Protein AF-0000000074210198 (afdb_homodimer)

Radius of gyration: 24.73 Å; Cα contacts (8 Å, |Δi|>4): 1926; chains: 2; bounding box: 61×64×54 Å

Organism: NCBI:txid88382

Sequence (730 aa):
MSRVLSVEAVLPRHSYAQETITAAVAPLVARDPARAAVLRRLHRSAGVDERHLVLPLEEYAGLQSMGATNAVFVREGTLLAEEACRRALAAAGVEPGEVDHVFATSVTGVAAPSLDVLLSERLGLRGDVRRTPSFGLGCAGGAGGLGRVHDHLLGHPGDVSLLVAVELCSLTLQHGDDSAANMVASGLFGDGAAAVVVAGADHPLARADAAGPGRARRTARVVDTRSALYPGTTDALGWEVRDTGFAIVLSADLPDLLGAHLLADVKGLLAEHGLTPADVPAWVVHAGGPRVIDAVRDALGLAEDDVRESRASLAGAGNLSSVSVLDVLARTLDGSGAPAGAPAVLMAFGPGVSCELVLLRLEGSMSRVLSVEAVLPRHSYAQETITAAVAPLVARDPARAAVLRRLHRSAGVDERHLVLPLEEYAGLQSMGATNAVFVREGTLLAEEACRRALAAAGVEPGEVDHVFATSVTGVAAPSLDVLLSERLGLRGDVRRTPSFGLGCAGGAGGLGRVHDHLLGHPGDVSLLVAVELCSLTLQHGDDSAANMVASGLFGDGAAAVVVAGADHPLARADAAGPGRARRTARVVDTRSALYPGTTDALGWEVRDTGFAIVLSADLPDLLGAHLLADVKGLLAEHGLTPADVPAWVVHAGGPRVIDAVRDALGLAEDDVRESRASLAGAGNLSSVSVLDVLARTLDGSGAPAGAPAVLMAFGPGVSCELVLLRLEGS

Nearest PDB structures (foldseek):
  1tee-assembly1_A  TM=9.295E-01  e=6.695E-38  Mycobacterium tuberculosis H37Rv
  7d41-assembly1_B  TM=9.087E-01  e=5.133E-38  Mycobacterium marinum M
  1ted-assembly2_D  TM=9.200E-01  e=1.066E-37  Mycobacterium tuberculosis H37Rv
  3wy0-assembly1_B  TM=8.871E-01  e=1.583E-31  Aspergillus oryzae
  6dx9-assembly1_B  TM=8.824E-01  e=2.065E-31  Equisetum arvense

pLDDT: mean 96.35, std 7.5, range [47.59, 98.94]

Structure (mmCIF, N/CA/C/O backbone):
data_AF-0000000074210198-model_v1
#
loop_
_entity.id
_entity.type
_entity.pdbx_description
1 polymer 'Alkylresorcinol/alkylpyrone synthase'
#
loop_
_atom_site.group_PDB
_atom_site.id
_atom_site.type_symbol
_atom_site.label_atom_id
_atom_site.label_alt_id
_atom_site.label_comp_id
_atom_site.label_asym_id
_atom_site.label_entity_id
_atom_site.label_seq_id
_atom_site.pdbx_PDB_ins_code
_atom_site.Cartn_x
_atom_site.Cartn_y
_atom_site.Cartn_z
_atom_site.occupancy
_atom_site.B_iso_or_equiv
_atom_site.auth_seq_id
_atom_site.auth_comp_id
_atom_site.auth_asym_id
_atom_site.auth_atom_id
_atom_site.pdbx_PDB_model_num
ATOM 1 N N . MET A 1 1 ? 21.609 13.609 -1.35 1 88.12 1 MET A N 1
ATOM 2 C CA . MET A 1 1 ? 20.281 13.711 -0.75 1 88.12 1 MET A CA 1
ATOM 3 C C . MET A 1 1 ? 19.219 14.039 -1.805 1 88.12 1 MET A C 1
ATOM 5 O O . MET A 1 1 ? 19.484 14.797 -2.736 1 88.12 1 MET A O 1
ATOM 9 N N . SER A 1 2 ? 18.031 13.414 -1.648 1 96.5 2 SER A N 1
ATOM 10 C CA . SER A 1 2 ? 16.938 13.75 -2.568 1 96.5 2 SER A CA 1
ATOM 11 C C . SER A 1 2 ? 16.375 15.133 -2.262 1 96.5 2 SER A C 1
ATOM 13 O O . SER A 1 2 ? 16.547 15.648 -1.158 1 96.5 2 SER A O 1
ATOM 15 N N . ARG A 1 3 ? 15.82 15.773 -3.262 1 97.62 3 ARG A N 1
ATOM 16 C CA . ARG A 1 3 ? 15.32 17.141 -3.1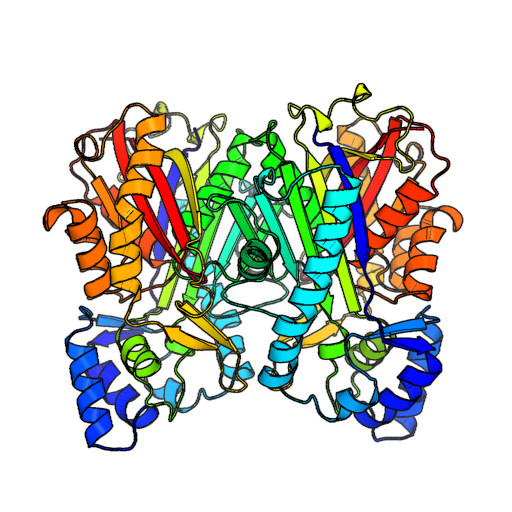21 1 97.62 3 ARG A CA 1
ATOM 17 C C . ARG A 1 3 ? 13.82 17.203 -3.404 1 97.62 3 ARG A C 1
ATOM 19 O O . ARG A 1 3 ? 13.359 16.734 -4.453 1 97.62 3 ARG A O 1
ATOM 26 N N . VAL A 1 4 ? 13.078 17.75 -2.488 1 98.19 4 VAL A N 1
ATOM 27 C CA . VAL A 1 4 ? 11.672 18.078 -2.703 1 98.19 4 VAL A CA 1
ATOM 28 C C . VAL A 1 4 ? 11.562 19.312 -3.605 1 98.19 4 VAL A C 1
ATOM 30 O O . VAL A 1 4 ? 11.906 20.422 -3.193 1 98.19 4 VAL A O 1
ATOM 33 N N . LEU A 1 5 ? 11.016 19.094 -4.77 1 96.88 5 LEU A N 1
ATOM 34 C CA . LEU A 1 5 ? 10.953 20.172 -5.75 1 96.88 5 LEU A CA 1
ATOM 35 C C . LEU A 1 5 ? 9.664 20.969 -5.602 1 96.88 5 LEU A C 1
ATOM 37 O O . LEU A 1 5 ? 9.656 22.188 -5.812 1 96.88 5 LEU A O 1
ATOM 41 N N . SER A 1 6 ? 8.625 20.297 -5.289 1 97.31 6 SER A N 1
ATOM 42 C CA . SER A 1 6 ? 7.332 20.953 -5.125 1 97.31 6 SER A CA 1
ATOM 43 C C . SER A 1 6 ? 6.418 20.156 -4.203 1 97.31 6 SER A C 1
ATOM 45 O O . SER A 1 6 ? 6.57 18.938 -4.082 1 97.31 6 SER A O 1
ATOM 47 N N . VAL A 1 7 ? 5.582 20.797 -3.506 1 98.5 7 VAL A N 1
ATOM 48 C CA . VAL A 1 7 ? 4.504 20.25 -2.688 1 98.5 7 VAL A CA 1
ATOM 49 C C . VAL A 1 7 ? 3.211 21.016 -2.965 1 98.5 7 VAL A C 1
ATOM 51 O O . VAL A 1 7 ? 3.143 22.219 -2.76 1 98.5 7 VAL A O 1
ATOM 54 N N . GLU A 1 8 ? 2.207 20.25 -3.473 1 98.56 8 GLU A N 1
ATOM 55 C CA . GLU A 1 8 ? 0.925 20.875 -3.787 1 98.56 8 GLU A CA 1
ATOM 56 C C . GLU A 1 8 ? -0.228 20.141 -3.115 1 98.56 8 GLU A C 1
ATOM 58 O O . GLU A 1 8 ? -0.419 18.938 -3.338 1 98.56 8 GLU A O 1
ATOM 63 N N . ALA A 1 9 ? -0.937 20.812 -2.264 1 98.5 9 ALA A N 1
ATOM 64 C CA . ALA A 1 9 ? -2.164 20.297 -1.662 1 98.5 9 ALA A CA 1
ATOM 65 C C . ALA A 1 9 ? -3.396 20.891 -2.332 1 98.5 9 ALA A C 1
ATOM 67 O O . ALA A 1 9 ? -3.412 22.078 -2.672 1 98.5 9 ALA A O 1
ATOM 68 N N . VAL A 1 10 ? -4.395 20.031 -2.533 1 98.75 10 VAL A N 1
ATOM 69 C CA . VAL A 1 10 ? -5.645 20.438 -3.164 1 98.75 10 VAL A CA 1
ATOM 70 C C . VAL A 1 10 ? -6.824 20.062 -2.273 1 98.75 10 VAL A C 1
ATOM 72 O O . VAL A 1 10 ? -6.848 18.969 -1.703 1 98.75 10 VAL A O 1
ATOM 75 N N . LEU A 1 11 ? -7.73 20.969 -2.117 1 98.81 11 LEU A N 1
ATOM 76 C CA . LEU A 1 11 ? -8.953 20.734 -1.36 1 98.81 11 LEU A CA 1
ATOM 77 C C . LEU A 1 11 ? -10.164 20.688 -2.289 1 98.81 11 LEU A C 1
ATOM 79 O O . LEU A 1 11 ? -10.188 21.375 -3.32 1 98.81 11 LEU A O 1
ATOM 83 N N . PRO A 1 12 ? -11.172 19.844 -1.91 1 98.62 12 PRO A N 1
ATOM 84 C CA . PRO A 1 12 ? -12.375 19.812 -2.734 1 98.62 12 PRO A CA 1
ATOM 85 C C . PRO A 1 12 ? -13.125 21.141 -2.748 1 98.62 12 PRO A C 1
ATOM 87 O O . PRO A 1 12 ? -12.836 22.016 -1.94 1 98.62 12 PRO A O 1
ATOM 90 N N . ARG A 1 13 ? -14.094 21.203 -3.615 1 97.19 13 ARG A N 1
ATOM 91 C CA . ARG A 1 13 ? -14.703 22.484 -3.93 1 97.19 13 ARG A CA 1
ATOM 92 C C . ARG A 1 13 ? -15.742 22.875 -2.881 1 97.19 13 ARG A C 1
ATOM 94 O O . ARG A 1 13 ? -16.031 24.062 -2.693 1 97.19 13 ARG A O 1
ATOM 101 N N . HIS A 1 14 ? -16.344 21.922 -2.148 1 98.5 14 HIS A N 1
ATOM 102 C CA . HIS A 1 14 ? -17.406 22.25 -1.202 1 98.5 14 HIS A CA 1
ATOM 103 C C . HIS A 1 14 ? -16.828 22.609 0.162 1 98.5 14 HIS A C 1
ATOM 105 O O . HIS A 1 14 ? -16.484 21.734 0.951 1 98.5 14 HIS A O 1
ATOM 111 N N . SER A 1 15 ? -16.828 23.844 0.491 1 98.25 15 SER A N 1
ATOM 112 C CA . SER A 1 15 ? -16.312 24.344 1.762 1 98.25 15 SER A CA 1
ATOM 113 C C . SER A 1 15 ? -17.438 24.859 2.65 1 98.25 15 SER A C 1
ATOM 115 O O . SER A 1 15 ? -18.344 25.562 2.182 1 98.25 15 SER A O 1
ATOM 117 N N . TYR A 1 16 ? -17.438 24.469 3.883 1 98.69 16 TYR A N 1
ATOM 118 C CA . TYR A 1 16 ? -18.469 24.875 4.836 1 98.69 16 TYR A CA 1
ATOM 119 C C . TYR A 1 16 ? -17.859 25.266 6.172 1 98.69 16 TYR A C 1
ATOM 121 O O . TYR A 1 16 ? -16.828 24.703 6.578 1 98.69 16 TYR A O 1
ATOM 129 N N . ALA A 1 17 ? -18.5 26.203 6.805 1 98.56 17 ALA A N 1
ATOM 130 C CA . ALA A 1 17 ? -18.156 26.469 8.203 1 98.56 17 ALA A CA 1
ATOM 131 C C . ALA A 1 17 ? -18.438 25.25 9.07 1 98.56 17 ALA A C 1
ATOM 133 O O . ALA A 1 17 ? -19.375 24.5 8.812 1 98.56 17 ALA A O 1
ATOM 134 N N . GLN A 1 18 ? -17.656 25.078 10.117 1 98.25 18 GLN A N 1
ATOM 135 C CA . GLN A 1 18 ? -17.797 23.938 11.008 1 98.25 18 GLN A CA 1
ATOM 136 C C . GLN A 1 18 ? -19.234 23.812 11.523 1 98.25 18 GLN A C 1
ATOM 138 O O . GLN A 1 18 ? -19.781 22.703 11.602 1 98.25 18 GLN A O 1
ATOM 143 N N . GLU A 1 19 ? -19.812 24.922 11.836 1 98 19 GLU A N 1
ATOM 144 C CA . GLU A 1 19 ? -21.156 24.906 12.406 1 98 19 GLU A CA 1
ATOM 145 C C . GLU A 1 19 ? -22.172 24.359 11.406 1 98 19 GLU A C 1
ATOM 147 O O . GLU A 1 19 ? -23.125 23.672 11.789 1 98 19 GLU A O 1
ATOM 152 N N . THR A 1 20 ? -21.984 24.703 10.141 1 98.56 20 THR A N 1
ATOM 153 C CA . THR A 1 20 ? -22.875 24.203 9.086 1 98.56 20 THR A CA 1
ATOM 154 C C . THR A 1 20 ? -22.734 22.703 8.938 1 98.56 20 THR A C 1
ATOM 156 O O . THR A 1 20 ? -23.75 22 8.805 1 98.56 20 THR A O 1
ATOM 159 N N . ILE A 1 21 ? -21.547 22.188 8.984 1 98.56 21 ILE A N 1
ATOM 160 C CA . ILE A 1 21 ? -21.312 20.75 8.883 1 98.56 21 ILE A CA 1
ATOM 161 C C . ILE A 1 21 ? -21.891 20.047 10.102 1 98.56 21 ILE A C 1
ATOM 163 O O . ILE A 1 21 ? -22.562 19.016 9.961 1 98.56 21 ILE A O 1
ATOM 167 N N . THR A 1 22 ? -21.688 20.641 11.281 1 98.38 22 THR A N 1
ATOM 168 C CA . THR A 1 22 ? -22.203 20.062 12.516 1 98.38 22 THR A CA 1
ATOM 169 C C . THR A 1 22 ? -23.719 19.922 12.453 1 98.38 22 THR A C 1
ATOM 171 O O . THR A 1 22 ? -24.266 18.891 12.852 1 98.38 22 THR A O 1
ATOM 174 N N . ALA A 1 23 ? -24.359 20.938 11.953 1 97.69 23 ALA A N 1
ATOM 175 C CA . ALA A 1 23 ? -25.812 20.906 11.859 1 97.69 23 ALA A CA 1
ATOM 176 C C . ALA A 1 23 ? -26.297 19.781 10.953 1 97.69 23 ALA A C 1
ATOM 178 O O . ALA A 1 23 ? -27.328 19.172 11.211 1 97.69 23 ALA A O 1
ATOM 179 N N . ALA A 1 24 ? -25.578 19.516 9.938 1 97.5 24 ALA A N 1
ATOM 180 C CA . ALA A 1 24 ? -25.953 18.469 8.977 1 97.5 24 ALA A CA 1
ATOM 181 C C . ALA A 1 24 ? -25.625 17.078 9.508 1 97.5 24 ALA A C 1
ATOM 183 O O . ALA A 1 24 ? -26.375 16.125 9.273 1 97.5 24 ALA A O 1
ATOM 184 N N . VAL A 1 25 ? -24.547 16.938 10.219 1 97.38 25 VAL A N 1
ATOM 185 C CA . VAL A 1 25 ? -23.984 15.648 10.594 1 97.38 25 VAL A CA 1
ATOM 186 C C . VAL A 1 25 ? -24.625 15.164 11.898 1 97.38 25 VAL A C 1
ATOM 188 O O . VAL A 1 25 ? -24.844 13.969 12.086 1 97.38 25 VAL A O 1
ATOM 191 N N . ALA A 1 26 ? -25.016 16.078 12.758 1 97.81 26 ALA A N 1
ATOM 192 C CA . ALA A 1 26 ? -25.469 15.734 14.109 1 97.81 26 ALA A CA 1
ATOM 193 C C . ALA A 1 26 ? -26.641 14.758 14.062 1 97.81 26 ALA A C 1
ATOM 195 O O . ALA A 1 26 ? -26.625 13.719 14.734 1 97.81 26 ALA A O 1
ATOM 196 N N . PRO A 1 27 ? -27.641 15 13.203 1 96.56 27 PRO A N 1
ATOM 197 C CA . PRO A 1 27 ? -28.781 14.078 13.18 1 96.56 27 PRO A CA 1
ATOM 198 C C . PRO A 1 27 ? -28.422 12.719 12.562 1 96.56 27 PRO A C 1
ATOM 200 O O . PRO A 1 27 ? -29.141 11.742 12.773 1 96.56 27 PRO A O 1
ATOM 203 N N . LEU A 1 28 ? -27.391 12.641 11.805 1 97.81 28 LEU A N 1
ATOM 204 C CA . LEU A 1 28 ? -26.984 11.391 11.172 1 97.81 28 LEU A CA 1
ATOM 205 C C . LEU A 1 28 ? -26.25 10.492 12.156 1 97.81 28 LEU A C 1
ATOM 207 O O . LEU A 1 28 ? -26.297 9.266 12.055 1 97.81 28 LEU A O 1
ATOM 211 N N . VAL A 1 29 ? -25.562 11.125 13.109 1 97.81 29 VAL A N 1
ATOM 212 C CA . VAL A 1 29 ? -24.672 10.406 14 1 97.81 29 VAL A CA 1
ATOM 213 C C . VAL A 1 29 ? -25.375 10.109 15.32 1 97.81 29 VAL A C 1
ATOM 215 O O . VAL A 1 29 ? -25.281 8.992 15.844 1 97.81 29 VAL A O 1
ATOM 218 N N . ALA A 1 30 ? -26 11.109 15.836 1 96.56 30 ALA A N 1
ATOM 219 C CA . ALA A 1 30 ? -26.625 11.023 17.156 1 96.56 30 ALA A CA 1
ATOM 220 C C . ALA A 1 30 ? -28.094 11.406 17.109 1 96.56 30 ALA A C 1
ATOM 222 O O . ALA A 1 30 ? -28.438 12.586 17.016 1 96.56 30 ALA A O 1
ATOM 223 N N . ARG A 1 31 ? -29.078 10.508 17.344 1 91.12 31 ARG A N 1
ATOM 224 C CA . ARG A 1 31 ? -30.516 10.75 17.312 1 91.12 31 ARG A CA 1
ATOM 225 C C . ARG A 1 31 ? -31 11.328 18.641 1 91.12 31 ARG A C 1
ATOM 227 O O . ARG A 1 31 ? -31.938 12.141 18.656 1 91.12 31 ARG A O 1
ATOM 234 N N . ASP A 1 32 ? -30.25 10.953 19.641 1 95.81 32 ASP A N 1
ATOM 235 C CA . ASP A 1 32 ? -30.594 11.453 20.969 1 95.81 32 ASP A CA 1
ATOM 236 C C . ASP A 1 32 ? -30.109 12.891 21.141 1 95.81 32 ASP A C 1
ATOM 238 O O . ASP A 1 32 ? -28.938 13.195 20.922 1 95.81 32 ASP A O 1
ATOM 242 N N . PRO A 1 33 ? -31 13.727 21.625 1 95.69 33 PRO A N 1
ATOM 243 C CA . PRO A 1 33 ? -30.641 15.141 21.781 1 95.69 33 PRO A CA 1
ATOM 244 C C . PRO A 1 33 ? -29.469 15.359 22.734 1 95.69 33 PRO A C 1
ATOM 246 O O . PRO A 1 33 ? -28.641 16.234 22.516 1 95.69 33 PRO A O 1
ATOM 249 N N . ALA A 1 34 ? -29.438 14.602 23.734 1 97 34 ALA A N 1
ATOM 250 C CA . ALA A 1 34 ? -28.344 14.734 24.688 1 97 34 ALA A CA 1
ATOM 251 C C . ALA A 1 34 ? -27 14.375 24.047 1 97 34 ALA A C 1
ATOM 253 O O . ALA A 1 34 ? -26 15.023 24.297 1 97 34 ALA A O 1
ATOM 254 N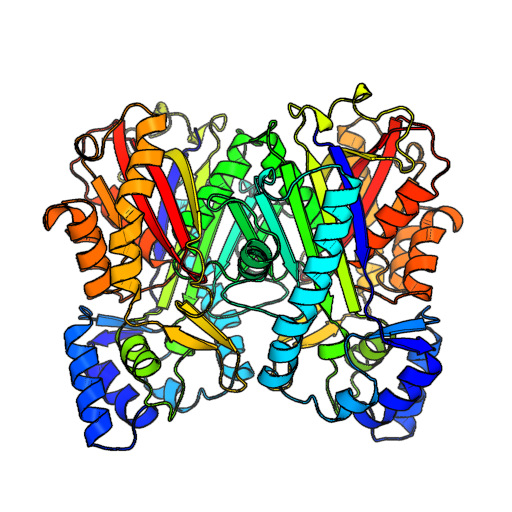 N . ARG A 1 35 ? -27.047 13.367 23.25 1 97.12 35 ARG A N 1
ATOM 255 C CA . ARG A 1 35 ? -25.844 12.961 22.547 1 97.12 35 ARG A CA 1
ATOM 256 C C . ARG A 1 35 ? -25.484 13.961 21.453 1 97.12 35 ARG A C 1
ATOM 258 O O . ARG A 1 35 ? -24.297 14.227 21.203 1 97.12 35 ARG A O 1
ATOM 265 N N . ALA A 1 36 ? -26.453 14.469 20.844 1 97.25 36 ALA A N 1
ATOM 266 C CA . ALA A 1 36 ? -26.203 15.508 19.844 1 97.25 36 ALA A CA 1
ATOM 267 C C . ALA A 1 36 ? -25.547 16.734 20.469 1 97.25 36 ALA A C 1
ATOM 269 O O . ALA A 1 36 ? -24.703 17.375 19.844 1 97.25 36 ALA A O 1
ATOM 270 N N . ALA A 1 37 ? -25.906 17.078 21.641 1 97.75 37 ALA A N 1
ATOM 271 C CA . ALA A 1 37 ? -25.297 18.203 22.344 1 97.75 37 ALA A CA 1
ATOM 272 C C . ALA A 1 37 ? -23.812 17.922 22.625 1 97.75 37 ALA A C 1
ATOM 274 O O . ALA A 1 37 ? -22.984 18.828 22.547 1 97.75 37 ALA A O 1
ATOM 275 N N . VAL A 1 38 ? -23.531 16.688 22.953 1 98.19 38 VAL A N 1
ATOM 276 C CA . VAL A 1 38 ? -22.141 16.281 23.172 1 98.19 38 VAL A CA 1
ATOM 277 C C . VAL A 1 38 ? -21.359 16.422 21.859 1 98.19 38 VAL A C 1
ATOM 279 O O . VAL A 1 38 ? -20.25 16.969 21.859 1 98.19 38 VAL A O 1
ATOM 282 N N . LEU A 1 39 ? -21.938 15.977 20.781 1 98.25 39 LEU A N 1
ATOM 283 C CA . LEU A 1 39 ? -21.312 16.094 19.484 1 98.25 39 LEU A CA 1
ATOM 284 C C . LEU A 1 39 ? -21 17.562 19.156 1 98.25 39 LEU A C 1
ATOM 286 O O . LEU A 1 39 ? -19.906 17.891 18.703 1 98.25 39 LEU A O 1
ATOM 290 N N . ARG A 1 40 ? -21.938 18.453 19.406 1 98.19 40 ARG A N 1
ATOM 291 C CA . ARG A 1 40 ? -21.766 19.875 19.125 1 98.19 40 ARG A CA 1
ATOM 292 C C . ARG A 1 40 ? -20.609 20.453 19.922 1 98.19 40 ARG A C 1
ATOM 294 O O . ARG A 1 40 ? -19.828 21.266 19.422 1 98.19 40 ARG A O 1
ATOM 301 N N . ARG A 1 41 ? -20.484 20.047 21.125 1 98 41 ARG A N 1
ATOM 302 C CA . ARG A 1 41 ? -19.391 20.5 21.969 1 98 41 ARG A CA 1
ATOM 303 C C . ARG A 1 41 ? -18.047 20.016 21.453 1 98 41 ARG A C 1
ATOM 305 O O . ARG A 1 41 ? -17.078 20.766 21.422 1 98 41 ARG A O 1
ATOM 312 N N . LEU A 1 42 ? -18.031 18.781 21.047 1 98 42 LEU A N 1
ATOM 313 C CA . LEU A 1 42 ? -16.797 18.188 20.516 1 98 42 LEU A CA 1
ATOM 314 C C . LEU A 1 42 ? -16.391 18.906 19.219 1 98 42 LEU A C 1
ATOM 316 O O . LEU A 1 42 ? -15.203 19.172 19.016 1 98 42 LEU A O 1
ATOM 320 N N . HIS A 1 43 ? -17.359 19.188 18.406 1 98.44 43 HIS A N 1
ATOM 321 C CA . HIS A 1 43 ? -17.078 19.875 17.156 1 98.44 43 HIS A CA 1
ATOM 322 C C . HIS A 1 43 ? -16.547 21.281 17.422 1 98.44 43 HIS A C 1
ATOM 324 O O . HIS A 1 43 ? -15.641 21.766 16.719 1 98.44 43 HIS A O 1
ATOM 330 N N . ARG A 1 44 ? -17.031 21.969 18.422 1 97.56 44 ARG A N 1
ATOM 331 C CA . ARG A 1 44 ? -16.594 23.312 18.781 1 97.56 44 ARG A CA 1
ATOM 332 C C . ARG A 1 44 ? -15.141 23.297 19.266 1 97.56 44 ARG A C 1
ATOM 334 O O . ARG A 1 44 ? -14.414 24.281 19.094 1 97.56 44 ARG A O 1
ATOM 341 N N . SER A 1 45 ? -14.703 22.219 19.797 1 97.31 45 SER A N 1
ATOM 342 C CA . SER A 1 45 ? -13.375 22.125 20.391 1 97.31 45 SER A CA 1
ATOM 343 C C . SER A 1 45 ? -12.383 21.484 19.422 1 97.31 45 SER A C 1
ATOM 345 O O . SER A 1 45 ? -11.234 21.234 19.797 1 97.31 45 SER A O 1
ATOM 347 N N . ALA A 1 46 ? -12.773 21.25 18.203 1 97.81 46 ALA A N 1
ATOM 348 C CA . ALA A 1 46 ? -11.977 20.469 17.266 1 97.81 46 ALA A CA 1
ATOM 349 C C . ALA A 1 46 ? -10.883 21.328 16.625 1 97.81 46 ALA A C 1
ATOM 351 O O . ALA A 1 46 ? -9.992 20.812 15.961 1 97.81 46 ALA A O 1
ATOM 352 N N . GLY A 1 47 ? -10.898 22.594 16.859 1 98.06 47 GLY A N 1
ATOM 353 C CA . GLY A 1 47 ? -9.914 23.484 16.266 1 98.06 47 GLY A CA 1
ATOM 354 C C . GLY A 1 47 ? -10.133 23.703 14.773 1 98.06 47 GLY A C 1
ATOM 355 O O . GLY A 1 47 ? -9.203 24.078 14.055 1 98.06 47 GLY A O 1
ATOM 356 N N . VAL A 1 48 ? -11.32 23.391 14.266 1 98.75 48 VAL A N 1
ATOM 357 C CA . VAL A 1 48 ? -11.664 23.5 12.852 1 98.75 48 VAL A CA 1
ATOM 358 C C . VAL A 1 48 ? -12.664 24.641 12.656 1 98.75 48 VAL A C 1
ATOM 360 O O . VAL A 1 48 ? -13.734 24.641 13.273 1 98.75 48 VAL A O 1
ATOM 363 N N . ASP A 1 49 ? -12.312 25.594 11.82 1 98.62 49 ASP A N 1
ATOM 364 C CA . ASP A 1 49 ? -13.219 26.672 11.477 1 98.62 49 ASP A CA 1
ATOM 365 C C . ASP A 1 49 ? -14.031 26.328 10.227 1 98.62 49 ASP A C 1
ATOM 367 O O . ASP A 1 49 ? -15.227 26.625 10.164 1 98.62 49 ASP A O 1
ATOM 371 N N . GLU A 1 50 ? -13.359 25.812 9.312 1 98.06 50 GLU A N 1
ATOM 372 C CA . GLU A 1 50 ? -13.93 25.406 8.031 1 98.06 50 GLU A CA 1
ATOM 373 C C . GLU A 1 50 ? -13.242 24.141 7.5 1 98.06 50 GLU A C 1
ATOM 375 O O . GLU A 1 50 ? -12.094 23.859 7.852 1 98.06 50 GLU A O 1
ATOM 380 N N . ARG A 1 51 ? -14.016 23.406 6.781 1 96.88 51 ARG A N 1
ATOM 381 C CA . ARG A 1 51 ? -13.359 22.312 6.09 1 96.88 51 ARG A CA 1
ATOM 382 C C . ARG A 1 51 ? -14.055 22 4.77 1 96.88 51 ARG A C 1
ATOM 384 O O . ARG A 1 51 ? -15.125 22.531 4.484 1 96.88 51 ARG A O 1
ATOM 391 N N . HIS A 1 52 ? -13.336 21.297 3.953 1 98.62 52 HIS A N 1
ATOM 392 C CA . HIS A 1 52 ? -13.742 20.984 2.59 1 98.62 52 HIS A CA 1
ATOM 393 C C . HIS A 1 52 ? -14.203 19.547 2.469 1 98.62 52 HIS A C 1
ATOM 395 O O . HIS A 1 52 ? -13.602 18.641 3.064 1 98.62 52 HIS A O 1
ATOM 401 N N . LEU A 1 53 ? -15.273 19.359 1.75 1 98.69 53 LEU A N 1
ATOM 402 C CA . LEU A 1 53 ? -15.859 18.031 1.547 1 98.69 53 LEU A CA 1
ATOM 403 C C . LEU A 1 53 ? -15.961 17.703 0.061 1 98.69 53 LEU A C 1
ATOM 405 O O . LEU A 1 53 ? -16.188 18.594 -0.759 1 98.69 53 LEU A O 1
ATOM 409 N N . VAL A 1 54 ? -15.82 16.453 -0.264 1 98.81 54 VAL A N 1
ATOM 410 C CA . VAL A 1 54 ? -15.766 16.047 -1.661 1 98.81 54 VAL A CA 1
ATOM 411 C C . VAL A 1 54 ? -17.172 16.094 -2.271 1 98.81 54 VAL A C 1
ATOM 413 O O . VAL A 1 54 ? -17.312 16.328 -3.477 1 98.81 54 VAL A O 1
ATOM 416 N N . LEU A 1 55 ? -18.188 15.883 -1.474 1 98.75 55 LEU A N 1
ATOM 417 C CA . LEU A 1 55 ? -19.578 15.945 -1.93 1 98.75 55 LEU A CA 1
ATOM 418 C C . LEU A 1 55 ? -20.312 17.078 -1.246 1 98.75 55 LEU A C 1
ATOM 420 O O . LEU A 1 55 ? -19.922 17.531 -0.163 1 98.75 55 LEU A O 1
ATOM 424 N N . PRO A 1 56 ? -21.422 17.5 -1.923 1 98.38 56 PRO A N 1
ATOM 425 C CA . PRO A 1 56 ? -22.297 18.406 -1.188 1 98.38 56 PRO A CA 1
ATOM 426 C C . PRO A 1 56 ? -22.875 17.781 0.084 1 98.38 56 PRO A C 1
ATOM 428 O O . PRO A 1 56 ? -23.172 16.594 0.103 1 98.38 56 PRO A O 1
ATOM 431 N N . LEU A 1 57 ? -23.062 18.625 1.08 1 97.31 57 LEU A N 1
ATOM 432 C CA . LEU A 1 57 ? -23.438 18.156 2.416 1 97.31 57 LEU A CA 1
ATOM 433 C C . LEU A 1 57 ? -24.688 17.297 2.365 1 97.31 57 LEU A C 1
ATOM 435 O O . LEU A 1 57 ? -24.781 16.297 3.076 1 97.31 57 LEU A O 1
ATOM 439 N N . GLU A 1 58 ? -25.641 17.594 1.498 1 96.94 58 GLU A N 1
ATOM 440 C CA . GLU A 1 58 ? -26.938 16.922 1.46 1 96.94 58 GLU A CA 1
ATOM 441 C C . GLU A 1 58 ? -26.812 15.492 0.965 1 96.94 58 GLU A C 1
ATOM 443 O O . GLU A 1 58 ? -27.703 14.664 1.192 1 96.94 58 GLU A O 1
ATOM 448 N N . GLU A 1 59 ? -25.719 15.164 0.35 1 98.06 59 GLU A N 1
ATOM 449 C CA . GLU A 1 59 ? -25.547 13.836 -0.238 1 98.06 59 GLU A CA 1
ATOM 450 C C . GLU A 1 59 ? -25.078 12.828 0.804 1 98.06 59 GLU A C 1
ATOM 452 O O . GLU A 1 59 ? -25.172 11.617 0.586 1 98.06 59 GLU A O 1
ATOM 457 N N . TYR A 1 60 ? -24.609 13.297 1.929 1 97.94 60 TYR A N 1
ATOM 458 C CA . TYR A 1 60 ? -24 12.406 2.91 1 97.94 60 TYR A CA 1
ATOM 459 C C . TYR A 1 60 ? -25.047 11.578 3.633 1 97.94 60 TYR A C 1
ATOM 461 O O . TYR A 1 60 ? -24.75 10.492 4.133 1 97.94 60 TYR A O 1
ATOM 469 N N . ALA A 1 61 ? -26.281 12.055 3.676 1 97.31 61 ALA A N 1
ATOM 470 C CA . ALA A 1 61 ? -27.359 11.312 4.312 1 97.31 61 ALA A CA 1
ATOM 471 C C . ALA A 1 61 ? -27.625 10 3.58 1 97.31 61 ALA A C 1
ATOM 473 O O . ALA A 1 61 ? -28.094 9.023 4.184 1 97.31 61 ALA A O 1
ATOM 474 N N . GLY A 1 62 ? -27.266 9.969 2.297 1 97.31 62 GLY A N 1
ATOM 475 C CA . GLY A 1 62 ? -27.547 8.797 1.485 1 97.31 62 GLY A CA 1
ATOM 476 C C . GLY A 1 62 ? -26.375 7.82 1.43 1 97.31 62 GLY A C 1
ATOM 477 O O . GLY A 1 62 ? -26.5 6.738 0.853 1 97.31 62 GLY A O 1
ATOM 478 N N . LEU A 1 63 ? -25.281 8.102 1.973 1 96.69 63 LEU A N 1
ATOM 479 C CA . LEU A 1 63 ? -24.094 7.262 1.934 1 96.69 63 LEU A CA 1
ATOM 480 C C . LEU A 1 63 ? -24 6.387 3.178 1 96.69 63 LEU A C 1
ATOM 482 O O . LEU A 1 63 ? -23.484 6.82 4.211 1 96.69 63 LEU A O 1
ATOM 486 N N . GLN A 1 64 ? -24.406 5.102 3.029 1 95.75 64 GLN A N 1
ATOM 487 C CA . GLN A 1 64 ? -24.516 4.285 4.234 1 95.75 64 GLN A CA 1
ATOM 488 C C . GLN A 1 64 ? -23.891 2.914 4.039 1 95.75 64 GLN A C 1
ATOM 490 O O . GLN A 1 64 ? -24.156 1.983 4.801 1 95.75 64 GLN A O 1
ATOM 495 N N . SER A 1 65 ? -23.109 2.779 2.932 1 97.5 65 SER A N 1
ATOM 496 C CA . SER A 1 65 ? -22.531 1.46 2.709 1 97.5 65 SER A CA 1
ATOM 497 C C . SER A 1 65 ? -21.109 1.567 2.178 1 97.5 65 SER A C 1
ATOM 499 O O . SER A 1 65 ? -20.734 2.574 1.566 1 97.5 65 SER A O 1
ATOM 501 N N . MET A 1 66 ? -20.344 0.522 2.395 1 97.75 66 MET A N 1
ATOM 502 C CA . MET A 1 66 ? -18.953 0.436 1.943 1 97.75 66 MET A CA 1
ATOM 503 C C . MET A 1 66 ? -18.875 0.583 0.428 1 97.75 66 MET A C 1
ATOM 505 O O . MET A 1 66 ? -18.031 1.337 -0.079 1 97.75 66 MET A O 1
ATOM 509 N N . GLY A 1 67 ? -19.734 -0.153 -0.264 1 98.12 67 GLY A N 1
ATOM 510 C CA . GLY A 1 67 ? -19.703 -0.099 -1.717 1 98.12 67 GLY A CA 1
ATOM 511 C C . GLY A 1 67 ? -19.938 1.298 -2.266 1 98.12 67 GLY A C 1
ATOM 512 O O . GLY A 1 67 ? -19.188 1.753 -3.141 1 98.12 67 GLY A O 1
ATOM 513 N N . ALA A 1 68 ? -20.922 1.996 -1.709 1 98.06 68 ALA A N 1
ATOM 514 C CA . ALA A 1 68 ? -21.297 3.324 -2.193 1 98.06 68 ALA A CA 1
ATOM 515 C C . ALA A 1 68 ? -20.188 4.34 -1.894 1 98.06 68 ALA A C 1
ATOM 517 O O . ALA A 1 68 ? -19.812 5.125 -2.766 1 98.06 68 ALA A O 1
ATOM 518 N N . THR A 1 69 ? -19.719 4.367 -0.662 1 98.56 69 THR A N 1
ATOM 519 C CA . THR A 1 69 ? -18.703 5.34 -0.286 1 98.56 69 THR A CA 1
ATOM 520 C C . THR A 1 69 ? -17.391 5.066 -1.029 1 98.56 69 THR A C 1
ATOM 522 O O . THR A 1 69 ? -16.719 6 -1.47 1 98.56 69 THR A O 1
ATOM 525 N N . ASN A 1 70 ? -17.016 3.801 -1.217 1 98.75 70 ASN A N 1
ATOM 526 C CA . ASN A 1 70 ? -15.781 3.473 -1.923 1 98.75 70 ASN A CA 1
ATOM 527 C C . ASN A 1 70 ? -15.859 3.857 -3.396 1 98.75 70 ASN A C 1
ATOM 529 O O . ASN A 1 70 ? -14.867 4.277 -3.986 1 98.75 70 ASN A O 1
ATOM 533 N N . ALA A 1 71 ? -17.031 3.68 -3.961 1 98.56 71 ALA A N 1
ATOM 534 C CA . ALA A 1 71 ? -17.203 4.102 -5.352 1 98.56 71 ALA A CA 1
ATOM 535 C C . ALA A 1 71 ? -16.938 5.598 -5.504 1 98.56 71 ALA A C 1
ATOM 537 O O . ALA A 1 71 ? -16.297 6.031 -6.465 1 98.56 71 ALA A O 1
ATOM 538 N N . VAL A 1 72 ? -17.484 6.371 -4.578 1 98.81 72 VAL A N 1
ATOM 539 C CA . VAL A 1 72 ? -17.234 7.812 -4.586 1 98.81 72 VAL A CA 1
ATOM 540 C C . VAL A 1 72 ? -15.75 8.086 -4.418 1 98.81 72 VAL A C 1
ATOM 542 O O . VAL A 1 72 ? -15.188 8.945 -5.109 1 98.81 72 VAL A O 1
ATOM 545 N N . PHE A 1 73 ? -15.109 7.367 -3.521 1 98.88 73 PHE A N 1
ATOM 546 C CA . PHE A 1 73 ? -13.68 7.543 -3.293 1 98.88 73 PHE A CA 1
ATOM 547 C C . PHE A 1 73 ? -12.898 7.348 -4.586 1 98.88 73 PHE A C 1
ATOM 549 O O . PHE A 1 73 ? -12.031 8.156 -4.922 1 98.88 73 PHE A O 1
ATOM 556 N N . VAL A 1 74 ? -13.148 6.289 -5.297 1 98.75 74 VAL A N 1
ATOM 557 C CA . VAL A 1 74 ? -12.383 5.98 -6.504 1 98.75 74 VAL A CA 1
ATOM 558 C C . VAL A 1 74 ? -12.578 7.086 -7.535 1 98.75 74 VAL A C 1
ATOM 560 O O . VAL A 1 74 ? -11.609 7.59 -8.109 1 98.75 74 VAL A O 1
ATOM 563 N N . ARG A 1 75 ? -13.781 7.48 -7.695 1 98.44 75 ARG A N 1
ATOM 564 C CA . ARG A 1 75 ? -14.094 8.484 -8.711 1 98.44 75 ARG A CA 1
ATOM 565 C C . ARG A 1 75 ? -13.531 9.844 -8.32 1 98.44 75 ARG A C 1
ATOM 567 O O . ARG A 1 75 ? -12.695 10.406 -9.039 1 98.44 75 ARG A O 1
ATOM 574 N N . GLU A 1 76 ? -13.938 10.352 -7.141 1 98.81 76 GLU A N 1
ATOM 575 C CA . GLU A 1 76 ? -13.602 11.711 -6.738 1 98.81 76 GLU A CA 1
ATOM 576 C C . GLU A 1 76 ? -12.156 11.812 -6.262 1 98.81 76 GLU A C 1
ATOM 578 O O . GLU A 1 76 ? -11.508 12.844 -6.449 1 98.81 76 GLU A O 1
ATOM 583 N N . GLY A 1 77 ? -11.719 10.758 -5.586 1 98.81 77 GLY A N 1
ATOM 584 C CA . GLY A 1 77 ? -10.336 10.742 -5.152 1 98.81 77 GLY A CA 1
ATOM 585 C C . GLY A 1 77 ? -9.344 10.789 -6.305 1 98.81 77 GLY A C 1
ATOM 586 O O . GLY A 1 77 ? -8.328 11.484 -6.234 1 98.81 77 GLY A O 1
ATOM 587 N N . THR A 1 78 ? -9.656 10.055 -7.383 1 98.75 78 THR A N 1
ATOM 588 C CA . THR A 1 78 ? -8.805 10.047 -8.57 1 98.75 78 THR A CA 1
ATOM 589 C C . THR A 1 78 ? -8.734 11.445 -9.188 1 98.75 78 THR A C 1
ATOM 591 O O . THR A 1 78 ? -7.656 11.914 -9.555 1 98.75 78 THR A O 1
ATOM 594 N N . LEU A 1 79 ? -9.852 12.125 -9.234 1 98.75 79 LEU A N 1
ATOM 595 C CA . LEU A 1 79 ? -9.906 13.453 -9.828 1 98.75 79 LEU A CA 1
ATOM 596 C C . LEU A 1 79 ? -9.125 14.461 -8.992 1 98.75 79 LEU A C 1
ATOM 598 O O . LEU A 1 79 ? -8.375 15.273 -9.531 1 98.75 79 LEU A O 1
ATOM 602 N N . LEU A 1 80 ? -9.305 14.43 -7.703 1 98.81 80 LEU A N 1
ATOM 603 C CA . LEU A 1 80 ? -8.602 15.344 -6.809 1 98.81 80 LEU A CA 1
ATOM 604 C C . LEU A 1 80 ? -7.094 15.102 -6.859 1 98.81 80 LEU A C 1
ATOM 606 O O . LEU A 1 80 ? -6.309 16.047 -6.871 1 98.81 80 LEU A O 1
ATOM 610 N N . ALA A 1 81 ? -6.715 13.812 -6.852 1 98.88 81 ALA A N 1
ATOM 611 C CA . ALA A 1 81 ? -5.301 13.445 -6.926 1 98.88 81 ALA A CA 1
ATOM 612 C C . ALA A 1 81 ? -4.691 13.898 -8.25 1 98.88 81 ALA A C 1
ATOM 614 O O . ALA A 1 81 ? -3.535 14.328 -8.297 1 98.88 81 ALA A O 1
ATOM 615 N N . GLU A 1 82 ? -5.449 13.75 -9.32 1 98.94 82 GLU A N 1
ATOM 616 C CA . GLU A 1 82 ? -4.965 14.211 -10.617 1 98.94 82 GLU A CA 1
ATOM 617 C C . GLU A 1 82 ? -4.641 15.703 -10.578 1 98.94 82 GLU A C 1
ATOM 619 O O . GLU A 1 82 ? -3.598 16.125 -11.078 1 98.94 82 GLU A O 1
ATOM 624 N N . GLU A 1 83 ? -5.527 16.453 -10.023 1 98.94 83 GLU A N 1
ATOM 625 C CA . GLU A 1 83 ? -5.305 17.891 -9.93 1 98.94 83 GLU A CA 1
ATOM 626 C C . GLU A 1 83 ? -4.043 18.203 -9.133 1 98.94 83 GLU A C 1
ATOM 628 O O . GLU A 1 83 ? -3.229 19.031 -9.547 1 98.94 83 GLU A O 1
ATOM 633 N N . ALA A 1 84 ? -3.889 17.578 -7.961 1 98.94 84 ALA A N 1
ATOM 634 C CA . ALA A 1 84 ? -2.697 17.781 -7.145 1 98.94 84 ALA A CA 1
ATOM 635 C C . ALA A 1 84 ? -1.431 17.438 -7.922 1 98.94 84 ALA A C 1
ATOM 637 O O . ALA A 1 84 ? -0.444 18.172 -7.875 1 98.94 84 ALA A O 1
ATOM 638 N N . CYS A 1 85 ? -1.453 16.312 -8.633 1 98.94 85 CYS A N 1
ATOM 639 C CA . CYS A 1 85 ? -0.298 15.859 -9.398 1 98.94 85 CYS A CA 1
ATOM 640 C C . CYS A 1 85 ? 0.055 16.844 -10.5 1 98.94 85 CYS A C 1
ATOM 642 O O . CYS A 1 85 ? 1.224 17.203 -10.672 1 98.94 85 CYS A O 1
ATOM 644 N N . ARG A 1 86 ? -0.935 17.266 -11.25 1 98.88 86 ARG A N 1
ATOM 645 C CA . ARG A 1 86 ? -0.69 18.203 -12.328 1 98.88 86 ARG A CA 1
ATOM 646 C C . ARG A 1 86 ? -0.089 19.5 -11.797 1 98.88 86 ARG A C 1
ATOM 648 O O . ARG A 1 86 ? 0.852 20.047 -12.383 1 98.88 86 ARG A O 1
ATOM 655 N N . ARG A 1 87 ? -0.604 20.031 -10.688 1 98.81 87 ARG A N 1
ATOM 656 C CA . ARG A 1 87 ? -0.077 21.25 -10.086 1 98.81 87 ARG A CA 1
ATOM 657 C C . ARG A 1 87 ? 1.361 21.062 -9.617 1 98.81 87 ARG A C 1
ATOM 659 O O . ARG A 1 87 ? 2.217 21.922 -9.844 1 98.81 87 ARG A O 1
ATOM 666 N N . ALA A 1 88 ? 1.611 19.953 -8.977 1 98.69 88 ALA A N 1
ATOM 667 C CA . ALA A 1 88 ? 2.945 19.703 -8.445 1 98.69 88 ALA A CA 1
ATOM 668 C C . ALA A 1 88 ? 3.965 19.547 -9.578 1 98.69 88 ALA A C 1
ATOM 670 O O . ALA A 1 88 ? 5.074 20.078 -9.492 1 98.69 88 ALA A O 1
ATOM 671 N N . LEU A 1 89 ? 3.602 18.75 -10.602 1 98.69 89 LEU A N 1
ATOM 672 C CA . LEU A 1 89 ? 4.496 18.547 -11.742 1 98.69 89 LEU A CA 1
ATOM 673 C C . LEU A 1 89 ? 4.781 19.875 -12.438 1 98.69 89 LEU A C 1
ATOM 675 O O . LEU A 1 89 ? 5.934 20.172 -12.758 1 98.69 89 LEU A O 1
ATOM 679 N N . ALA A 1 90 ? 3.746 20.656 -12.641 1 98.06 90 ALA A N 1
ATOM 680 C CA . ALA A 1 90 ? 3.918 21.969 -13.266 1 98.06 90 ALA A CA 1
ATOM 681 C C . ALA A 1 90 ? 4.84 22.859 -12.43 1 98.06 90 ALA A C 1
ATOM 683 O O . ALA A 1 90 ? 5.75 23.5 -12.961 1 98.06 90 ALA A O 1
ATOM 684 N N . ALA A 1 91 ? 4.641 22.906 -11.133 1 96.62 91 ALA A N 1
ATOM 685 C CA . ALA A 1 91 ? 5.441 23.734 -10.227 1 96.62 91 ALA A CA 1
ATOM 686 C C . ALA A 1 91 ? 6.902 23.297 -10.234 1 96.62 91 ALA A C 1
ATOM 688 O O . ALA A 1 91 ? 7.809 24.125 -10.094 1 96.62 91 ALA A O 1
ATOM 689 N N . ALA A 1 92 ? 7.137 22.031 -10.422 1 96.12 92 ALA A N 1
ATOM 690 C CA . ALA A 1 92 ? 8.484 21.469 -10.406 1 96.12 92 ALA A CA 1
ATOM 691 C C . ALA A 1 92 ? 9.148 21.594 -11.773 1 96.12 92 ALA A C 1
ATOM 693 O O . ALA A 1 92 ? 10.359 21.391 -11.898 1 96.12 92 ALA A O 1
ATOM 694 N N . GLY A 1 93 ? 8.344 21.891 -12.797 1 95.81 93 GLY A N 1
ATOM 695 C CA . GLY A 1 93 ? 8.859 21.891 -14.156 1 95.81 93 GLY A CA 1
ATOM 696 C C . GLY A 1 93 ? 9.18 20.5 -14.672 1 95.81 93 GLY A C 1
ATOM 697 O O . GLY A 1 93 ? 10.172 20.312 -15.375 1 95.81 93 GLY A O 1
ATOM 698 N N . VAL A 1 94 ? 8.438 19.562 -14.281 1 97.81 94 VAL A N 1
ATOM 699 C CA . VAL A 1 94 ? 8.648 18.172 -14.664 1 97.81 94 VAL A CA 1
ATOM 700 C C . VAL A 1 94 ? 7.492 17.688 -15.547 1 97.81 94 VAL A C 1
ATOM 702 O O . VAL A 1 94 ? 6.324 17.875 -15.203 1 97.81 94 VAL A O 1
ATOM 705 N N . GLU A 1 95 ? 7.738 17.109 -16.703 1 98.38 95 GLU A N 1
ATOM 706 C CA . GLU A 1 95 ? 6.719 16.5 -17.547 1 98.38 95 GLU A CA 1
ATOM 707 C C . GLU A 1 95 ? 6.309 15.133 -17 1 98.38 95 GLU A C 1
ATOM 709 O O . GLU A 1 95 ? 7.133 14.406 -16.438 1 98.38 95 GLU A O 1
ATOM 714 N N . PRO A 1 96 ? 5.078 14.758 -17.234 1 98.5 96 PRO A N 1
ATOM 715 C CA . PRO A 1 96 ? 4.629 13.453 -16.734 1 98.5 96 PRO A CA 1
ATOM 716 C C . PRO A 1 96 ? 5.523 12.305 -17.203 1 98.5 96 PRO A C 1
ATOM 718 O O . PRO A 1 96 ? 5.793 11.375 -16.438 1 98.5 96 PRO A O 1
ATOM 721 N N . GLY A 1 97 ? 6.02 12.352 -18.359 1 98 97 GLY A N 1
ATOM 722 C CA . GLY A 1 97 ? 6.855 11.312 -18.938 1 98 97 GLY A CA 1
ATOM 723 C C . GLY A 1 97 ? 8.211 11.188 -18.266 1 98 97 GLY A C 1
ATOM 724 O O . GLY A 1 97 ? 8.922 10.203 -18.469 1 98 97 GLY A O 1
ATOM 725 N N . GLU A 1 98 ? 8.562 12.117 -17.375 1 98.25 98 GLU A N 1
ATOM 726 C CA . GLU A 1 98 ? 9.852 12.133 -16.703 1 98.25 98 GLU A CA 1
ATOM 727 C C . GLU A 1 98 ? 9.758 11.461 -15.328 1 98.25 98 GLU A C 1
ATOM 729 O O . GLU A 1 98 ? 10.773 11.258 -14.664 1 98.25 98 GLU A O 1
ATOM 734 N N . VAL A 1 99 ? 8.547 11.086 -14.922 1 98.81 99 VAL A N 1
ATOM 735 C CA . VAL A 1 99 ? 8.367 10.453 -13.625 1 98.81 99 VAL A CA 1
ATOM 736 C C . VAL A 1 99 ? 8.789 8.992 -13.695 1 98.81 99 VAL A C 1
ATOM 738 O O . VAL A 1 99 ? 8.344 8.258 -14.586 1 98.81 99 VAL A O 1
ATOM 741 N N . ASP A 1 100 ? 9.602 8.555 -12.766 1 98.75 100 ASP A N 1
ATOM 742 C CA . ASP A 1 100 ? 10.156 7.207 -12.766 1 98.75 100 ASP A CA 1
ATOM 743 C C . ASP A 1 100 ? 9.453 6.324 -11.734 1 98.75 100 ASP A C 1
ATOM 745 O O . ASP A 1 100 ? 9.469 5.094 -11.852 1 98.75 100 ASP A O 1
ATOM 749 N N . HIS A 1 101 ? 8.898 6.926 -10.727 1 98.81 101 HIS A N 1
ATOM 750 C CA . HIS A 1 101 ? 8.336 6.203 -9.586 1 98.81 101 HIS A CA 1
ATOM 751 C C . HIS A 1 101 ? 7.16 6.961 -8.977 1 98.81 101 HIS A C 1
ATOM 753 O O . HIS A 1 101 ? 7.211 8.188 -8.844 1 98.81 101 HIS A O 1
ATOM 759 N N . VAL A 1 102 ? 6.07 6.254 -8.734 1 98.94 102 VAL A N 1
ATOM 760 C CA . VAL A 1 102 ? 4.914 6.82 -8.055 1 98.94 102 VAL A CA 1
ATOM 761 C C . VAL A 1 102 ? 4.652 6.059 -6.758 1 98.94 102 VAL A C 1
ATOM 763 O O . VAL A 1 102 ? 4.523 4.832 -6.766 1 98.94 102 VAL A O 1
ATOM 766 N N . PHE A 1 103 ? 4.652 6.758 -5.648 1 98.94 103 PHE A N 1
ATOM 767 C CA . PHE A 1 103 ? 4.145 6.266 -4.375 1 98.94 103 PHE A CA 1
ATOM 768 C C . PHE A 1 103 ? 2.783 6.879 -4.066 1 98.94 103 PHE A C 1
ATOM 770 O O . PHE A 1 103 ? 2.678 8.086 -3.83 1 98.94 103 PHE A O 1
ATOM 777 N N . ALA A 1 104 ? 1.718 6.078 -4.074 1 98.94 104 ALA A N 1
ATOM 778 C CA . ALA A 1 104 ? 0.361 6.555 -3.816 1 98.94 104 ALA A CA 1
ATOM 779 C C . ALA A 1 104 ? -0.182 5.98 -2.51 1 98.94 104 ALA A C 1
ATOM 781 O O . ALA A 1 104 ? -0.207 4.766 -2.32 1 98.94 104 ALA A O 1
ATOM 782 N N . THR A 1 105 ? -0.629 6.902 -1.599 1 98.88 105 THR A N 1
ATOM 783 C CA . THR A 1 105 ? -1.07 6.398 -0.302 1 98.88 105 THR A CA 1
ATOM 784 C C . THR A 1 105 ? -2.449 6.945 0.051 1 98.88 105 THR A C 1
ATOM 786 O O . THR A 1 105 ? -2.77 8.094 -0.277 1 98.88 105 THR A O 1
ATOM 789 N N . SER A 1 106 ? -3.252 6.148 0.612 1 98.81 106 SER A N 1
ATOM 790 C CA . SER A 1 106 ? -4.543 6.496 1.197 1 98.81 106 SER A CA 1
ATOM 791 C C . SER A 1 106 ? -4.934 5.512 2.295 1 98.81 106 SER A C 1
ATOM 793 O O . SER A 1 106 ? -4.379 4.414 2.379 1 98.81 106 SER A O 1
ATOM 795 N N . VAL A 1 107 ? -5.844 5.945 3.135 1 98.69 107 VAL A N 1
ATOM 796 C CA . VAL A 1 107 ? -6.418 5.023 4.105 1 98.69 107 VAL A CA 1
ATOM 797 C C . VAL A 1 107 ? -7.938 5.18 4.137 1 98.69 107 VAL A C 1
ATOM 799 O O . VAL A 1 107 ? -8.602 4.66 5.035 1 98.69 107 VAL A O 1
ATOM 802 N N . THR A 1 108 ? -8.57 5.887 3.143 1 98.69 108 THR A N 1
ATOM 803 C CA . THR A 1 108 ? -9.992 6.18 3.213 1 98.69 108 THR A CA 1
ATOM 804 C C . THR A 1 108 ? -10.742 5.512 2.064 1 98.69 108 THR A C 1
ATOM 806 O O . THR A 1 108 ? -11.922 5.785 1.84 1 98.69 108 THR A O 1
ATOM 809 N N . GLY A 1 109 ? -10.109 4.684 1.337 1 98.38 109 GLY A N 1
ATOM 810 C CA . GLY A 1 109 ? -10.664 3.883 0.258 1 98.38 109 GLY A CA 1
ATOM 811 C C . GLY A 1 109 ? -9.648 2.963 -0.39 1 98.38 109 GLY A C 1
ATOM 812 O O . GLY A 1 109 ? -8.445 3.076 -0.128 1 98.38 109 GLY A O 1
ATOM 813 N N . VAL A 1 110 ? -10.141 2.029 -1.176 1 98.06 110 VAL A N 1
ATOM 814 C CA . VAL A 1 110 ? -9.258 1.076 -1.837 1 98.06 110 VAL A CA 1
ATOM 815 C C . VAL A 1 110 ? -9.703 0.875 -3.283 1 98.06 110 VAL A C 1
ATOM 817 O O . VAL A 1 110 ? -10.875 1.068 -3.611 1 98.06 110 VAL A O 1
ATOM 820 N N . ALA A 1 111 ? -8.703 0.558 -4.078 1 97.75 111 ALA A N 1
ATOM 821 C CA . ALA A 1 111 ? -9.016 0.326 -5.484 1 97.75 111 ALA A CA 1
ATOM 822 C C . ALA A 1 111 ? -8 -0.63 -6.117 1 97.75 111 ALA A C 1
ATOM 824 O O . ALA A 1 111 ? -6.809 -0.576 -5.812 1 97.75 111 ALA A O 1
ATOM 825 N N . ALA A 1 112 ? -8.375 -1.487 -6.957 1 98.25 112 ALA A N 1
ATOM 826 C CA . ALA A 1 112 ? -7.629 -2.297 -7.914 1 98.25 112 ALA A CA 1
ATOM 827 C C . ALA A 1 112 ? -8.352 -2.359 -9.258 1 98.25 112 ALA A C 1
ATOM 829 O O . ALA A 1 112 ? -9.383 -3.025 -9.391 1 98.25 112 ALA A O 1
ATOM 830 N N . PRO A 1 113 ? -7.871 -1.707 -10.352 1 98.19 113 PRO A N 1
ATOM 831 C CA . PRO A 1 113 ? -6.598 -0.986 -10.406 1 98.19 113 PRO A CA 1
ATOM 832 C C . PRO A 1 113 ? -6.5 0.127 -9.367 1 98.19 113 PRO A C 1
ATOM 834 O O . PRO A 1 113 ? -7.48 0.839 -9.125 1 98.19 113 PRO A O 1
ATOM 837 N N . SER A 1 114 ? -5.348 0.207 -8.734 1 98.25 114 SER A N 1
ATOM 838 C CA . SER A 1 114 ? -5.059 1.188 -7.695 1 98.25 114 SER A CA 1
ATOM 839 C C . SER A 1 114 ? -4.98 2.598 -8.273 1 98.25 114 SER A C 1
ATOM 841 O O . SER A 1 114 ? -4.941 2.775 -9.492 1 98.25 114 SER A O 1
ATOM 843 N N . LEU A 1 115 ? -4.938 3.637 -7.422 1 98 115 LEU A N 1
ATOM 844 C CA . LEU A 1 115 ? -4.934 5.043 -7.812 1 98 115 LEU A CA 1
ATOM 845 C C . LEU A 1 115 ? -3.74 5.355 -8.711 1 98 115 LEU A C 1
ATOM 847 O O . LEU A 1 115 ? -3.852 6.145 -9.648 1 98 115 LEU A O 1
ATOM 851 N N . ASP A 1 116 ? -2.613 4.754 -8.383 1 98.12 116 ASP A N 1
ATOM 852 C CA . ASP A 1 116 ? -1.424 5.004 -9.195 1 98.12 116 ASP A CA 1
ATOM 853 C C . ASP A 1 116 ? -1.644 4.574 -10.641 1 98.12 116 ASP A C 1
ATOM 855 O O . ASP A 1 116 ? -1.172 5.238 -11.57 1 98.12 116 ASP A O 1
ATOM 859 N N . VAL A 1 117 ? -2.355 3.449 -10.875 1 98.5 117 VAL A N 1
ATOM 860 C CA . VAL A 1 117 ? -2.668 3 -12.227 1 98.5 117 VAL A CA 1
ATOM 861 C C . VAL A 1 117 ? -3.635 3.982 -12.883 1 98.5 117 VAL A C 1
ATOM 863 O O . VAL A 1 117 ? -3.418 4.406 -14.023 1 98.5 117 VAL A O 1
ATOM 866 N N . LEU A 1 118 ? -4.68 4.359 -12.156 1 98.44 118 LEU A N 1
ATOM 867 C CA . LEU A 1 118 ? -5.68 5.273 -12.695 1 98.44 118 LEU A CA 1
ATOM 868 C C . LEU A 1 118 ? -5.059 6.621 -13.031 1 98.44 118 LEU A C 1
ATOM 870 O O . LEU A 1 118 ? -5.359 7.207 -14.078 1 98.44 118 LEU A O 1
ATOM 874 N N . LEU A 1 119 ? -4.195 7.078 -12.172 1 98.44 119 LEU A N 1
ATOM 875 C CA . LEU A 1 119 ? -3.521 8.352 -12.383 1 98.44 119 LEU A CA 1
ATOM 876 C C . LEU A 1 119 ? -2.549 8.266 -13.555 1 98.44 119 LEU A C 1
ATOM 878 O O . LEU A 1 119 ? -2.375 9.234 -14.297 1 98.44 119 LEU A O 1
ATOM 882 N N . SER A 1 120 ? -1.834 7.098 -13.664 1 97.94 120 SER A N 1
ATOM 883 C CA . SER A 1 120 ? -0.878 6.938 -14.758 1 97.94 120 SER A CA 1
ATOM 884 C C . SER A 1 120 ? -1.542 7.168 -16.109 1 97.94 120 SER A C 1
ATOM 886 O O . SER A 1 120 ? -0.983 7.844 -16.969 1 97.94 120 SER A O 1
ATOM 888 N N . GLU A 1 121 ? -2.68 6.621 -16.25 1 95.69 121 GLU A N 1
ATOM 889 C CA . GLU A 1 121 ? -3.424 6.773 -17.5 1 95.69 121 GLU A CA 1
ATOM 890 C C . GLU A 1 121 ? -3.855 8.219 -17.703 1 95.69 121 GLU A C 1
ATOM 892 O O . GLU A 1 121 ? -3.742 8.75 -18.812 1 95.69 121 GLU A O 1
ATOM 897 N N . ARG A 1 122 ? -4.312 8.898 -16.75 1 97.38 122 ARG A N 1
ATOM 898 C CA . ARG A 1 122 ? -4.875 10.242 -16.828 1 97.38 122 ARG A CA 1
ATOM 899 C C . ARG A 1 122 ? -3.777 11.289 -17.031 1 97.38 122 ARG A C 1
ATOM 901 O O . ARG A 1 122 ? -3.975 12.273 -17.75 1 97.38 122 ARG A O 1
ATOM 908 N N . LEU A 1 123 ? -2.609 11.047 -16.359 1 98.5 123 LEU A N 1
ATOM 909 C CA . LEU A 1 123 ? -1.521 12.023 -16.375 1 98.5 123 LEU A CA 1
ATOM 910 C C . LEU A 1 123 ? -0.631 11.82 -17.594 1 98.5 123 LEU A C 1
ATOM 912 O O . LEU A 1 123 ? 0.107 12.719 -18 1 98.5 123 LEU A O 1
ATOM 916 N N . GLY A 1 124 ? -0.684 10.633 -18.156 1 97.75 124 GLY A N 1
ATOM 917 C CA . GLY A 1 124 ? 0.226 10.312 -19.25 1 97.75 124 GLY A CA 1
ATOM 918 C C . GLY A 1 124 ? 1.617 9.938 -18.766 1 97.75 124 GLY A C 1
ATOM 919 O O . GLY A 1 124 ? 2.615 10.391 -19.344 1 97.75 124 GLY A O 1
ATOM 920 N N . LEU A 1 125 ? 1.729 9.188 -17.703 1 98.25 125 LEU A N 1
ATOM 921 C CA . LEU A 1 125 ? 3.027 8.711 -17.234 1 98.25 125 LEU A CA 1
ATOM 922 C C . LEU A 1 125 ? 3.58 7.641 -18.172 1 98.25 125 LEU A C 1
ATOM 924 O O . LEU A 1 125 ? 2.844 7.082 -18.984 1 98.25 125 LEU A O 1
ATOM 928 N N . ARG A 1 126 ? 4.875 7.402 -18.062 1 97 126 ARG A N 1
ATOM 929 C CA . ARG A 1 126 ? 5.492 6.348 -18.859 1 97 126 ARG A CA 1
ATOM 930 C C . ARG A 1 126 ? 4.918 4.98 -18.5 1 97 126 ARG A C 1
ATOM 932 O O . ARG A 1 126 ? 4.586 4.727 -17.344 1 97 126 ARG A O 1
ATOM 939 N N . GLY A 1 127 ? 4.906 4.156 -19.5 1 96.81 127 GLY A N 1
ATOM 940 C CA . GLY A 1 127 ? 4.363 2.82 -19.297 1 96.81 127 GLY A CA 1
ATOM 941 C C . GLY A 1 127 ? 5.195 1.976 -18.359 1 96.81 127 GLY A C 1
ATOM 942 O O . GLY A 1 127 ? 4.707 0.988 -17.797 1 96.81 127 GLY A O 1
ATOM 943 N N . ASP A 1 128 ? 6.441 2.344 -18.109 1 97.94 128 ASP A N 1
ATOM 944 C CA . ASP A 1 128 ? 7.332 1.541 -17.281 1 97.94 128 ASP A CA 1
ATOM 945 C C . ASP A 1 128 ? 7.516 2.178 -15.906 1 97.94 128 ASP A C 1
ATOM 947 O O . ASP A 1 128 ? 8.461 1.85 -15.188 1 97.94 128 ASP A O 1
ATOM 951 N N . VAL A 1 129 ? 6.668 3.172 -15.562 1 98.44 129 VAL A N 1
ATOM 952 C CA . VAL A 1 129 ? 6.777 3.812 -14.25 1 98.44 129 VAL A CA 1
ATOM 953 C C . VAL A 1 129 ? 6.68 2.758 -13.148 1 98.44 129 VAL A C 1
ATOM 955 O O . VAL A 1 129 ? 5.859 1.84 -13.234 1 98.44 129 VAL A O 1
ATOM 958 N N . ARG A 1 130 ? 7.586 2.779 -12.203 1 98.44 130 ARG A N 1
ATOM 959 C CA . ARG A 1 130 ? 7.484 1.928 -11.023 1 98.44 130 ARG A CA 1
ATOM 960 C C . ARG A 1 130 ? 6.398 2.43 -10.078 1 98.44 130 ARG A C 1
ATOM 962 O O . ARG A 1 130 ? 6.234 3.639 -9.906 1 98.44 130 ARG A O 1
ATOM 969 N N . ARG A 1 131 ? 5.648 1.505 -9.508 1 98.5 131 ARG A N 1
ATOM 970 C CA . ARG A 1 131 ? 4.492 1.923 -8.719 1 98.5 131 ARG A CA 1
ATOM 971 C C . ARG A 1 131 ? 4.484 1.248 -7.352 1 98.5 131 ARG A C 1
ATOM 973 O O . ARG A 1 131 ? 4.809 0.064 -7.238 1 98.5 131 ARG A O 1
ATOM 980 N N . THR A 1 132 ? 4.152 1.996 -6.309 1 98.81 132 THR A N 1
ATOM 981 C CA . THR A 1 132 ? 3.945 1.505 -4.953 1 98.81 132 THR A CA 1
ATOM 982 C C . THR A 1 132 ? 2.627 2.023 -4.387 1 98.81 132 THR A C 1
ATOM 984 O O . THR A 1 132 ? 2.604 3.033 -3.68 1 98.81 132 THR A O 1
ATOM 987 N N . PRO A 1 133 ? 1.531 1.318 -4.66 1 98.81 133 PRO A N 1
ATOM 988 C CA . PRO A 1 133 ? 0.263 1.674 -4.02 1 98.81 133 PRO A CA 1
ATOM 989 C C . PRO A 1 133 ? 0.202 1.244 -2.553 1 98.81 133 PRO A C 1
ATOM 991 O O . PRO A 1 133 ? 0.358 0.059 -2.246 1 98.81 133 PRO A O 1
ATOM 994 N N . SER A 1 134 ? -0.028 2.244 -1.658 1 98.88 134 SER A N 1
ATOM 995 C CA . SER A 1 134 ? 0.052 1.998 -0.223 1 98.88 134 SER A CA 1
ATOM 996 C C . SER A 1 134 ? -1.295 2.23 0.454 1 98.88 134 SER A C 1
ATOM 998 O O . SER A 1 134 ? -2.002 3.186 0.13 1 98.88 134 SER A O 1
ATOM 1000 N N . PHE A 1 135 ? -1.73 1.315 1.26 1 98.69 135 PHE A N 1
ATOM 1001 C CA . PHE A 1 135 ? -2.861 1.457 2.17 1 98.69 135 PHE A CA 1
ATOM 1002 C C . PHE A 1 135 ? -2.471 1.051 3.586 1 98.69 135 PHE A C 1
ATOM 1004 O O . PHE A 1 135 ? -1.87 -0.006 3.791 1 98.69 135 PHE A O 1
ATOM 1011 N N . GLY A 1 136 ? -2.773 1.909 4.531 1 96.5 136 GLY A N 1
ATOM 1012 C CA . GLY A 1 136 ? -2.646 1.442 5.902 1 96.5 136 GLY A CA 1
ATOM 1013 C C . GLY A 1 136 ? -1.725 2.303 6.742 1 96.5 136 GLY A C 1
ATOM 1014 O O . GLY A 1 136 ? -1.664 2.148 7.965 1 96.5 136 GLY A O 1
ATOM 1015 N N . LEU A 1 137 ? -1.073 3.297 6.105 1 98.56 137 LEU A N 1
ATOM 1016 C CA . LEU A 1 137 ? -0.191 4.176 6.867 1 98.56 137 LEU A CA 1
ATOM 1017 C C . LEU A 1 137 ? -0.993 5.219 7.633 1 98.56 137 LEU A C 1
ATOM 1019 O O . LEU A 1 137 ? -0.484 5.832 8.578 1 98.56 137 LEU A O 1
ATOM 1023 N N . GLY A 1 138 ? -2.215 5.488 7.199 1 98.25 138 GLY A N 1
ATOM 1024 C CA . GLY A 1 138 ? -3.053 6.484 7.848 1 98.25 138 GLY A CA 1
ATOM 1025 C C . GLY A 1 138 ? -2.459 7.879 7.805 1 98.25 138 GLY A C 1
ATOM 1026 O O . GLY A 1 138 ? -1.908 8.297 6.781 1 98.25 138 GLY A O 1
ATOM 1027 N N . CYS A 1 139 ? -2.604 8.625 8.875 1 98.62 139 CYS A N 1
ATOM 1028 C CA . CYS A 1 139 ? -2.133 10 8.961 1 98.62 139 CYS A CA 1
ATOM 1029 C C . CYS A 1 139 ? -0.62 10.07 8.797 1 98.62 139 CYS A C 1
ATOM 1031 O O . CYS A 1 139 ? -0.079 11.117 8.43 1 98.62 139 CYS A O 1
ATOM 1033 N N . ALA A 1 140 ? 0.035 8.969 9.039 1 98.81 140 ALA A N 1
ATOM 1034 C CA . ALA A 1 140 ? 1.488 8.938 8.898 1 98.81 140 ALA A CA 1
ATOM 1035 C C . ALA A 1 140 ? 1.897 8.812 7.438 1 98.81 140 ALA A C 1
ATOM 1037 O O . ALA A 1 140 ? 3.078 8.938 7.102 1 98.81 140 ALA A O 1
ATOM 1038 N N . GLY A 1 141 ? 0.953 8.641 6.566 1 98.88 141 GLY A N 1
ATOM 1039 C CA . GLY A 1 141 ? 1.224 8.305 5.176 1 98.88 141 GLY A CA 1
ATOM 1040 C C . GLY A 1 141 ? 1.993 9.383 4.441 1 98.88 141 GLY A C 1
ATOM 1041 O O . GLY A 1 141 ? 2.773 9.086 3.533 1 98.88 141 GLY A O 1
ATOM 1042 N N . GLY A 1 142 ? 1.733 10.672 4.77 1 98.94 142 GLY A N 1
ATOM 1043 C CA . GLY A 1 142 ? 2.498 11.742 4.141 1 98.94 142 GLY A CA 1
ATOM 1044 C C . GLY A 1 142 ? 3.975 11.695 4.484 1 98.94 142 GLY A C 1
ATOM 1045 O O . GLY A 1 142 ? 4.824 11.781 3.598 1 98.94 142 GLY A O 1
ATOM 1046 N N . ALA A 1 143 ? 4.273 11.57 5.77 1 98.94 143 ALA A N 1
ATOM 1047 C CA . ALA A 1 143 ? 5.656 11.508 6.234 1 98.94 143 ALA A CA 1
ATOM 1048 C C . ALA A 1 143 ? 6.305 10.18 5.844 1 98.94 143 ALA A C 1
ATOM 1050 O O . ALA A 1 143 ? 7.426 10.164 5.328 1 98.94 143 ALA A O 1
ATOM 1051 N N . GLY A 1 144 ? 5.566 9.102 6.133 1 98.88 144 GLY A N 1
ATOM 1052 C CA . GLY A 1 144 ? 6.07 7.797 5.746 1 98.88 144 GLY A CA 1
ATOM 1053 C C . GLY A 1 144 ? 6.289 7.66 4.25 1 98.88 144 GLY A C 1
ATOM 1054 O O . GLY A 1 144 ? 7.277 7.062 3.816 1 98.88 144 GLY A O 1
ATOM 1055 N N . GLY A 1 145 ? 5.309 8.211 3.453 1 98.94 145 GLY A N 1
ATOM 1056 C CA . GLY A 1 145 ? 5.465 8.227 2.008 1 98.94 145 GLY A CA 1
ATOM 1057 C C . GLY A 1 145 ? 6.695 8.984 1.547 1 98.94 145 GLY A C 1
ATOM 1058 O O . GLY A 1 145 ? 7.426 8.516 0.668 1 98.94 145 GLY A O 1
ATOM 1059 N N . LEU A 1 146 ? 6.953 10.133 2.137 1 98.94 146 LEU A N 1
ATOM 1060 C CA . LEU A 1 146 ? 8.156 10.898 1.812 1 98.94 146 LEU A CA 1
ATOM 1061 C C . LEU A 1 146 ? 9.414 10.102 2.15 1 98.94 146 LEU A C 1
ATOM 1063 O O . LEU A 1 146 ? 10.383 10.117 1.393 1 98.94 146 LEU A O 1
ATOM 1067 N N . GLY A 1 147 ? 9.375 9.414 3.301 1 98.88 147 GLY A N 1
ATOM 1068 C CA . GLY A 1 147 ? 10.477 8.539 3.666 1 98.88 147 GLY A CA 1
ATOM 1069 C C . GLY A 1 147 ? 10.727 7.438 2.65 1 98.88 147 GLY A C 1
ATOM 1070 O O . GLY A 1 147 ? 11.867 7.191 2.26 1 98.88 147 GLY A O 1
ATOM 1071 N N . ARG A 1 148 ? 9.672 6.77 2.168 1 98.81 148 ARG A N 1
ATOM 1072 C CA . ARG A 1 148 ? 9.797 5.664 1.227 1 98.81 148 ARG A CA 1
ATOM 1073 C C . ARG A 1 148 ? 10.273 6.156 -0.137 1 98.81 148 ARG A C 1
ATOM 1075 O O . ARG A 1 148 ? 11.062 5.488 -0.805 1 98.81 148 ARG A O 1
ATOM 1082 N N . VAL A 1 149 ? 9.758 7.328 -0.521 1 98.88 149 VAL A N 1
ATOM 1083 C CA . VAL A 1 149 ? 10.219 7.961 -1.753 1 98.88 149 VAL A CA 1
ATOM 1084 C C . VAL A 1 149 ? 11.711 8.25 -1.653 1 98.88 149 VAL A C 1
ATOM 1086 O O . VAL A 1 149 ? 12.469 7.984 -2.59 1 98.88 149 VAL A O 1
ATOM 1089 N N . HIS A 1 150 ? 12.156 8.797 -0.527 1 98.88 150 HIS A N 1
ATOM 1090 C CA . HIS A 1 150 ? 13.57 9.055 -0.298 1 98.88 150 HIS A CA 1
ATOM 1091 C C . HIS A 1 150 ? 14.383 7.77 -0.371 1 98.88 150 HIS A C 1
ATOM 1093 O O . HIS A 1 150 ? 15.445 7.738 -0.998 1 98.88 150 HIS A O 1
ATOM 1099 N N . ASP A 1 151 ? 13.898 6.715 0.26 1 98.56 151 ASP A N 1
ATOM 1100 C CA . ASP A 1 151 ? 14.578 5.426 0.217 1 98.56 151 ASP A CA 1
ATOM 1101 C C . ASP A 1 151 ? 14.789 4.961 -1.223 1 98.56 151 ASP A C 1
ATOM 1103 O O . ASP A 1 151 ? 15.875 4.496 -1.577 1 98.56 151 ASP A O 1
ATOM 1107 N N . HIS A 1 152 ? 13.719 5.066 -2.047 1 98.56 152 HIS A N 1
ATOM 1108 C CA . HIS A 1 152 ? 13.812 4.695 -3.453 1 98.56 152 HIS A CA 1
ATOM 1109 C C . HIS A 1 152 ? 14.891 5.508 -4.168 1 98.56 152 HIS A C 1
ATOM 1111 O O . HIS A 1 152 ? 15.703 4.949 -4.902 1 98.56 152 HIS A O 1
ATOM 1117 N N . LEU A 1 153 ? 14.945 6.754 -3.926 1 98.81 153 LEU A N 1
ATOM 1118 C CA . LEU A 1 153 ? 15.812 7.664 -4.664 1 98.81 153 LEU A CA 1
ATOM 1119 C C . LEU A 1 153 ? 17.266 7.512 -4.219 1 98.81 153 LEU A C 1
ATOM 1121 O O . LEU A 1 153 ? 18.188 7.855 -4.965 1 98.81 153 LEU A O 1
ATOM 1125 N N . LEU A 1 154 ? 17.5 7.016 -2.992 1 98.38 154 LEU A N 1
ATOM 1126 C CA . LEU A 1 154 ? 18.859 6.672 -2.596 1 98.38 154 LEU A CA 1
ATOM 1127 C C . LEU A 1 154 ? 19.438 5.602 -3.516 1 98.38 154 LEU A C 1
ATOM 1129 O O . LEU A 1 154 ? 20.641 5.629 -3.832 1 98.38 154 LEU A O 1
ATOM 1133 N N . GLY A 1 155 ? 18.594 4.664 -3.932 1 98 155 GLY A N 1
ATOM 1134 C CA . GLY A 1 155 ? 19.016 3.592 -4.816 1 98 155 GLY A CA 1
ATOM 1135 C C . GLY A 1 155 ? 18.938 3.959 -6.285 1 98 155 GLY A C 1
ATOM 1136 O O . GLY A 1 155 ? 19.531 3.295 -7.133 1 98 155 GLY A O 1
ATOM 1137 N N . HIS A 1 156 ? 18.203 4.965 -6.609 1 98.44 156 HIS A N 1
ATOM 1138 C CA . HIS A 1 156 ? 18 5.488 -7.953 1 98.44 156 HIS A CA 1
ATOM 1139 C C . HIS A 1 156 ? 18.188 7.004 -7.988 1 98.44 156 HIS A C 1
ATOM 1141 O O . HIS A 1 156 ? 17.234 7.746 -8.258 1 98.44 156 HIS A O 1
ATOM 1147 N N . PRO A 1 157 ? 19.406 7.457 -7.824 1 98.31 157 PRO A N 1
ATOM 1148 C CA . PRO A 1 157 ? 19.672 8.875 -7.59 1 98.31 157 PRO A CA 1
ATOM 1149 C C . PRO A 1 157 ? 19.391 9.734 -8.82 1 98.31 157 PRO A C 1
ATOM 1151 O O . PRO A 1 157 ? 19.375 10.969 -8.727 1 98.31 157 PRO A O 1
ATOM 1154 N N . GLY A 1 158 ? 19.141 9.141 -10.016 1 98.38 158 GLY A N 1
ATOM 1155 C CA . GLY A 1 158 ? 18.828 9.891 -11.227 1 98.38 158 GLY A CA 1
ATOM 1156 C C . GLY A 1 158 ? 17.344 10.031 -11.469 1 98.38 158 GLY A C 1
ATOM 1157 O O . GLY A 1 158 ? 16.922 10.75 -12.391 1 98.38 158 GLY A O 1
ATOM 1158 N N . ASP A 1 159 ? 16.5 9.445 -10.633 1 98.69 159 ASP A N 1
ATOM 1159 C CA . ASP A 1 159 ? 15.07 9.32 -10.883 1 98.69 159 ASP A CA 1
ATOM 1160 C C . ASP A 1 159 ? 14.312 10.531 -10.336 1 98.69 159 ASP A C 1
ATOM 1162 O O . ASP A 1 159 ? 14.844 11.297 -9.531 1 98.69 159 ASP A O 1
ATOM 1166 N N . VAL A 1 160 ? 13.117 10.703 -10.852 1 98.81 160 VAL A N 1
ATOM 1167 C CA . VAL A 1 160 ? 12.078 11.555 -10.289 1 98.81 160 VAL A CA 1
ATOM 1168 C C . VAL A 1 160 ? 10.953 10.695 -9.719 1 98.81 160 VAL A C 1
ATOM 1170 O O . VAL A 1 160 ? 10.453 9.797 -10.391 1 98.81 160 VAL A O 1
ATOM 1173 N N . SER A 1 161 ? 10.633 10.977 -8.469 1 98.88 161 SER A N 1
ATOM 1174 C CA . SER A 1 161 ? 9.523 10.289 -7.824 1 98.88 161 SER A CA 1
ATOM 1175 C C . SER A 1 161 ? 8.367 11.242 -7.539 1 98.88 161 SER A C 1
ATOM 1177 O O . SER A 1 161 ? 8.586 12.422 -7.266 1 98.88 161 SER A O 1
ATOM 1179 N N . LEU A 1 162 ? 7.188 10.719 -7.648 1 98.94 162 LEU A N 1
ATOM 1180 C CA . LEU A 1 162 ? 5.945 11.414 -7.336 1 98.94 162 LEU A CA 1
ATOM 1181 C C . LEU A 1 162 ? 5.238 10.766 -6.152 1 98.94 162 LEU A C 1
ATOM 1183 O O . LEU A 1 162 ? 4.84 9.602 -6.223 1 98.94 162 LEU A O 1
ATOM 1187 N N . LEU A 1 163 ? 5.164 11.477 -4.996 1 98.94 163 LEU A N 1
ATOM 1188 C CA . LEU A 1 163 ? 4.348 11.062 -3.863 1 98.94 163 LEU A CA 1
ATOM 1189 C C . LEU A 1 163 ? 2.934 11.617 -3.977 1 98.94 163 LEU A C 1
ATOM 1191 O O . LEU A 1 163 ? 2.752 12.828 -4.137 1 98.94 163 LEU A O 1
ATOM 1195 N N . VAL A 1 164 ? 1.946 10.734 -3.924 1 98.94 164 VAL A N 1
ATOM 1196 C CA . VAL A 1 164 ? 0.547 11.141 -4.016 1 98.94 164 VAL A CA 1
ATOM 1197 C C . VAL A 1 164 ? -0.211 10.664 -2.779 1 98.94 164 VAL A C 1
ATOM 1199 O O . VAL A 1 164 ? -0.189 9.477 -2.451 1 98.94 164 VAL A O 1
ATOM 1202 N N . ALA A 1 165 ? -0.817 11.547 -2.057 1 98.94 165 ALA A N 1
ATOM 1203 C CA . ALA A 1 165 ? -1.703 11.242 -0.937 1 98.94 165 ALA A CA 1
ATOM 1204 C C . ALA A 1 165 ? -3.123 11.727 -1.211 1 98.94 165 ALA A C 1
ATOM 1206 O O . ALA A 1 165 ? -3.322 12.844 -1.688 1 98.94 165 ALA A O 1
ATOM 1207 N N . VAL A 1 166 ? -4.09 10.859 -0.984 1 98.88 166 VAL A N 1
ATOM 1208 C CA . VAL A 1 166 ? -5.492 11.219 -1.146 1 98.88 166 VAL A CA 1
ATOM 1209 C C . VAL A 1 166 ? -6.301 10.695 0.037 1 98.88 166 VAL A C 1
ATOM 1211 O O . VAL A 1 166 ? -6.207 9.516 0.386 1 98.88 166 VAL A O 1
ATOM 1214 N N . GLU A 1 167 ? -7.043 11.578 0.659 1 98.94 167 GLU A N 1
ATOM 1215 C CA . GLU A 1 167 ? -7.875 11.219 1.802 1 98.94 167 GLU A CA 1
ATOM 1216 C C . GLU A 1 167 ? -9.25 11.883 1.716 1 98.94 167 GLU A C 1
ATOM 1218 O O . GLU A 1 167 ? -9.352 13.109 1.683 1 98.94 167 GLU A O 1
ATOM 1223 N N . LEU A 1 168 ? -10.219 11.062 1.602 1 98.88 168 LEU A N 1
ATOM 1224 C CA . LEU A 1 168 ? -11.602 11.531 1.67 1 98.88 168 LEU A CA 1
ATOM 1225 C C . LEU A 1 168 ? -12.273 11.055 2.951 1 98.88 168 LEU A C 1
ATOM 1227 O O . LEU A 1 168 ? -13.164 10.203 2.906 1 98.88 168 LEU A O 1
ATOM 1231 N N . CYS A 1 169 ? -11.945 11.688 4.031 1 98.75 169 CYS A N 1
ATOM 1232 C CA . CYS A 1 169 ? -12.32 11.234 5.367 1 98.75 169 CYS A CA 1
ATOM 1233 C C . CYS A 1 169 ? -13.812 11.414 5.609 1 98.75 169 CYS A C 1
ATOM 1235 O O . CYS A 1 169 ? -14.406 10.68 6.395 1 98.75 169 CYS A O 1
ATOM 1237 N N . SER A 1 170 ? -14.43 12.352 4.922 1 98.56 170 SER A N 1
ATOM 1238 C CA . SER A 1 170 ? -15.859 12.594 5.086 1 98.56 170 SER A CA 1
ATOM 1239 C C . SER A 1 170 ? -16.672 11.367 4.707 1 98.56 170 SER A C 1
ATOM 1241 O O . SER A 1 170 ? -17.828 11.227 5.121 1 98.56 170 SER A O 1
ATOM 1243 N N . LEU A 1 171 ? -16.078 10.461 3.928 1 98.69 171 LEU A N 1
ATOM 1244 C CA . LEU A 1 171 ? -16.797 9.281 3.453 1 98.69 171 LEU A CA 1
ATOM 1245 C C . LEU A 1 171 ? -16.812 8.188 4.516 1 98.69 171 LEU A C 1
ATOM 1247 O O . LEU A 1 171 ? -17.438 7.148 4.336 1 98.69 171 LEU A O 1
ATOM 1251 N N . THR A 1 172 ? -16.156 8.406 5.648 1 98.31 172 THR A N 1
ATOM 1252 C CA . THR A 1 172 ? -16.031 7.371 6.668 1 98.31 172 THR A CA 1
ATOM 1253 C C . THR A 1 172 ? -17.047 7.586 7.785 1 98.31 172 THR A C 1
ATOM 1255 O O . THR A 1 172 ? -17.016 6.887 8.797 1 98.31 172 THR A O 1
ATOM 1258 N N . LEU A 1 173 ? -17.969 8.516 7.645 1 98 173 LEU A N 1
ATOM 1259 C CA . LEU A 1 173 ? -19.016 8.797 8.609 1 98 173 LEU A CA 1
ATOM 1260 C C . LEU A 1 173 ? -19.875 7.566 8.859 1 98 173 LEU A C 1
ATOM 1262 O O . LEU A 1 173 ? -20.359 6.945 7.91 1 98 173 LEU A O 1
ATOM 1266 N N . GLN A 1 174 ? -20.031 7.18 10.141 1 98.31 174 GLN A N 1
ATOM 1267 C CA . GLN A 1 174 ? -20.875 6.051 10.508 1 98.31 174 GLN A CA 1
ATOM 1268 C C . GLN A 1 174 ? -22.219 6.527 11.07 1 98.31 174 GLN A C 1
ATOM 1270 O O . GLN A 1 174 ? -22.297 6.98 12.219 1 98.31 174 GLN A O 1
ATOM 1275 N N . HIS A 1 175 ? -23.281 6.332 10.312 1 98.06 175 HIS A N 1
ATOM 1276 C CA . HIS A 1 175 ? -24.625 6.746 10.711 1 98.06 175 HIS A CA 1
ATOM 1277 C C . HIS A 1 175 ? -25.094 5.98 11.945 1 98.06 175 HIS A C 1
ATOM 1279 O O . HIS A 1 175 ? -24.891 4.766 12.039 1 98.06 175 HIS A O 1
ATOM 1285 N N . GLY A 1 176 ? -25.656 6.707 12.859 1 97.44 176 GLY A N 1
ATOM 1286 C CA . GLY A 1 176 ? -26.25 6.098 14.039 1 97.44 176 GLY A CA 1
ATOM 1287 C C . GLY A 1 176 ? -25.219 5.621 15.055 1 97.44 176 GLY A C 1
ATOM 1288 O O . GLY A 1 176 ? -25.578 4.988 16.047 1 97.44 176 GLY A O 1
ATOM 1289 N N . ASP A 1 177 ? -23.953 5.824 14.789 1 98 177 ASP A N 1
ATOM 1290 C CA . ASP A 1 177 ? -22.875 5.512 15.719 1 98 177 ASP A CA 1
ATOM 1291 C C . ASP A 1 177 ? -22.516 6.73 16.562 1 98 177 ASP A C 1
ATOM 1293 O O . ASP A 1 177 ? -21.766 7.602 16.125 1 98 177 ASP A O 1
ATOM 1297 N N . ASP A 1 178 ? -22.984 6.75 17.812 1 97.62 178 ASP A N 1
ATOM 1298 C CA . ASP A 1 178 ? -22.766 7.914 18.656 1 97.62 178 ASP A CA 1
ATOM 1299 C C . ASP A 1 178 ? -21.594 7.668 19.625 1 97.62 178 ASP A C 1
ATOM 1301 O O . ASP A 1 178 ? -21.578 8.203 20.734 1 97.62 178 ASP A O 1
ATOM 1305 N N . SER A 1 179 ? -20.656 6.75 19.219 1 97.06 179 SER A N 1
ATOM 1306 C CA . SER A 1 179 ? -19.438 6.586 19.984 1 97.06 179 SER A CA 1
ATOM 1307 C C . SER A 1 179 ? -18.625 7.879 20.016 1 97.06 179 SER A C 1
ATOM 1309 O O . SER A 1 179 ? -18.703 8.688 19.094 1 97.06 179 SER A O 1
ATOM 1311 N N . ALA A 1 180 ? -17.797 8.086 21.062 1 96.81 180 ALA A N 1
ATOM 1312 C CA . ALA A 1 180 ? -16.922 9.258 21.172 1 96.81 180 ALA A CA 1
ATOM 1313 C C . ALA A 1 180 ? -15.992 9.375 19.984 1 96.81 180 ALA A C 1
ATOM 1315 O O . ALA A 1 180 ? -15.758 10.469 19.469 1 96.81 180 ALA A O 1
ATOM 1316 N N . ALA A 1 181 ? -15.469 8.242 19.547 1 97.44 181 ALA A N 1
ATOM 1317 C CA . ALA A 1 181 ? -14.531 8.219 18.422 1 97.44 181 ALA A CA 1
ATOM 1318 C C . ALA A 1 181 ? -15.188 8.766 17.156 1 97.44 181 ALA A C 1
ATOM 1320 O O . ALA A 1 181 ? -14.609 9.617 16.469 1 97.44 181 ALA A O 1
ATOM 1321 N N . ASN A 1 182 ? -16.391 8.297 16.828 1 98.19 182 ASN A N 1
ATOM 1322 C CA . ASN A 1 182 ? -17.078 8.75 15.633 1 98.19 182 ASN A CA 1
ATOM 1323 C C . ASN A 1 182 ? -17.5 10.211 15.75 1 98.19 182 ASN A C 1
ATOM 1325 O O . ASN A 1 182 ? -17.484 10.953 14.766 1 98.19 182 ASN A O 1
ATOM 1329 N N . MET A 1 183 ? -17.891 10.656 16.938 1 98.19 183 MET A N 1
ATOM 1330 C CA . MET A 1 183 ? -18.297 12.047 17.156 1 98.19 183 MET A CA 1
ATOM 1331 C C . MET A 1 183 ? -17.109 12.984 16.969 1 98.19 183 MET A C 1
ATOM 1333 O O . MET A 1 183 ? -17.219 14.023 16.328 1 98.19 183 MET A O 1
ATOM 1337 N N . VAL A 1 184 ? -15.977 12.617 17.5 1 97.81 184 VAL A N 1
ATOM 1338 C CA . VAL A 1 184 ? -14.766 13.422 17.344 1 97.81 184 VAL A CA 1
ATOM 1339 C C . VAL A 1 184 ? -14.359 13.461 15.875 1 97.81 184 VAL A C 1
ATOM 1341 O O . VAL A 1 184 ? -14.102 14.531 15.32 1 97.81 184 VAL A O 1
ATOM 1344 N N . ALA A 1 185 ? -14.312 12.289 15.266 1 97.94 185 ALA A N 1
ATOM 1345 C CA . ALA A 1 185 ? -13.859 12.164 13.883 1 97.94 185 ALA A CA 1
ATOM 1346 C C . ALA A 1 185 ? -14.734 12.984 12.938 1 97.94 185 ALA A C 1
ATOM 1348 O O . ALA A 1 185 ? -14.234 13.617 12 1 97.94 185 ALA A O 1
ATOM 1349 N N . SER A 1 186 ? -16.047 12.984 13.156 1 98 186 SER A N 1
ATOM 1350 C CA . SER A 1 186 ? -16.984 13.656 12.258 1 98 186 SER A CA 1
ATOM 1351 C C . SER A 1 186 ? -16.828 15.172 12.336 1 98 186 SER A C 1
ATOM 1353 O O . SER A 1 186 ? -17.312 15.891 11.453 1 98 186 SER A O 1
ATOM 1355 N N . GLY A 1 187 ? -16.141 15.664 13.344 1 98.12 187 GLY A N 1
ATOM 1356 C CA . GLY A 1 187 ? -15.906 17.094 13.477 1 98.12 187 GLY A CA 1
ATOM 1357 C C . GLY A 1 187 ? -14.484 17.5 13.141 1 98.12 187 GLY A C 1
ATOM 1358 O O . GLY A 1 187 ? -14.195 18.688 12.961 1 98.12 187 GLY A O 1
ATOM 1359 N N . LEU A 1 188 ? -13.602 16.547 12.969 1 98.38 188 LEU A N 1
ATOM 1360 C CA . LEU A 1 188 ? -12.164 16.797 12.922 1 98.38 188 LEU A CA 1
ATOM 1361 C C . LEU A 1 188 ? -11.633 16.625 11.5 1 98.38 188 LEU A C 1
ATOM 1363 O O . LEU A 1 188 ? -10.812 17.422 11.039 1 98.38 188 LEU A O 1
ATOM 1367 N N . PHE A 1 189 ? -12.094 15.625 10.797 1 98.56 189 PHE A N 1
ATOM 1368 C CA . PHE A 1 189 ? -11.445 15.164 9.578 1 98.56 189 PHE A CA 1
ATOM 1369 C C . PHE A 1 189 ? -12.07 15.828 8.352 1 98.56 189 PHE A C 1
ATOM 1371 O O . PHE A 1 189 ? -13.281 16.016 8.297 1 98.56 189 PHE A O 1
ATOM 1378 N N . GLY A 1 190 ? -11.266 16.203 7.402 1 98.62 190 GLY A N 1
ATOM 1379 C CA . GLY A 1 190 ? -11.664 16.766 6.125 1 98.62 190 GLY A CA 1
ATOM 1380 C C . GLY A 1 190 ? -11.133 15.984 4.938 1 98.62 190 GLY A C 1
ATOM 1381 O O . GLY A 1 190 ? -10.562 14.906 5.105 1 98.62 190 GLY A O 1
ATOM 1382 N N . ASP A 1 191 ? -11.438 16.5 3.734 1 98.94 191 ASP A N 1
ATOM 1383 C CA . ASP A 1 191 ? -11.047 15.828 2.496 1 98.94 191 ASP A CA 1
ATOM 1384 C C . ASP A 1 191 ? -9.969 16.609 1.761 1 98.94 191 ASP A C 1
ATOM 1386 O O . ASP A 1 191 ? -9.984 17.844 1.753 1 98.94 191 ASP A O 1
ATOM 1390 N N . GLY A 1 192 ? -9 15.875 1.169 1 98.94 192 GLY A N 1
ATOM 1391 C CA . GLY A 1 192 ? -7.977 16.531 0.368 1 98.94 192 GLY A CA 1
ATOM 1392 C C . GLY A 1 192 ? -7.027 15.562 -0.303 1 98.94 192 GLY A C 1
ATOM 1393 O O . GLY A 1 192 ? -7.086 14.352 -0.054 1 98.94 192 GLY A O 1
ATOM 1394 N N . ALA A 1 193 ? -6.254 16.078 -1.221 1 98.94 193 ALA A N 1
ATOM 1395 C CA . ALA A 1 193 ? -5.168 15.359 -1.882 1 98.94 193 ALA A CA 1
ATOM 1396 C C . ALA A 1 193 ? -3.895 16.203 -1.916 1 98.94 193 ALA A C 1
ATOM 1398 O O . ALA A 1 193 ? -3.953 17.422 -1.792 1 98.94 193 ALA A O 1
ATOM 1399 N N . ALA A 1 194 ? -2.818 15.594 -1.97 1 98.94 194 ALA A N 1
ATOM 1400 C CA . ALA A 1 194 ? -1.542 16.281 -2.123 1 98.94 194 ALA A CA 1
ATOM 1401 C C . ALA A 1 194 ? -0.587 15.484 -3.004 1 98.94 194 ALA A C 1
ATOM 1403 O O . ALA A 1 194 ? -0.687 14.258 -3.082 1 98.94 194 ALA A O 1
ATOM 1404 N N . ALA A 1 195 ? 0.253 16.156 -3.699 1 98.94 195 ALA A N 1
ATOM 1405 C CA . ALA A 1 195 ? 1.327 15.539 -4.48 1 98.94 195 ALA A CA 1
ATOM 1406 C C . ALA A 1 195 ? 2.662 16.219 -4.203 1 98.94 195 ALA A C 1
ATOM 1408 O O . ALA A 1 195 ? 2.715 17.438 -4.008 1 98.94 195 ALA A O 1
ATOM 1409 N N . VAL A 1 196 ? 3.717 15.484 -4.113 1 98.94 196 VAL A N 1
ATOM 1410 C CA . VAL A 1 196 ? 5.082 15.961 -3.91 1 98.94 196 VAL A CA 1
ATOM 1411 C C . VAL A 1 196 ? 5.988 15.406 -5.004 1 98.94 196 VAL A C 1
ATOM 1413 O O . VAL A 1 196 ? 6.008 14.195 -5.254 1 98.94 196 VAL A O 1
ATOM 1416 N N . VAL A 1 197 ? 6.676 16.266 -5.711 1 98.88 197 VAL A N 1
ATOM 1417 C CA . VAL A 1 197 ? 7.684 15.859 -6.684 1 98.88 197 VAL A CA 1
ATOM 1418 C C . VAL A 1 197 ? 9.062 15.883 -6.039 1 98.88 197 VAL A C 1
ATOM 1420 O O . VAL A 1 197 ? 9.492 16.922 -5.512 1 98.88 197 VAL A O 1
ATOM 1423 N N . VAL A 1 198 ? 9.758 14.766 -6.062 1 98.88 198 VAL A N 1
ATOM 1424 C CA . VAL A 1 198 ? 11.062 14.633 -5.438 1 98.88 198 VAL A CA 1
ATOM 1425 C C . VAL A 1 198 ? 12.078 14.133 -6.461 1 98.88 198 VAL A C 1
ATOM 1427 O O . VAL A 1 198 ? 11.812 13.18 -7.203 1 98.88 198 VAL A O 1
ATOM 1430 N N . ALA A 1 199 ? 13.219 14.734 -6.527 1 98.62 199 ALA A N 1
ATOM 1431 C CA . ALA A 1 199 ? 14.289 14.328 -7.438 1 98.62 199 ALA A CA 1
ATOM 1432 C C . ALA A 1 199 ? 15.461 13.727 -6.672 1 98.62 199 ALA A C 1
ATOM 1434 O O . ALA A 1 199 ? 15.812 14.195 -5.59 1 98.62 199 ALA A O 1
ATOM 1435 N N . GLY A 1 200 ? 16.031 12.641 -7.223 1 98.56 200 GLY A N 1
ATOM 1436 C CA . GLY A 1 200 ? 17.234 12.062 -6.641 1 98.56 200 GLY A CA 1
ATOM 1437 C C . GLY A 1 200 ? 18.438 12.984 -6.727 1 98.56 200 GLY A C 1
ATOM 1438 O O . GLY A 1 200 ? 18.438 13.961 -7.48 1 98.56 200 GLY A O 1
ATOM 1439 N N . ALA A 1 201 ? 19.453 12.656 -5.996 1 97.5 201 ALA A N 1
ATOM 1440 C CA . ALA A 1 201 ? 20.609 13.531 -5.777 1 97.5 201 ALA A CA 1
ATOM 1441 C C . ALA A 1 201 ? 21.359 13.789 -7.078 1 97.5 201 ALA A C 1
ATOM 1443 O O . ALA A 1 201 ? 21.953 14.844 -7.258 1 97.5 201 ALA A O 1
ATOM 1444 N N . ASP A 1 202 ? 21.328 12.828 -8.07 1 97.81 202 ASP A N 1
ATOM 1445 C CA . ASP A 1 202 ? 22.094 12.938 -9.305 1 97.81 202 ASP A CA 1
ATOM 1446 C C . ASP A 1 202 ? 21.25 13.547 -10.43 1 97.81 202 ASP A C 1
ATOM 1448 O O . ASP A 1 202 ? 21.75 13.789 -11.531 1 97.81 202 ASP A O 1
ATOM 1452 N N . HIS A 1 203 ? 19.953 13.758 -10.156 1 97.19 203 HIS A N 1
ATOM 1453 C CA . HIS A 1 203 ? 19.109 14.383 -11.164 1 97.19 203 HIS A CA 1
ATOM 1454 C C . HIS A 1 203 ? 19.453 15.859 -11.328 1 97.19 203 HIS A C 1
ATOM 1456 O O . HIS A 1 203 ? 19.719 16.562 -10.352 1 97.19 203 HIS A O 1
ATOM 1462 N N . PRO A 1 204 ? 19.359 16.406 -12.539 1 94.75 204 PRO A N 1
ATOM 1463 C CA . PRO A 1 204 ? 19.703 17.812 -12.773 1 94.75 204 PRO A CA 1
ATOM 1464 C C . PRO A 1 204 ? 18.828 18.766 -11.969 1 94.75 204 PRO A C 1
ATOM 1466 O O . PRO A 1 204 ? 19.312 19.812 -11.531 1 94.75 204 PRO A O 1
ATOM 1469 N N . LEU A 1 205 ? 17.672 18.422 -11.68 1 91.56 205 LEU A N 1
ATOM 1470 C CA . LEU A 1 205 ? 16.75 19.297 -10.961 1 91.56 205 LEU A CA 1
ATOM 1471 C C . LEU A 1 205 ? 17.078 19.328 -9.477 1 91.56 205 LEU A C 1
ATOM 1473 O O . LEU A 1 205 ? 16.594 20.203 -8.742 1 91.56 205 LEU A O 1
ATOM 1477 N N . ALA A 1 206 ? 17.891 18.375 -8.992 1 90.94 206 ALA A N 1
ATOM 1478 C CA . ALA A 1 206 ? 18.25 18.344 -7.578 1 90.94 206 ALA A CA 1
ATOM 1479 C C . ALA A 1 206 ? 19.422 19.281 -7.289 1 90.94 206 ALA A C 1
ATOM 1481 O O . ALA A 1 206 ? 19.688 19.594 -6.129 1 90.94 206 ALA A O 1
ATOM 1482 N N . ARG A 1 207 ? 20.078 19.781 -8.32 1 83.06 207 ARG A N 1
ATOM 1483 C CA . ARG A 1 207 ? 21.234 20.672 -8.141 1 83.06 207 ARG A CA 1
ATOM 1484 C C . ARG A 1 207 ? 20.781 22.062 -7.711 1 83.06 207 ARG A C 1
ATOM 1486 O O . ARG A 1 207 ? 19.734 22.547 -8.141 1 83.06 207 ARG A O 1
ATOM 1493 N N . ALA A 1 208 ? 21.438 22.469 -6.688 1 64.5 208 ALA A N 1
ATOM 1494 C CA . ALA A 1 208 ? 21.141 23.734 -6.031 1 64.5 208 ALA A CA 1
ATOM 1495 C C . ALA A 1 208 ? 20.922 24.844 -7.055 1 64.5 208 ALA A C 1
ATOM 1497 O O . ALA A 1 208 ? 20.047 25.688 -6.891 1 64.5 208 ALA A O 1
ATOM 1498 N N . ASP A 1 209 ? 21.797 24.828 -7.945 1 58.62 209 ASP A N 1
ATOM 1499 C CA . ASP A 1 209 ? 21.766 25.938 -8.898 1 58.62 209 ASP A CA 1
ATOM 1500 C C . ASP A 1 209 ? 20.594 25.812 -9.852 1 58.62 209 ASP A C 1
ATOM 1502 O O . ASP A 1 209 ? 20.344 26.703 -10.672 1 58.62 209 ASP A O 1
ATOM 1506 N N . ALA A 1 210 ? 20.109 24.672 -9.766 1 51.97 210 ALA A N 1
ATOM 1507 C CA . ALA A 1 210 ? 18.984 24.484 -10.672 1 51.97 210 ALA A CA 1
ATOM 1508 C C . ALA A 1 210 ? 17.797 25.359 -10.25 1 51.97 210 ALA A C 1
ATOM 1510 O O . ALA A 1 210 ? 16.844 25.531 -11.016 1 51.97 210 ALA A O 1
ATOM 1511 N N . ALA A 1 211 ? 17.797 25.703 -8.961 1 52.66 211 ALA A N 1
ATOM 1512 C CA . ALA A 1 211 ? 16.703 26.578 -8.547 1 52.66 211 ALA A CA 1
ATOM 1513 C C . ALA A 1 211 ? 16.875 27.969 -9.148 1 52.66 211 ALA A C 1
ATOM 1515 O O . ALA A 1 211 ? 17.859 28.656 -8.883 1 52.66 211 ALA A O 1
ATOM 1516 N N . GLY A 1 212 ? 16.594 28.125 -10.297 1 47.59 212 GLY A N 1
ATOM 1517 C CA . GLY A 1 212 ? 16.656 29.453 -10.906 1 47.59 212 GLY A CA 1
ATOM 1518 C C . GLY A 1 212 ? 16.219 30.562 -9.977 1 47.59 212 GLY A C 1
ATOM 1519 O O . GLY A 1 212 ? 15.523 30.312 -9 1 47.59 212 GLY A O 1
ATOM 1520 N N . PRO A 1 213 ? 16.969 31.656 -9.922 1 48.44 213 PRO A N 1
ATOM 1521 C CA . PRO A 1 213 ? 16.641 32.844 -9.141 1 48.44 213 PRO A CA 1
ATOM 1522 C C . PRO A 1 213 ? 15.133 33.094 -9.062 1 48.44 213 PRO A C 1
ATOM 1524 O O . PRO A 1 213 ? 14.672 33.812 -8.156 1 48.44 213 PRO A O 1
ATOM 1527 N N . GLY A 1 214 ? 14.438 32.281 -9.836 1 49.06 214 GLY A N 1
ATOM 1528 C CA . GLY A 1 214 ? 13.031 32.625 -10.008 1 49.06 214 GLY A CA 1
ATOM 1529 C C . GLY A 1 214 ? 12.094 31.641 -9.336 1 49.06 214 GLY A C 1
ATOM 1530 O O . GLY A 1 214 ? 10.883 31.672 -9.57 1 49.06 214 GLY A O 1
ATOM 1531 N N . ARG A 1 215 ? 12.781 30.797 -8.547 1 57.47 215 ARG A N 1
ATOM 1532 C CA . ARG A 1 215 ? 11.773 29.922 -7.945 1 57.47 215 ARG A CA 1
ATOM 1533 C C . ARG A 1 215 ? 11.156 30.578 -6.715 1 57.47 215 ARG A C 1
ATOM 1535 O O . ARG A 1 215 ? 11.875 31.016 -5.812 1 57.47 215 ARG A O 1
ATOM 1542 N N . ALA A 1 216 ? 9.859 30.906 -6.883 1 59.09 216 ALA A N 1
ATOM 1543 C CA . ALA A 1 216 ? 9.055 31.594 -5.875 1 59.09 216 ALA A CA 1
ATOM 1544 C C . ALA A 1 216 ? 8.953 30.766 -4.598 1 59.09 216 ALA A C 1
ATOM 1546 O O . ALA A 1 216 ? 8.914 31.328 -3.494 1 59.09 216 ALA A O 1
ATOM 1547 N N . ARG A 1 217 ? 9.102 29.422 -4.711 1 76.75 217 ARG A N 1
ATOM 1548 C CA . ARG A 1 217 ? 8.859 28.641 -3.502 1 76.75 217 ARG A CA 1
ATOM 1549 C C . ARG A 1 217 ? 10.109 27.891 -3.072 1 76.75 217 ARG A C 1
ATOM 1551 O O . ARG A 1 217 ? 10.836 27.344 -3.912 1 76.75 217 ARG A O 1
ATOM 1558 N N . ARG A 1 218 ? 10.359 27.984 -1.832 1 89.62 218 ARG A N 1
ATOM 1559 C CA . ARG A 1 218 ? 11.484 27.266 -1.244 1 89.62 218 ARG A CA 1
ATOM 1560 C C . ARG A 1 218 ? 11.336 25.766 -1.445 1 89.62 218 ARG A C 1
ATOM 1562 O O . ARG A 1 218 ? 10.227 25.266 -1.67 1 89.62 218 ARG A O 1
ATOM 1569 N N . THR A 1 219 ? 12.445 25.125 -1.482 1 93.69 219 THR A N 1
ATOM 1570 C CA . THR A 1 219 ? 12.492 23.656 -1.534 1 93.69 219 THR A CA 1
ATOM 1571 C C . THR A 1 219 ? 13.18 23.094 -0.296 1 93.69 219 THR A C 1
ATOM 1573 O O . THR A 1 219 ? 13.453 23.828 0.659 1 93.69 219 THR A O 1
ATOM 1576 N N . ALA A 1 220 ? 13.297 21.828 -0.27 1 96.38 220 ALA A N 1
ATOM 1577 C CA . ALA A 1 220 ? 13.969 21.188 0.852 1 96.38 220 ALA A CA 1
ATOM 1578 C C . ALA A 1 220 ? 14.688 19.906 0.402 1 96.38 220 ALA A C 1
ATOM 1580 O O . ALA A 1 220 ? 14.258 19.25 -0.545 1 96.38 220 ALA A O 1
ATOM 1581 N N . ARG A 1 221 ? 15.758 19.625 1.072 1 97.5 221 ARG A N 1
ATOM 1582 C CA . ARG A 1 221 ? 16.438 18.344 0.909 1 97.5 221 ARG A CA 1
ATOM 1583 C C . ARG A 1 221 ? 16.047 17.359 2.014 1 97.5 221 ARG A C 1
ATOM 1585 O O . ARG A 1 221 ? 15.883 17.766 3.17 1 97.5 221 ARG A O 1
ATOM 1592 N N . VAL A 1 222 ? 15.82 16.172 1.649 1 98.62 222 VAL A N 1
ATOM 1593 C CA . VAL A 1 222 ? 15.602 15.125 2.646 1 98.62 222 VAL A CA 1
ATOM 1594 C C . VAL A 1 222 ? 16.938 14.586 3.139 1 98.62 222 VAL A C 1
ATOM 1596 O O . VAL A 1 222 ? 17.703 13.992 2.367 1 98.62 222 VAL A O 1
ATOM 1599 N N . VAL A 1 223 ? 17.203 14.789 4.422 1 98.56 223 VAL A N 1
ATOM 1600 C CA . VAL A 1 223 ? 18.484 14.414 5.004 1 98.56 223 VAL A CA 1
ATOM 1601 C C . VAL A 1 223 ? 18.406 12.977 5.52 1 98.56 223 VAL A C 1
ATOM 1603 O O . VAL A 1 223 ? 19.328 12.18 5.289 1 98.56 223 VAL A O 1
ATOM 1606 N N . ASP A 1 224 ? 17.406 12.672 6.215 1 98.56 224 ASP A N 1
ATOM 1607 C CA . ASP A 1 224 ? 17.234 11.359 6.816 1 98.56 224 ASP A CA 1
ATOM 1608 C C . ASP A 1 224 ? 15.781 11.125 7.219 1 98.56 224 ASP A C 1
ATOM 1610 O O . ASP A 1 224 ? 14.969 12.055 7.199 1 98.56 224 ASP A O 1
ATOM 1614 N N . THR A 1 225 ? 15.445 9.898 7.379 1 98.69 225 THR A N 1
ATOM 1615 C CA . THR A 1 225 ? 14.109 9.5 7.809 1 98.69 225 THR A CA 1
ATOM 1616 C C . THR A 1 225 ? 14.188 8.453 8.914 1 98.69 225 THR A C 1
ATOM 1618 O O . THR A 1 225 ? 15.18 7.734 9.023 1 98.69 225 THR A O 1
ATOM 1621 N N . ARG A 1 226 ? 13.148 8.398 9.742 1 98.25 226 ARG A N 1
ATOM 1622 C CA . ARG A 1 226 ? 13.07 7.406 10.805 1 98.25 226 ARG A CA 1
ATOM 1623 C C . ARG A 1 226 ? 11.625 7.012 11.086 1 98.25 226 ARG A C 1
ATOM 1625 O O . ARG A 1 226 ? 10.734 7.863 11.078 1 98.25 226 ARG A O 1
ATOM 1632 N N . SER A 1 227 ? 11.43 5.699 11.273 1 98.44 227 SER A N 1
ATOM 1633 C CA . SER A 1 227 ? 10.133 5.156 11.664 1 98.44 227 SER A CA 1
ATOM 1634 C C . SER A 1 227 ? 10.148 4.664 13.109 1 98.44 227 SER A C 1
ATOM 1636 O O . SER A 1 227 ? 11.195 4.254 13.609 1 98.44 227 SER A O 1
ATOM 1638 N N . ALA A 1 228 ? 9.016 4.754 13.758 1 98.38 228 ALA A N 1
ATOM 1639 C CA . ALA A 1 228 ? 8.852 4.195 15.094 1 98.38 228 ALA A CA 1
ATOM 1640 C C . ALA A 1 228 ? 7.461 3.588 15.266 1 98.38 228 ALA A C 1
ATOM 1642 O O . ALA A 1 228 ? 6.465 4.168 14.836 1 98.38 228 ALA A O 1
ATOM 1643 N N . LEU A 1 229 ? 7.414 2.383 15.773 1 97.62 229 LEU A N 1
ATOM 1644 C CA . LEU A 1 229 ? 6.191 1.729 16.219 1 97.62 229 LEU A CA 1
ATOM 1645 C C . LEU A 1 229 ? 6.16 1.618 17.734 1 97.62 229 LEU A C 1
ATOM 1647 O O . LEU A 1 229 ? 7.125 1.156 18.359 1 97.62 229 LEU A O 1
ATOM 1651 N N . TYR A 1 230 ? 5.07 2.09 18.312 1 96.44 230 TYR A N 1
ATOM 1652 C CA . TYR A 1 230 ? 4.941 1.997 19.766 1 96.44 230 TYR A CA 1
ATOM 1653 C C . TYR A 1 230 ? 4.285 0.684 20.172 1 96.44 230 TYR A C 1
ATOM 1655 O O . TYR A 1 230 ? 3.197 0.352 19.688 1 96.44 230 TYR A O 1
ATOM 1663 N N . PRO A 1 231 ? 4.91 -0.064 21.078 1 92.25 231 PRO A N 1
ATOM 1664 C CA . PRO A 1 231 ? 4.43 -1.401 21.438 1 92.25 231 PRO A CA 1
ATOM 1665 C C . PRO A 1 231 ? 3.07 -1.374 22.125 1 92.25 231 PRO A C 1
ATOM 1667 O O . PRO A 1 231 ? 2.779 -0.452 22.891 1 92.25 231 PRO A O 1
ATOM 1670 N N . GLY A 1 232 ? 2.246 -2.383 21.812 1 94 232 GLY A N 1
ATOM 1671 C CA . GLY A 1 232 ? 0.99 -2.59 22.516 1 94 232 GLY A CA 1
ATOM 1672 C C . GLY A 1 232 ? -0.079 -1.581 22.141 1 94 232 GLY A C 1
ATOM 1673 O O . GLY A 1 232 ? -0.982 -1.302 22.938 1 94 232 GLY A O 1
ATOM 1674 N N . THR A 1 233 ? 0.047 -0.961 20.953 1 96.25 233 THR A N 1
ATOM 1675 C CA . THR A 1 233 ? -0.859 0.138 20.641 1 96.25 233 THR A CA 1
ATOM 1676 C C . THR A 1 233 ? -1.706 -0.195 19.406 1 96.25 233 THR A C 1
ATOM 1678 O O . THR A 1 233 ? -2.242 0.702 18.75 1 96.25 233 THR A O 1
ATOM 1681 N N . THR A 1 234 ? -1.884 -1.473 19.031 1 95.75 234 THR A N 1
ATOM 1682 C CA . THR A 1 234 ? -2.557 -1.87 17.797 1 95.75 234 THR A CA 1
ATOM 1683 C C . THR A 1 234 ? -4.043 -1.532 17.859 1 95.75 234 THR A C 1
ATOM 1685 O O . THR A 1 234 ? -4.719 -1.488 16.828 1 95.75 234 THR A O 1
ATOM 1688 N N . ASP A 1 235 ? -4.574 -1.215 19.062 1 95.62 235 ASP A N 1
ATOM 1689 C CA . ASP A 1 235 ? -6 -0.929 19.188 1 95.62 235 ASP A CA 1
ATOM 1690 C C . ASP A 1 235 ? -6.238 0.558 19.438 1 95.62 235 ASP A C 1
ATOM 1692 O O . ASP A 1 235 ? -7.363 0.968 19.734 1 95.62 235 ASP A O 1
ATOM 1696 N N . ALA A 1 236 ? -5.199 1.374 19.281 1 96.94 236 ALA A N 1
ATOM 1697 C CA . ALA A 1 236 ? -5.293 2.768 19.703 1 96.94 236 ALA A CA 1
ATOM 1698 C C . ALA A 1 236 ? -5.758 3.664 18.562 1 96.94 236 ALA A C 1
ATOM 1700 O O . ALA A 1 236 ? -6.367 4.711 18.781 1 96.94 236 ALA A O 1
ATOM 1701 N N . LEU A 1 237 ? -5.445 3.287 17.406 1 97.75 237 LEU A N 1
ATOM 1702 C CA . LEU A 1 237 ? -5.723 4.109 16.234 1 97.75 237 LEU A CA 1
ATOM 1703 C C . LEU A 1 237 ? -5.863 3.246 14.977 1 97.75 237 LEU A C 1
ATOM 1705 O O . LEU A 1 237 ? -5.012 2.395 14.711 1 97.75 237 LEU A O 1
ATOM 1709 N N . GLY A 1 238 ? -6.945 3.459 14.266 1 97.75 238 GLY A N 1
ATOM 1710 C CA . GLY A 1 238 ? -7.102 2.707 13.031 1 97.75 238 GLY A CA 1
ATOM 1711 C C . GLY A 1 238 ? -8.547 2.611 12.57 1 97.75 238 GLY A C 1
ATOM 1712 O O . GLY A 1 238 ? -9.328 3.549 12.75 1 97.75 238 GLY A O 1
ATOM 1713 N N . TRP A 1 239 ? -8.82 1.55 11.805 1 98.31 239 TRP A N 1
ATOM 1714 C CA . TRP A 1 239 ? -10.156 1.331 11.258 1 98.31 239 TRP A CA 1
ATOM 1715 C C . TRP A 1 239 ? -10.711 -0.015 11.711 1 98.31 239 TRP A C 1
ATOM 1717 O O . TRP A 1 239 ? -9.969 -0.99 11.844 1 98.31 239 TRP A O 1
ATOM 1727 N N . GLU A 1 240 ? -11.914 -0.076 11.977 1 97.81 240 GLU A N 1
ATOM 1728 C CA . GLU A 1 240 ? -12.727 -1.283 11.852 1 97.81 240 GLU A CA 1
ATOM 1729 C C . GLU A 1 240 ? -13.492 -1.299 10.539 1 97.81 240 GLU A C 1
ATOM 1731 O O . GLU A 1 240 ? -14.344 -0.438 10.297 1 97.81 240 GLU A O 1
ATOM 1736 N N . VAL A 1 241 ? -13.203 -2.223 9.641 1 97.94 241 VAL A N 1
ATOM 1737 C CA . VAL A 1 241 ? -13.906 -2.318 8.367 1 97.94 241 VAL A CA 1
ATOM 1738 C C . VAL A 1 241 ? -15.281 -2.957 8.578 1 97.94 241 VAL A C 1
ATOM 1740 O O . VAL A 1 241 ? -15.375 -4.105 9.023 1 97.94 241 VAL A O 1
ATOM 1743 N N . ARG A 1 242 ? -16.297 -2.205 8.281 1 97.75 242 ARG A N 1
ATOM 1744 C CA . ARG A 1 242 ? -17.688 -2.639 8.422 1 97.75 242 ARG A CA 1
ATOM 1745 C C . ARG A 1 242 ? -18.406 -2.617 7.074 1 97.75 242 ARG A C 1
ATOM 1747 O O . ARG A 1 242 ? -17.844 -2.152 6.074 1 97.75 242 ARG A O 1
ATOM 1754 N N . ASP A 1 243 ? -19.625 -3.223 7.074 1 97.62 243 ASP A N 1
ATOM 1755 C CA . ASP A 1 243 ? -20.469 -3.137 5.879 1 97.62 243 ASP A CA 1
ATOM 1756 C C . ASP A 1 243 ? -20.859 -1.691 5.586 1 97.62 243 ASP A C 1
ATOM 1758 O O . ASP A 1 243 ? -21.141 -1.339 4.438 1 97.62 243 ASP A O 1
ATOM 1762 N N . THR A 1 244 ? -20.828 -0.866 6.668 1 97.5 244 THR A N 1
ATOM 1763 C CA . THR A 1 244 ? -21.234 0.532 6.547 1 97.5 244 THR A CA 1
ATOM 1764 C C . THR A 1 244 ? -20.031 1.407 6.199 1 97.5 244 THR A C 1
ATOM 1766 O O . THR A 1 244 ? -20.172 2.621 6.027 1 97.5 244 THR A O 1
ATOM 1769 N N . GLY A 1 245 ? -18.812 0.824 6.07 1 97.62 245 GLY A N 1
ATOM 1770 C CA . GLY A 1 245 ? -17.625 1.585 5.742 1 97.62 245 GLY A CA 1
ATOM 1771 C C . GLY A 1 245 ? -16.531 1.462 6.789 1 97.62 245 GLY A C 1
ATOM 1772 O O . GLY A 1 245 ? -16.531 0.521 7.586 1 97.62 245 GLY A O 1
ATOM 1773 N N . PHE A 1 246 ? -15.555 2.35 6.723 1 98.19 246 PHE A N 1
ATOM 1774 C CA . PHE A 1 246 ? -14.445 2.398 7.664 1 98.19 246 PHE A CA 1
ATOM 1775 C C . PHE A 1 246 ? -14.859 3.094 8.953 1 98.19 246 PHE A C 1
ATOM 1777 O O . PHE A 1 246 ? -15.062 4.309 8.977 1 98.19 246 PHE A O 1
ATOM 1784 N N . ALA A 1 247 ? -14.969 2.332 10.031 1 98.44 247 ALA A N 1
ATOM 1785 C CA . ALA A 1 247 ? -15.297 2.904 11.336 1 98.44 247 ALA A CA 1
ATOM 1786 C C . ALA A 1 247 ? -14.039 3.25 12.117 1 98.44 247 ALA A C 1
ATOM 1788 O O . ALA A 1 247 ? -13.188 2.387 12.352 1 98.44 247 ALA A O 1
ATOM 1789 N N . ILE A 1 248 ? -13.969 4.41 12.586 1 98.06 248 ILE A N 1
ATOM 1790 C CA . ILE A 1 248 ? -12.75 4.93 13.195 1 98.06 248 ILE A CA 1
ATOM 1791 C C . ILE A 1 248 ? -12.555 4.285 14.57 1 98.06 248 ILE A C 1
ATOM 1793 O O . ILE A 1 248 ? -13.516 4.07 15.305 1 98.06 248 ILE A O 1
ATOM 1797 N N . VAL A 1 249 ? -11.328 3.834 14.766 1 97.94 249 VAL A N 1
ATOM 1798 C CA . VAL A 1 249 ? -10.797 3.527 16.094 1 97.94 249 VAL A CA 1
ATOM 1799 C C . VAL A 1 249 ? -9.867 4.648 16.547 1 97.94 249 VAL A C 1
ATOM 1801 O O . VAL A 1 249 ? -8.883 4.961 15.867 1 97.94 249 VAL A O 1
ATOM 1804 N N . LEU A 1 250 ? -10.156 5.262 17.625 1 96.94 250 LEU A N 1
ATOM 1805 C CA . LEU A 1 250 ? -9.398 6.402 18.125 1 96.94 250 LEU A CA 1
ATOM 1806 C C . LEU A 1 250 ? -9.359 6.406 19.641 1 96.94 250 LEU A C 1
ATOM 1808 O O . LEU A 1 250 ? -10.367 6.688 20.297 1 96.94 250 LEU A O 1
ATOM 1812 N N . SER A 1 251 ? -8.18 6.141 20.141 1 96.06 251 SER A N 1
ATOM 1813 C CA . SER A 1 251 ? -8.016 6.129 21.594 1 96.06 251 SER A CA 1
ATOM 1814 C C . SER A 1 251 ? -7.859 7.547 22.141 1 96.06 251 SER A C 1
ATOM 1816 O O . SER A 1 251 ? -7.184 8.383 21.531 1 96.06 251 SER A O 1
ATOM 1818 N N . ALA A 1 252 ? -8.414 7.824 23.297 1 93.5 252 ALA A N 1
ATOM 1819 C CA . ALA A 1 252 ? -8.25 9.102 23.984 1 93.5 252 ALA A CA 1
ATOM 1820 C C . ALA A 1 252 ? -6.832 9.258 24.531 1 93.5 252 ALA A C 1
ATOM 1822 O O . ALA A 1 252 ? -6.402 10.367 24.859 1 93.5 252 ALA A O 1
ATOM 1823 N N . ASP A 1 253 ? -6.07 8.148 24.5 1 94.62 253 ASP A N 1
ATOM 1824 C CA . ASP A 1 253 ? -4.734 8.141 25.094 1 94.62 253 ASP A CA 1
ATOM 1825 C C . ASP A 1 253 ? -3.676 8.516 24.062 1 94.62 253 ASP A C 1
ATOM 1827 O O . ASP A 1 253 ? -2.49 8.617 24.391 1 94.62 253 ASP A O 1
ATOM 1831 N N . LEU A 1 254 ? -4.09 8.75 22.891 1 95.62 254 LEU A N 1
ATOM 1832 C CA . LEU A 1 254 ? -3.145 8.977 21.797 1 95.62 254 LEU A CA 1
ATOM 1833 C C . LEU A 1 254 ? -2.211 10.141 22.125 1 95.62 254 LEU A C 1
ATOM 1835 O O . LEU A 1 254 ? -0.992 10.016 22 1 95.62 254 LEU A O 1
ATOM 1839 N N . PRO A 1 255 ? -2.689 11.281 22.672 1 95.19 255 PRO A N 1
ATOM 1840 C CA . PRO A 1 255 ? -1.785 12.383 23.016 1 95.19 255 PRO A CA 1
ATOM 1841 C C . PRO A 1 255 ? -0.759 11.992 24.078 1 95.19 255 PRO A C 1
ATOM 1843 O O . PRO A 1 255 ? 0.414 12.359 23.969 1 95.19 255 PRO A O 1
ATOM 1846 N N . ASP A 1 256 ? -1.202 11.195 24.953 1 95.69 256 ASP A N 1
ATOM 1847 C CA . ASP A 1 256 ? -0.297 10.75 26.016 1 95.69 256 ASP A CA 1
ATOM 1848 C C . ASP A 1 256 ? 0.771 9.812 25.453 1 95.69 256 ASP A C 1
ATOM 1850 O O . ASP A 1 256 ? 1.93 9.859 25.875 1 95.69 256 ASP A O 1
ATOM 1854 N N . LEU A 1 257 ? 0.338 8.992 24.594 1 95.44 257 LEU A N 1
ATOM 1855 C CA . LEU A 1 257 ? 1.278 8.078 23.938 1 95.44 257 LEU A CA 1
ATOM 1856 C C . LEU A 1 257 ? 2.361 8.852 23.203 1 95.44 257 LEU A C 1
ATOM 1858 O O . LEU A 1 257 ? 3.543 8.508 23.281 1 95.44 257 LEU A O 1
ATOM 1862 N N . LEU A 1 258 ? 1.998 9.859 22.531 1 95 258 LEU A N 1
ATOM 1863 C CA . LEU A 1 258 ? 2.949 10.703 21.812 1 95 258 LEU A CA 1
ATOM 1864 C C . LEU A 1 258 ? 3.883 11.422 22.781 1 95 258 LEU A C 1
ATOM 1866 O O . LEU A 1 258 ? 5.094 11.469 22.562 1 95 258 LEU A O 1
ATOM 1870 N N . GLY A 1 259 ? 3.289 11.969 23.844 1 95.06 259 GLY A N 1
ATOM 1871 C CA . GLY A 1 259 ? 4.082 12.664 24.844 1 95.06 259 GLY A CA 1
ATOM 1872 C C . GLY A 1 259 ? 5.16 11.789 25.469 1 95.06 259 GLY A C 1
ATOM 1873 O O . GLY A 1 259 ? 6.246 12.273 25.797 1 95.06 259 GLY A O 1
ATOM 1874 N N . ALA A 1 260 ? 4.926 10.508 25.5 1 96.25 260 ALA A N 1
ATOM 1875 C CA . ALA A 1 260 ? 5.816 9.578 26.188 1 96.25 260 ALA A CA 1
ATOM 1876 C C . ALA A 1 260 ? 6.988 9.172 25.281 1 96.25 260 ALA A C 1
ATOM 1878 O O . ALA A 1 260 ? 8.062 8.836 25.781 1 96.25 260 ALA A O 1
ATOM 1879 N N . HIS A 1 261 ? 6.855 9.289 23.953 1 97.5 261 HIS A N 1
ATOM 1880 C CA . HIS A 1 261 ? 7.844 8.641 23.094 1 97.5 261 HIS A CA 1
ATOM 1881 C C . HIS A 1 261 ? 8.484 9.641 22.141 1 97.5 261 HIS A C 1
ATOM 1883 O O . HIS A 1 261 ? 9.625 9.453 21.719 1 97.5 261 HIS A O 1
ATOM 1889 N N . LEU A 1 262 ? 7.844 10.695 21.844 1 98.31 262 LEU A N 1
ATOM 1890 C CA . LEU A 1 262 ? 8.172 11.539 20.703 1 98.31 262 LEU A CA 1
ATOM 1891 C C . LEU A 1 262 ? 9.539 12.195 20.891 1 98.31 262 LEU A C 1
ATOM 1893 O O . LEU A 1 262 ? 10.344 12.242 19.953 1 98.31 262 LEU A O 1
ATOM 1897 N N . LEU A 1 263 ? 9.781 12.719 22.109 1 98.44 263 LEU A N 1
ATOM 1898 C CA . LEU A 1 263 ? 11.039 13.422 22.328 1 98.44 263 LEU A CA 1
ATOM 1899 C C . LEU A 1 263 ? 12.227 12.5 22.062 1 98.44 263 LEU A C 1
ATOM 1901 O O . LEU A 1 263 ? 13.195 12.898 21.422 1 98.44 263 LEU A O 1
ATOM 1905 N N . ALA A 1 264 ? 12.172 11.305 22.562 1 98.31 264 ALA A N 1
ATOM 1906 C CA . ALA A 1 264 ? 13.25 10.336 22.359 1 98.31 264 ALA A CA 1
ATOM 1907 C C . ALA A 1 264 ? 13.445 10.031 20.875 1 98.31 264 ALA A C 1
ATOM 1909 O O . ALA A 1 264 ? 14.57 9.906 20.391 1 98.31 264 ALA A O 1
ATOM 1910 N N . ASP A 1 265 ? 12.359 9.875 20.141 1 98.44 265 ASP A N 1
ATOM 1911 C CA . ASP A 1 265 ? 12.43 9.594 18.703 1 98.44 265 ASP A CA 1
ATOM 1912 C C . ASP A 1 265 ? 13.109 10.734 17.953 1 98.44 265 ASP A C 1
ATOM 1914 O O . ASP A 1 265 ? 13.984 10.508 17.125 1 98.44 265 ASP A O 1
ATOM 1918 N N . VAL A 1 266 ? 12.688 11.961 18.234 1 98.81 266 VAL A N 1
ATOM 1919 C CA . VAL A 1 266 ? 13.227 13.141 17.562 1 98.81 266 VAL A CA 1
ATOM 1920 C C . VAL A 1 266 ? 14.703 13.305 17.906 1 98.81 266 VAL A C 1
ATOM 1922 O O . VAL A 1 266 ? 15.539 13.531 17.031 1 98.81 266 VAL A O 1
ATOM 1925 N N . LYS A 1 267 ? 15.078 13.172 19.172 1 98.75 267 LYS A N 1
ATOM 1926 C CA . LYS A 1 267 ? 16.469 13.266 19.594 1 98.75 267 LYS A CA 1
ATOM 1927 C C . LYS A 1 267 ? 17.328 12.203 18.906 1 98.75 267 LYS A C 1
ATOM 1929 O O . LYS A 1 267 ? 18.453 12.477 18.5 1 98.75 267 LYS A O 1
ATOM 1934 N N . GLY A 1 268 ? 16.766 11.016 18.828 1 98.38 268 GLY A N 1
ATOM 1935 C CA . GLY A 1 268 ? 17.484 9.953 18.141 1 98.38 268 GLY A CA 1
ATOM 1936 C C . GLY A 1 268 ? 17.812 10.281 16.703 1 98.38 268 GLY A C 1
ATOM 1937 O O . GLY A 1 268 ? 18.953 10.094 16.25 1 98.38 268 GLY A O 1
ATOM 1938 N N . LEU A 1 269 ? 16.844 10.758 15.945 1 98.62 269 LEU A N 1
ATOM 1939 C CA . LEU A 1 269 ? 17.062 11.156 14.562 1 98.62 269 LEU A CA 1
ATOM 1940 C C . LEU A 1 269 ? 18.094 12.266 14.469 1 98.62 269 LEU A C 1
ATOM 1942 O O . LEU A 1 269 ? 19.016 12.188 13.641 1 98.62 269 LEU A O 1
ATOM 1946 N N . LEU A 1 270 ? 17.984 13.281 15.297 1 98.75 270 LEU A N 1
ATOM 1947 C CA . LEU A 1 270 ? 18.844 14.469 15.234 1 98.75 270 LEU A CA 1
ATOM 1948 C C . LEU A 1 270 ? 20.266 14.133 15.664 1 98.75 270 LEU A C 1
ATOM 1950 O O . LEU A 1 270 ? 21.234 14.625 15.078 1 98.75 270 LEU A O 1
ATOM 1954 N N . ALA A 1 271 ? 20.422 13.242 16.641 1 98.62 271 ALA A N 1
ATOM 1955 C CA . ALA A 1 271 ? 21.734 12.891 17.188 1 98.62 271 ALA A CA 1
ATOM 1956 C C . ALA A 1 271 ? 22.625 12.273 16.125 1 98.62 271 ALA A C 1
ATOM 1958 O O . ALA A 1 271 ? 23.844 12.477 16.125 1 98.62 271 ALA A O 1
ATOM 1959 N N . GLU A 1 272 ? 22.062 11.547 15.227 1 97.81 272 GLU A N 1
ATOM 1960 C CA . GLU A 1 272 ? 22.812 10.922 14.148 1 97.81 272 GLU A CA 1
ATOM 1961 C C . GLU A 1 272 ? 23.453 11.969 13.234 1 97.81 272 GLU A C 1
ATOM 1963 O O . GLU A 1 272 ? 24.344 11.648 12.445 1 97.81 272 GLU A O 1
ATOM 1968 N N . HIS A 1 273 ? 23 13.188 13.336 1 98.19 273 HIS A N 1
ATOM 1969 C CA . HIS A 1 273 ? 23.484 14.25 12.477 1 98.19 273 HIS A CA 1
ATOM 1970 C C . HIS A 1 273 ? 24.109 15.383 13.289 1 98.19 273 HIS A C 1
ATOM 1972 O O . HIS A 1 273 ? 24.266 16.5 12.797 1 98.19 273 HIS A O 1
ATOM 1978 N N . GLY A 1 274 ? 24.328 15.125 14.57 1 98.44 274 GLY A N 1
ATOM 1979 C CA . GLY A 1 274 ? 24.984 16.094 15.438 1 98.44 274 GLY A CA 1
ATOM 1980 C C . GLY A 1 274 ? 24.094 17.281 15.781 1 98.44 274 GLY A C 1
ATOM 1981 O O . GLY A 1 274 ? 24.594 18.391 16 1 98.44 274 GLY A O 1
ATOM 1982 N N . LEU A 1 275 ? 22.844 17.094 15.719 1 98.69 275 LEU A N 1
ATOM 1983 C CA . LEU A 1 275 ? 21.875 18.156 16 1 98.69 275 LEU A CA 1
ATOM 1984 C C . LEU A 1 275 ? 21.109 17.844 17.281 1 98.69 275 LEU A C 1
ATOM 1986 O O . LEU A 1 275 ? 21.094 16.703 17.75 1 98.69 275 LEU A O 1
ATOM 1990 N N . THR A 1 276 ? 20.547 18.812 17.875 1 98.31 276 THR A N 1
ATOM 1991 C CA . THR A 1 276 ? 19.578 18.734 18.953 1 98.31 276 THR A CA 1
ATOM 1992 C C . THR A 1 276 ? 18.297 19.484 18.594 1 98.31 276 THR A C 1
ATOM 1994 O O . THR A 1 276 ? 18.266 20.219 17.609 1 98.31 276 THR A O 1
ATOM 1997 N N . PRO A 1 277 ? 17.234 19.234 19.344 1 98.06 277 PRO A N 1
ATOM 1998 C CA . PRO A 1 277 ? 16 19.969 19.047 1 98.06 277 PRO A CA 1
ATOM 1999 C C . PRO A 1 277 ? 16.203 21.484 19.062 1 98.06 277 PRO A C 1
ATOM 2001 O O . PRO A 1 277 ? 15.531 22.203 18.312 1 98.06 277 PRO A O 1
ATOM 2004 N N . ALA A 1 278 ? 17.109 22.016 19.766 1 97 278 ALA A N 1
ATOM 2005 C CA . ALA A 1 278 ? 17.375 23.453 19.859 1 97 278 ALA A CA 1
ATOM 2006 C C . ALA A 1 278 ? 17.953 23.984 18.547 1 97 278 ALA A C 1
ATOM 2008 O O . ALA A 1 278 ? 17.906 25.188 18.281 1 97 278 ALA A O 1
ATOM 2009 N N . ASP A 1 279 ? 18.484 23.125 17.719 1 97.56 279 ASP A N 1
ATOM 2010 C CA . ASP A 1 279 ? 19.094 23.5 16.453 1 97.56 279 ASP A CA 1
ATOM 2011 C C . ASP A 1 279 ? 18.062 23.578 15.336 1 97.56 279 ASP A C 1
ATOM 2013 O O . ASP A 1 279 ? 18.359 24 14.219 1 97.56 279 ASP A O 1
ATOM 2017 N N . VAL A 1 280 ? 16.812 23.219 15.633 1 98.19 280 VAL A N 1
ATOM 2018 C CA . VAL A 1 280 ? 15.789 23.125 14.602 1 98.19 280 VAL A CA 1
ATOM 2019 C C . VAL A 1 280 ? 14.883 24.344 14.648 1 98.19 280 VAL A C 1
ATOM 2021 O O . VAL A 1 280 ? 14.086 24.516 15.57 1 98.19 280 VAL A O 1
ATOM 2024 N N . PRO A 1 281 ? 14.922 25.188 13.648 1 97.06 281 PRO A N 1
ATOM 2025 C CA . PRO A 1 281 ? 14.109 26.406 13.664 1 97.06 281 PRO A CA 1
ATOM 2026 C C . PRO A 1 281 ? 12.734 26.203 13.031 1 97.06 281 PRO A C 1
ATOM 2028 O O . PRO A 1 281 ? 11.867 27.078 13.148 1 97.06 281 PRO A O 1
ATOM 2031 N N . ALA A 1 282 ? 12.492 25.109 12.344 1 97.31 282 ALA A N 1
ATOM 2032 C CA . ALA A 1 282 ? 11.219 24.875 11.664 1 97.31 282 ALA A CA 1
ATOM 2033 C C . ALA A 1 282 ? 10.703 23.469 11.938 1 97.31 282 ALA A C 1
ATOM 2035 O O . ALA A 1 282 ? 11.453 22.484 11.828 1 97.31 282 ALA A O 1
ATOM 2036 N N . TRP A 1 283 ? 9.461 23.406 12.352 1 98.44 283 TRP A N 1
ATOM 2037 C CA . TRP A 1 283 ? 8.781 22.156 12.672 1 98.44 283 TRP A CA 1
ATOM 2038 C C . TRP A 1 283 ? 7.543 21.969 11.797 1 98.44 283 TRP A C 1
ATOM 2040 O O . TRP A 1 283 ? 6.684 22.844 11.727 1 98.44 283 TRP A O 1
ATOM 2050 N N . VAL A 1 284 ? 7.492 20.875 11.039 1 98.81 284 VAL A N 1
ATOM 2051 C CA . VAL A 1 284 ? 6.348 20.5 10.227 1 98.81 284 VAL A CA 1
ATOM 2052 C C . VAL A 1 284 ? 5.559 19.391 10.922 1 98.81 284 VAL A C 1
ATOM 2054 O O . VAL A 1 284 ? 5.82 18.203 10.703 1 98.81 284 VAL A O 1
ATOM 2057 N N . VAL A 1 285 ? 4.574 19.75 11.664 1 98.88 285 VAL A N 1
ATOM 2058 C CA . VAL A 1 285 ? 3.842 18.844 12.531 1 98.88 285 VAL A CA 1
ATOM 2059 C C . VAL A 1 285 ? 2.477 18.531 11.922 1 98.88 285 VAL A C 1
ATOM 2061 O O . VAL A 1 285 ? 1.703 19.438 11.617 1 98.88 285 VAL A O 1
ATOM 2064 N N . HIS A 1 286 ? 2.189 17.219 11.766 1 98.75 286 HIS A N 1
ATOM 2065 C CA . HIS A 1 286 ? 0.882 16.766 11.297 1 98.75 286 HIS A CA 1
ATOM 2066 C C . HIS A 1 286 ? -0.241 17.422 12.094 1 98.75 286 HIS A C 1
ATOM 2068 O O . HIS A 1 286 ? -0.202 17.438 13.328 1 98.75 286 HIS A O 1
ATOM 2074 N N . ALA A 1 287 ? -1.222 17.922 11.398 1 98.38 287 ALA A N 1
ATOM 2075 C CA . ALA A 1 287 ? -2.359 18.562 12.039 1 98.38 287 ALA A CA 1
ATOM 2076 C C . ALA A 1 287 ? -3.416 17.547 12.453 1 98.38 287 ALA A C 1
ATOM 2078 O O . ALA A 1 287 ? -4.531 17.547 11.93 1 98.38 287 ALA A O 1
ATOM 2079 N N . GLY A 1 288 ? -3.088 16.766 13.5 1 97.56 288 GLY A N 1
ATOM 2080 C CA . GLY A 1 288 ? -3.922 15.656 13.922 1 97.56 288 GLY A CA 1
ATOM 2081 C C . GLY A 1 288 ? -5.121 16.078 14.742 1 97.56 288 GLY A C 1
ATOM 2082 O O . GLY A 1 288 ? -6.027 15.289 14.992 1 97.56 288 GLY A O 1
ATOM 2083 N N . GLY A 1 289 ? -5.254 17.234 15.227 1 97.94 289 GLY A N 1
ATOM 2084 C CA . GLY A 1 289 ? -6.195 17.828 16.172 1 97.94 289 GLY A CA 1
ATOM 2085 C C . GLY A 1 289 ? -5.523 18.688 17.219 1 97.94 289 GLY A C 1
ATOM 2086 O O . GLY A 1 289 ? -4.297 18.656 17.359 1 97.94 289 GLY A O 1
ATOM 2087 N N . PRO A 1 290 ? -6.297 19.5 17.844 1 97.81 290 PRO A N 1
ATOM 2088 C CA . PRO A 1 290 ? -5.691 20.422 18.812 1 97.81 290 PRO A CA 1
ATOM 2089 C C . PRO A 1 290 ? -4.914 19.703 19.906 1 97.81 290 PRO A C 1
ATOM 2091 O O . PRO A 1 290 ? -3.82 20.141 20.281 1 97.81 290 PRO A O 1
ATOM 2094 N N . ARG A 1 291 ? -5.383 18.578 20.391 1 97.25 291 ARG A N 1
ATOM 2095 C CA . ARG A 1 291 ? -4.727 17.859 21.484 1 97.25 291 ARG A CA 1
ATOM 2096 C C . ARG A 1 291 ? -3.434 17.219 21 1 97.25 291 ARG A C 1
ATOM 2098 O O . ARG A 1 291 ? -2.467 17.109 21.766 1 97.25 291 ARG A O 1
ATOM 2105 N N . VAL A 1 292 ? -3.482 16.719 19.781 1 97.44 292 VAL A N 1
ATOM 2106 C CA . VAL A 1 292 ? -2.277 16.125 19.219 1 97.44 292 VAL A CA 1
ATOM 2107 C C . VAL A 1 292 ? -1.208 17.203 19.031 1 97.44 292 VAL A C 1
ATOM 2109 O O . VAL A 1 292 ? -0.044 16.984 19.375 1 97.44 292 VAL A O 1
ATOM 2112 N N . ILE A 1 293 ? -1.592 18.344 18.484 1 98.69 293 ILE A N 1
ATOM 2113 C CA . ILE A 1 293 ? -0.656 19.438 18.281 1 98.69 293 ILE A CA 1
ATOM 2114 C C . ILE A 1 293 ? -0.095 19.906 19.625 1 98.69 293 ILE A C 1
ATOM 2116 O O . ILE A 1 293 ? 1.112 20.109 19.766 1 98.69 293 ILE A O 1
ATOM 2120 N N . ASP A 1 294 ? -0.938 20.016 20.625 1 98.56 294 ASP A N 1
ATOM 2121 C CA . ASP A 1 294 ? -0.503 20.391 21.969 1 98.56 294 ASP A CA 1
ATOM 2122 C C . ASP A 1 294 ? 0.492 19.375 22.531 1 98.56 294 ASP A C 1
ATOM 2124 O O . ASP A 1 294 ? 1.507 19.75 23.125 1 98.56 294 ASP A O 1
ATOM 2128 N N . ALA A 1 295 ? 0.171 18.109 22.375 1 98.31 295 ALA A N 1
ATOM 2129 C CA . ALA A 1 295 ? 1.031 17.047 22.891 1 98.31 295 ALA A CA 1
ATOM 2130 C C . ALA A 1 295 ? 2.422 17.109 22.266 1 98.31 295 ALA A C 1
ATOM 2132 O O . ALA A 1 295 ? 3.43 16.938 22.953 1 98.31 295 ALA A O 1
ATOM 2133 N N . VAL A 1 296 ? 2.467 17.359 21 1 98.44 296 VAL A N 1
ATOM 2134 C CA . VAL A 1 296 ? 3.738 17.469 20.281 1 98.44 296 VAL A CA 1
ATOM 2135 C C . VAL A 1 296 ? 4.5 18.703 20.797 1 98.44 296 VAL A C 1
ATOM 2137 O O . VAL A 1 296 ? 5.688 18.609 21.109 1 98.44 296 VAL A O 1
ATOM 2140 N N . ARG A 1 297 ? 3.799 19.844 20.844 1 98.44 297 ARG A N 1
ATOM 2141 C CA . ARG A 1 297 ? 4.395 21.094 21.312 1 98.44 297 ARG A CA 1
ATOM 2142 C C . ARG A 1 297 ? 4.992 20.922 22.703 1 98.44 297 ARG A C 1
ATOM 2144 O O . ARG A 1 297 ? 6.145 21.281 22.938 1 98.44 297 ARG A O 1
ATOM 2151 N N . ASP A 1 298 ? 4.227 20.312 23.531 1 98.5 298 ASP A N 1
ATOM 2152 C CA . ASP A 1 298 ? 4.648 20.141 24.922 1 98.5 298 ASP A CA 1
ATOM 2153 C C . ASP A 1 298 ? 5.793 19.141 25.031 1 98.5 298 ASP A C 1
ATOM 2155 O O . ASP A 1 298 ? 6.762 19.359 25.766 1 98.5 298 ASP A O 1
ATOM 2159 N N . ALA A 1 299 ? 5.73 18.016 24.312 1 98.19 299 ALA A N 1
ATOM 2160 C CA . ALA A 1 299 ? 6.746 16.969 24.375 1 98.19 299 ALA A CA 1
ATOM 2161 C C . ALA A 1 299 ? 8.102 17.5 23.906 1 98.19 299 ALA A C 1
ATOM 2163 O O . ALA A 1 299 ? 9.141 17.094 24.438 1 98.19 299 ALA A O 1
ATOM 2164 N N . LEU A 1 300 ? 8.07 18.406 22.953 1 98.31 300 LEU A N 1
ATOM 2165 C CA . LEU A 1 300 ? 9.312 18.875 22.344 1 98.31 300 LEU A CA 1
ATOM 2166 C C . LEU A 1 300 ? 9.711 20.219 22.922 1 98.31 300 LEU A C 1
ATOM 2168 O O . LEU A 1 300 ? 10.758 20.766 22.562 1 98.31 300 LEU A O 1
ATOM 2172 N N . GLY A 1 301 ? 8.891 20.812 23.75 1 98 301 GLY A N 1
ATOM 2173 C CA . GLY A 1 301 ? 9.172 22.125 24.312 1 98 301 GLY A CA 1
ATOM 2174 C C . GLY A 1 301 ? 9.133 23.234 23.281 1 98 301 GLY A C 1
ATOM 2175 O O . GLY A 1 301 ? 9.953 24.156 23.328 1 98 301 GLY A O 1
ATOM 2176 N N . LEU A 1 302 ? 8.195 23.141 22.391 1 98.12 302 LEU A N 1
ATOM 2177 C CA . LEU A 1 302 ? 8.094 24.125 21.312 1 98.12 302 LEU A CA 1
ATOM 2178 C C . LEU A 1 302 ? 7.258 25.328 21.75 1 98.12 302 LEU A C 1
ATOM 2180 O O . LEU A 1 302 ? 6.43 25.219 22.656 1 98.12 302 LEU A O 1
ATOM 2184 N N . ALA A 1 303 ? 7.484 26.469 21.062 1 97.75 303 ALA A N 1
ATOM 2185 C CA . ALA A 1 303 ? 6.613 27.625 21.203 1 97.75 303 ALA A CA 1
ATOM 2186 C C . ALA A 1 303 ? 5.379 27.5 20.312 1 97.75 303 ALA A C 1
ATOM 2188 O O . ALA A 1 303 ? 5.348 26.672 19.391 1 97.75 303 ALA A O 1
ATOM 2189 N N . GLU A 1 304 ? 4.383 28.297 20.625 1 97.81 304 GLU A N 1
ATOM 2190 C CA . GLU A 1 304 ? 3.16 28.297 19.812 1 97.81 304 GLU A CA 1
ATOM 2191 C C . GLU A 1 304 ? 3.451 28.641 18.359 1 97.81 304 GLU A C 1
ATOM 2193 O O . GLU A 1 304 ? 2.818 28.109 17.453 1 97.81 304 GLU A O 1
ATOM 2198 N N . ASP A 1 305 ? 4.379 29.484 18.172 1 97.12 305 ASP A N 1
ATOM 2199 C CA . ASP A 1 305 ? 4.73 29.922 16.812 1 97.12 305 ASP A CA 1
ATOM 2200 C C . ASP A 1 305 ? 5.301 28.766 16 1 97.12 305 ASP A C 1
ATOM 2202 O O . ASP A 1 305 ? 5.172 28.734 14.773 1 97.12 305 ASP A O 1
ATOM 2206 N N . ASP A 1 306 ? 5.887 27.797 16.672 1 97.38 306 ASP A N 1
ATOM 2207 C CA . ASP A 1 306 ? 6.488 26.641 16 1 97.38 306 ASP A CA 1
ATOM 2208 C C . ASP A 1 306 ? 5.418 25.75 15.383 1 97.38 306 ASP A C 1
ATOM 2210 O O . ASP A 1 306 ? 5.699 24.984 14.453 1 97.38 306 ASP A O 1
ATOM 2214 N N . VAL A 1 307 ? 4.184 25.812 15.914 1 98.38 307 VAL A N 1
ATOM 2215 C CA . VAL A 1 307 ? 3.133 24.938 15.422 1 98.38 307 VAL A CA 1
ATOM 2216 C C . VAL A 1 307 ? 2.047 25.766 14.734 1 98.38 307 VAL A C 1
ATOM 2218 O O . VAL A 1 307 ? 0.924 25.297 14.547 1 98.38 307 VAL A O 1
ATOM 2221 N N . ARG A 1 308 ? 2.324 27 14.352 1 97.88 308 ARG A N 1
ATOM 2222 C CA . ARG A 1 308 ? 1.345 27.922 13.789 1 97.88 308 ARG A CA 1
ATOM 2223 C C . ARG A 1 308 ? 0.78 27.391 12.477 1 97.88 308 ARG A C 1
ATOM 2225 O O . ARG A 1 308 ? -0.425 27.484 12.227 1 97.88 308 ARG A O 1
ATOM 2232 N N . GLU A 1 309 ? 1.66 26.859 11.594 1 98.25 309 GLU A N 1
ATOM 2233 C CA . GLU A 1 309 ? 1.191 26.359 10.305 1 98.25 309 GLU A CA 1
ATOM 2234 C C . GLU A 1 309 ? 0.297 25.141 10.477 1 98.25 309 GLU A C 1
ATOM 2236 O O . GLU A 1 309 ? -0.643 24.938 9.703 1 98.25 309 GLU A O 1
ATOM 2241 N N . SER A 1 310 ? 0.592 24.281 11.461 1 98.75 310 SER A N 1
ATOM 2242 C CA . SER A 1 310 ? -0.262 23.125 11.758 1 98.75 310 SER A CA 1
ATOM 2243 C C . SER A 1 310 ? -1.644 23.578 12.227 1 98.75 310 SER A C 1
ATOM 2245 O O . SER A 1 310 ? -2.658 23.031 11.797 1 98.75 310 SER A O 1
ATOM 2247 N N . ARG A 1 311 ? -1.646 24.578 13.125 1 98.62 311 ARG A N 1
ATOM 2248 C CA . ARG A 1 311 ? -2.916 25.109 13.609 1 98.62 311 ARG A CA 1
ATOM 2249 C C . ARG A 1 311 ? -3.717 25.75 12.477 1 98.62 311 ARG A C 1
ATOM 2251 O O . ARG A 1 311 ? -4.941 25.609 12.414 1 98.62 311 ARG A O 1
ATOM 2258 N N . ALA A 1 312 ? -3.029 26.453 11.625 1 98.5 312 ALA A N 1
ATOM 2259 C CA . ALA A 1 312 ? -3.699 27.094 10.492 1 98.5 312 ALA A CA 1
ATOM 2260 C C . ALA A 1 312 ? -4.277 26.062 9.539 1 98.5 312 ALA A C 1
ATOM 2262 O O . ALA A 1 312 ? -5.395 26.219 9.039 1 98.5 312 ALA A O 1
ATOM 2263 N N . SER A 1 313 ? -3.498 25.062 9.234 1 98.69 313 SER A N 1
ATOM 2264 C CA . SER A 1 313 ? -3.975 23.969 8.383 1 98.69 313 SER A CA 1
ATOM 2265 C C . SER A 1 313 ? -5.219 23.312 8.977 1 98.69 313 SER A C 1
ATOM 2267 O O . SER A 1 313 ? -6.203 23.094 8.266 1 98.69 313 SER A O 1
ATOM 2269 N N . LEU A 1 314 ? -5.16 23 10.266 1 98.88 314 LEU A N 1
ATOM 2270 C CA . LEU A 1 314 ? -6.285 22.391 10.953 1 98.88 314 LEU A CA 1
ATOM 2271 C C . LEU A 1 314 ? -7.52 23.281 10.891 1 98.88 314 LEU A C 1
ATOM 2273 O O . LEU A 1 314 ? -8.617 22.812 10.555 1 98.88 314 LEU A O 1
ATOM 2277 N N . ALA A 1 315 ? -7.332 24.531 11.18 1 98.81 315 ALA A N 1
ATOM 2278 C CA . ALA A 1 315 ? -8.445 25.469 11.234 1 98.81 315 ALA A CA 1
ATOM 2279 C C . ALA A 1 315 ? -9.109 25.609 9.867 1 98.81 315 ALA A C 1
ATOM 2281 O O . ALA A 1 315 ? -10.336 25.688 9.766 1 98.81 315 ALA A O 1
ATOM 2282 N N . GLY A 1 316 ? -8.344 25.562 8.852 1 98.62 316 GLY A N 1
ATOM 2283 C CA . GLY A 1 316 ? -8.859 25.891 7.527 1 98.62 316 GLY A CA 1
ATOM 2284 C C . GLY A 1 316 ? -9.281 24.656 6.73 1 98.62 316 GLY A C 1
ATOM 2285 O O . GLY A 1 316 ? -9.977 24.781 5.727 1 98.62 316 GLY A O 1
ATOM 2286 N N . ALA A 1 317 ? -8.875 23.453 7.176 1 98.69 317 ALA A N 1
ATOM 2287 C CA . ALA A 1 317 ? -9.117 22.297 6.309 1 98.69 317 ALA A CA 1
ATOM 2288 C C . ALA A 1 317 ? -9.484 21.062 7.125 1 98.69 317 ALA A C 1
ATOM 2290 O O . ALA A 1 317 ? -9.961 20.062 6.578 1 98.69 317 ALA A O 1
ATOM 2291 N N . GLY A 1 318 ? -9.32 21.141 8.477 1 98.75 318 GLY A N 1
ATOM 2292 C CA . GLY A 1 318 ? -9.438 19.938 9.281 1 98.75 318 GLY A CA 1
ATOM 2293 C C . GLY A 1 318 ? -8.25 19.016 9.148 1 98.75 318 GLY A C 1
ATOM 2294 O O . GLY A 1 318 ? -7.242 19.375 8.531 1 98.75 318 GLY A O 1
ATOM 2295 N N . ASN A 1 319 ? -8.32 17.891 9.875 1 98.75 319 ASN A N 1
ATOM 2296 C CA . ASN A 1 319 ? -7.328 16.844 9.703 1 98.75 319 ASN A CA 1
ATOM 2297 C C . ASN A 1 319 ? -7.5 16.109 8.375 1 98.75 319 ASN A C 1
ATOM 2299 O O . ASN A 1 319 ? -8.492 15.414 8.164 1 98.75 319 ASN A O 1
ATOM 2303 N N . LEU A 1 320 ? -6.543 16.219 7.535 1 98.88 320 LEU A N 1
ATOM 2304 C CA . LEU A 1 320 ? -6.613 15.641 6.195 1 98.88 320 LEU A CA 1
ATOM 2305 C C . LEU A 1 320 ? -5.898 14.297 6.145 1 98.88 320 LEU A C 1
ATOM 2307 O O . LEU A 1 320 ? -5.418 13.883 5.086 1 98.88 320 LEU A O 1
ATOM 2311 N N . SER A 1 321 ? -5.699 13.672 7.254 1 98.69 321 SER A N 1
ATOM 2312 C CA . SER A 1 321 ? -5.004 12.391 7.352 1 98.69 321 SER A CA 1
ATOM 2313 C C . SER A 1 321 ? -3.619 12.469 6.719 1 98.69 321 SER A C 1
ATOM 2315 O O . SER A 1 321 ? -2.82 13.344 7.062 1 98.69 321 SER A O 1
ATOM 2317 N N . SER A 1 322 ? -3.297 11.609 5.754 1 98.94 322 SER A N 1
ATOM 2318 C CA . SER A 1 322 ? -1.954 11.562 5.184 1 98.94 322 SER A CA 1
ATOM 2319 C C . SER A 1 322 ? -1.623 12.852 4.441 1 98.94 322 SER A C 1
ATOM 2321 O O . SER A 1 322 ? -0.45 13.18 4.242 1 98.94 322 SER A O 1
ATOM 2323 N N . VAL A 1 323 ? -2.602 13.602 4.016 1 98.94 323 VAL A N 1
ATOM 2324 C CA . VAL A 1 323 ? -2.438 14.836 3.254 1 98.94 323 VAL A CA 1
ATOM 2325 C C . VAL A 1 323 ? -2.029 15.969 4.191 1 98.94 323 VAL A C 1
ATOM 2327 O O . VAL A 1 323 ? -1.322 16.891 3.785 1 98.94 323 VAL A O 1
ATOM 2330 N N . SER A 1 324 ? -2.398 15.844 5.414 1 98.81 324 SER A N 1
ATOM 2331 C CA . SER A 1 324 ? -2.305 16.922 6.383 1 98.81 324 SER A CA 1
ATOM 2332 C C . SER A 1 324 ? -0.868 17.406 6.531 1 98.81 324 SER A C 1
ATOM 2334 O O . SER A 1 324 ? -0.599 18.609 6.438 1 98.81 324 SER A O 1
ATOM 2336 N N . VAL A 1 325 ? 0.062 16.516 6.746 1 98.94 325 VAL A N 1
ATOM 2337 C CA . VAL A 1 325 ? 1.441 16.906 7.012 1 98.94 325 VAL A CA 1
ATOM 2338 C C . VAL A 1 325 ? 2.057 17.5 5.746 1 98.94 325 VAL A C 1
ATOM 2340 O O . VAL A 1 325 ? 2.941 18.359 5.82 1 98.94 325 VAL A O 1
ATOM 2343 N N . LEU A 1 326 ? 1.592 17.094 4.586 1 98.94 326 LEU A N 1
ATOM 2344 C CA . LEU A 1 326 ? 2.082 17.641 3.324 1 98.94 326 LEU A CA 1
ATOM 2345 C C . LEU A 1 326 ? 1.553 19.047 3.1 1 98.94 326 LEU A C 1
ATOM 2347 O O . LEU A 1 326 ? 2.25 19.891 2.539 1 98.94 326 LEU A O 1
ATOM 2351 N N . ASP A 1 327 ? 0.286 19.281 3.506 1 98.88 327 ASP A N 1
ATOM 2352 C CA . ASP A 1 327 ? -0.24 20.641 3.484 1 98.88 327 ASP A CA 1
ATOM 2353 C C . ASP A 1 327 ? 0.579 21.562 4.387 1 98.88 327 ASP A C 1
ATOM 2355 O O . ASP A 1 327 ? 0.901 22.688 4.008 1 98.88 327 ASP A O 1
ATOM 2359 N N . VAL A 1 328 ? 0.918 21.062 5.59 1 98.88 328 VAL A N 1
ATOM 2360 C CA . VAL A 1 328 ? 1.72 21.844 6.523 1 98.88 328 VAL A CA 1
ATOM 2361 C C . VAL A 1 328 ? 3.111 22.078 5.941 1 98.88 328 VAL A C 1
ATOM 2363 O O . VAL A 1 328 ? 3.688 23.156 6.109 1 98.88 328 VAL A O 1
ATOM 2366 N N . LEU A 1 329 ? 3.646 21.094 5.277 1 98.75 329 LEU A N 1
ATOM 2367 C CA . LEU A 1 329 ? 4.941 21.25 4.625 1 98.75 329 LEU A CA 1
ATOM 2368 C C . LEU A 1 329 ? 4.883 22.359 3.572 1 98.75 329 LEU A C 1
ATOM 2370 O O . LEU A 1 329 ? 5.773 23.203 3.514 1 98.75 329 LEU A O 1
ATOM 2374 N N . ALA A 1 330 ? 3.863 22.344 2.75 1 98.12 330 ALA A N 1
ATOM 2375 C CA . ALA A 1 330 ? 3.697 23.375 1.729 1 98.12 330 ALA A CA 1
ATOM 2376 C C . ALA A 1 330 ? 3.645 24.75 2.355 1 98.12 330 ALA A C 1
ATOM 2378 O O . ALA A 1 330 ? 4.324 25.672 1.899 1 98.12 330 ALA A O 1
ATOM 2379 N N . ARG A 1 331 ? 2.855 24.891 3.426 1 96.94 331 ARG A N 1
ATOM 2380 C CA . ARG A 1 331 ? 2.727 26.156 4.141 1 96.94 331 ARG A CA 1
ATOM 2381 C C . ARG A 1 331 ? 4.066 26.594 4.719 1 96.94 331 ARG A C 1
ATOM 2383 O O . ARG A 1 331 ? 4.398 27.781 4.691 1 96.94 331 ARG A O 1
ATOM 2390 N N . THR A 1 332 ? 4.75 25.641 5.242 1 96.31 332 THR A N 1
ATOM 2391 C CA . THR A 1 332 ? 6.039 25.938 5.863 1 96.31 332 THR A CA 1
ATOM 2392 C C . THR A 1 332 ? 7.051 26.406 4.816 1 96.31 332 THR A C 1
ATOM 2394 O O . THR A 1 332 ? 7.773 27.375 5.039 1 96.31 332 THR A O 1
ATOM 2397 N N . LEU A 1 333 ? 7.121 25.719 3.691 1 94.94 333 LEU A N 1
ATOM 2398 C CA . LEU A 1 333 ? 8.039 26.109 2.623 1 94.94 333 LEU A CA 1
ATOM 2399 C C . LEU A 1 333 ? 7.699 27.5 2.092 1 94.94 333 LEU A C 1
ATOM 2401 O O . LEU A 1 333 ? 8.602 28.266 1.749 1 94.94 333 LEU A O 1
ATOM 2405 N N . ASP A 1 334 ? 6.469 27.859 2.086 1 92.06 334 ASP A N 1
ATOM 2406 C CA . ASP A 1 334 ? 6.016 29.141 1.571 1 92.06 334 ASP A CA 1
ATOM 2407 C C . ASP A 1 334 ? 6.266 30.266 2.582 1 92.06 334 ASP A C 1
ATOM 2409 O O . ASP A 1 334 ? 6.496 31.406 2.201 1 92.06 334 ASP A O 1
ATOM 2413 N N . GLY A 1 335 ? 6.219 29.906 3.871 1 88.81 335 GLY A N 1
ATOM 2414 C CA . GLY A 1 335 ? 6.129 30.984 4.844 1 88.81 335 GLY A CA 1
ATOM 2415 C C . GLY A 1 335 ? 7.285 31 5.828 1 88.81 335 GLY A C 1
ATOM 2416 O O . GLY A 1 335 ? 7.418 31.938 6.625 1 88.81 335 GLY A O 1
ATOM 2417 N N . SER A 1 336 ? 8.047 30.031 5.832 1 86.75 336 SER A N 1
ATOM 2418 C CA . SER A 1 336 ? 9.078 29.953 6.863 1 86.75 336 SER A CA 1
ATOM 2419 C C . SER A 1 336 ? 10.117 31.047 6.695 1 86.75 336 SER A C 1
ATOM 2421 O O . SER A 1 336 ? 10.547 31.344 5.574 1 86.75 336 SER A O 1
ATOM 2423 N N . GLY A 1 337 ? 10.57 31.625 7.836 1 87.75 337 GLY A N 1
ATOM 2424 C CA . GLY A 1 337 ? 11.648 32.594 7.848 1 87.75 337 GLY A CA 1
ATOM 2425 C C . GLY A 1 337 ? 13 32 8.164 1 87.75 337 GLY A C 1
ATOM 2426 O O . GLY A 1 337 ? 13.984 32.719 8.32 1 87.75 337 GLY A O 1
ATOM 2427 N N . ALA A 1 338 ? 13.016 30.672 8.266 1 90.94 338 ALA A N 1
ATOM 2428 C CA . ALA A 1 338 ? 14.273 30 8.57 1 90.94 338 ALA A CA 1
ATOM 2429 C C . ALA A 1 338 ? 15.289 30.203 7.453 1 90.94 338 ALA A C 1
ATOM 2431 O O . ALA A 1 338 ? 14.93 30.25 6.273 1 90.94 338 ALA A O 1
ATOM 2432 N N . PRO A 1 339 ? 16.578 30.422 7.766 1 91 339 PRO A N 1
ATOM 2433 C CA . PRO A 1 339 ? 17.578 30.625 6.719 1 91 339 PRO A CA 1
ATOM 2434 C C . PRO A 1 339 ? 17.781 29.391 5.855 1 91 339 PRO A C 1
ATOM 2436 O O . PRO A 1 339 ? 17.469 28.266 6.281 1 91 339 PRO A O 1
ATOM 2439 N N . ALA A 1 340 ? 18.312 29.641 4.684 1 90.31 340 ALA A N 1
ATOM 2440 C CA . ALA A 1 340 ? 18.672 28.531 3.809 1 90.31 340 ALA A CA 1
ATOM 2441 C C . ALA A 1 340 ? 19.656 27.594 4.496 1 90.31 340 ALA A C 1
ATOM 2443 O O . ALA A 1 340 ? 20.578 28.047 5.184 1 90.31 340 ALA A O 1
ATOM 2444 N N . GLY A 1 341 ? 19.375 26.344 4.355 1 92.69 341 GLY A N 1
ATOM 2445 C CA . GLY A 1 341 ? 20.25 25.359 4.969 1 92.69 341 GLY A CA 1
ATOM 2446 C C . GLY A 1 341 ? 19.781 24.906 6.34 1 92.69 341 GLY A C 1
ATOM 2447 O O . GLY A 1 341 ? 20.25 23.906 6.871 1 92.69 341 GLY A O 1
ATOM 2448 N N . ALA A 1 342 ? 18.875 25.625 6.891 1 95.81 342 ALA A N 1
ATOM 2449 C CA . ALA A 1 342 ? 18.391 25.312 8.234 1 95.81 342 ALA A CA 1
ATOM 2450 C C . ALA A 1 342 ? 17.688 23.953 8.273 1 95.81 342 ALA A C 1
ATOM 2452 O O . ALA A 1 342 ? 16.969 23.594 7.336 1 95.81 342 ALA A O 1
ATOM 2453 N N . PRO A 1 343 ? 17.922 23.234 9.391 1 98.06 343 PRO A N 1
ATOM 2454 C CA . PRO A 1 343 ? 17.203 21.969 9.539 1 98.06 343 PRO A CA 1
ATOM 2455 C C . PRO A 1 343 ? 15.719 22.172 9.852 1 98.06 343 PRO A C 1
ATOM 2457 O O . PRO A 1 343 ? 15.352 23.156 10.477 1 98.06 343 PRO A O 1
ATOM 2460 N N . ALA A 1 344 ? 14.938 21.312 9.391 1 98.44 344 ALA A N 1
ATOM 2461 C CA . ALA A 1 344 ? 13.523 21.172 9.734 1 98.44 344 ALA A CA 1
ATOM 2462 C C . ALA A 1 344 ? 13.164 19.719 10 1 98.44 344 ALA A C 1
ATOM 2464 O O . ALA A 1 344 ? 13.75 18.812 9.406 1 98.44 344 ALA A O 1
ATOM 2465 N N . VAL A 1 345 ? 12.258 19.438 10.961 1 98.88 345 VAL A N 1
ATOM 2466 C CA . VAL A 1 345 ? 11.781 18.094 11.25 1 98.88 345 VAL A CA 1
ATOM 2467 C C . VAL A 1 345 ? 10.297 17.984 10.922 1 98.88 345 VAL A C 1
ATOM 2469 O O . VAL A 1 345 ? 9.484 18.766 11.422 1 98.88 345 VAL A O 1
ATOM 2472 N N . LEU A 1 346 ? 10 17.125 10.008 1 98.94 346 LEU A N 1
ATOM 2473 C CA . LEU A 1 346 ? 8.633 16.781 9.617 1 98.94 346 LEU A CA 1
ATOM 2474 C C . LEU A 1 346 ? 8.172 15.508 10.312 1 98.94 346 LEU A C 1
ATOM 2476 O O . LEU A 1 346 ? 8.93 14.539 10.406 1 98.94 346 LEU A O 1
ATOM 2480 N N . MET A 1 347 ? 6.934 15.492 10.875 1 98.88 347 MET A N 1
ATOM 2481 C CA . MET A 1 347 ? 6.488 14.32 11.617 1 98.88 347 MET A CA 1
ATOM 2482 C C . MET A 1 347 ? 4.984 14.109 11.461 1 98.88 347 MET A C 1
ATOM 2484 O O . MET A 1 347 ? 4.23 15.078 11.344 1 98.88 347 MET A O 1
ATOM 2488 N N . ALA A 1 348 ? 4.555 12.883 11.453 1 98.88 348 ALA A N 1
ATOM 2489 C CA . ALA A 1 348 ? 3.158 12.453 11.414 1 98.88 348 ALA A CA 1
ATOM 2490 C C . ALA A 1 348 ? 2.973 11.117 12.125 1 98.88 348 ALA A C 1
ATOM 2492 O O . ALA A 1 348 ? 3.943 10.398 12.375 1 98.88 348 ALA A O 1
ATOM 2493 N N . PHE A 1 349 ? 1.736 10.758 12.461 1 98.5 349 PHE A N 1
ATOM 2494 C CA . PHE A 1 349 ? 1.424 9.609 13.305 1 98.5 349 PHE A CA 1
ATOM 2495 C C . PHE A 1 349 ? 0.32 8.766 12.68 1 98.5 349 PHE A C 1
ATOM 2497 O O . PHE A 1 349 ? -0.605 9.297 12.07 1 98.5 349 PHE A O 1
ATOM 2504 N N . GLY A 1 350 ? 0.455 7.484 12.797 1 98.12 350 GLY A N 1
ATOM 2505 C CA . GLY A 1 350 ? -0.497 6.605 12.133 1 98.12 350 GLY A CA 1
ATOM 2506 C C . GLY A 1 350 ? -0.867 5.391 12.961 1 98.12 350 GLY A C 1
ATOM 2507 O O . GLY A 1 350 ? -0.449 5.266 14.117 1 98.12 350 GLY A O 1
ATOM 2508 N N . PRO A 1 351 ? -1.749 4.465 12.398 1 97.25 351 PRO A N 1
ATOM 2509 C CA . PRO A 1 351 ? -2.26 3.289 13.109 1 97.25 351 PRO A CA 1
ATOM 2510 C C . PRO A 1 351 ? -1.146 2.402 13.656 1 97.25 351 PRO A C 1
ATOM 2512 O O . PRO A 1 351 ? -0.074 2.303 13.055 1 97.25 351 PRO A O 1
ATOM 2515 N N . GLY A 1 352 ? -1.636 1.383 14.828 1 93.56 352 GLY A N 1
ATOM 2516 C CA . GLY A 1 352 ? -0.532 0.787 15.57 1 93.56 352 GLY A CA 1
ATOM 2517 C C . GLY A 1 352 ? 0.399 1.814 16.188 1 93.56 352 GLY A C 1
ATOM 2518 O O . GLY A 1 352 ? 1.561 1.516 16.469 1 93.56 352 GLY A O 1
ATOM 2519 N N . VAL A 1 353 ? -0.026 2.785 16.703 1 96 353 VAL A N 1
ATOM 2520 C CA . VAL A 1 353 ? 0.536 4.125 16.828 1 96 353 VAL A CA 1
ATOM 2521 C C . VAL A 1 353 ? 1.988 4.125 16.359 1 96 353 VAL A C 1
ATOM 2523 O O . VAL A 1 353 ? 2.832 3.428 16.922 1 96 353 VAL A O 1
ATOM 2526 N N . SER A 1 354 ? 2.148 4.703 15.297 1 97.88 354 SER A N 1
ATOM 2527 C CA . SER A 1 354 ? 3.463 4.848 14.688 1 97.88 354 SER A CA 1
ATOM 2528 C C . SER A 1 354 ? 3.83 6.32 14.5 1 97.88 354 SER A C 1
ATOM 2530 O O . SER A 1 354 ? 2.953 7.184 14.469 1 97.88 354 SER A O 1
ATOM 2532 N N . CYS A 1 355 ? 5.062 6.586 14.5 1 98.56 355 CYS A N 1
ATOM 2533 C CA . CYS A 1 355 ? 5.617 7.91 14.227 1 98.56 355 CYS A CA 1
ATOM 2534 C C . CYS A 1 355 ? 6.582 7.863 13.047 1 98.56 355 CYS A C 1
ATOM 2536 O O . CYS A 1 355 ? 7.5 7.043 13.023 1 98.56 355 CYS A O 1
ATOM 2538 N N . GLU A 1 356 ? 6.344 8.625 12.055 1 98.88 356 GLU A N 1
ATOM 2539 C CA . GLU A 1 356 ? 7.246 8.805 10.922 1 98.88 356 GLU A CA 1
ATOM 2540 C C . GLU A 1 356 ? 7.906 10.18 10.953 1 98.88 356 GLU A C 1
ATOM 2542 O O . GLU A 1 356 ? 7.223 11.203 11.008 1 98.88 356 GLU A O 1
ATOM 2547 N N . LEU A 1 357 ? 9.219 10.203 10.961 1 98.94 357 LEU A N 1
ATOM 2548 C CA . LEU A 1 357 ? 10.016 11.422 11.039 1 98.94 357 LEU A CA 1
ATOM 2549 C C . LEU A 1 357 ? 10.844 11.617 9.773 1 98.94 357 LEU A C 1
ATOM 2551 O O . LEU A 1 357 ? 11.359 10.648 9.211 1 98.94 357 LEU A O 1
ATOM 2555 N N . VAL A 1 358 ? 10.953 12.836 9.312 1 98.94 358 VAL A N 1
ATOM 2556 C CA . VAL A 1 358 ? 11.828 13.219 8.211 1 98.94 358 VAL A CA 1
ATOM 2557 C C . VAL A 1 358 ? 12.656 14.438 8.602 1 98.94 358 VAL A C 1
ATOM 2559 O O . VAL A 1 358 ? 12.102 15.469 9 1 98.94 358 VAL A O 1
ATOM 2562 N N . LEU A 1 359 ? 13.945 14.32 8.586 1 98.94 359 LEU A N 1
ATOM 2563 C CA . LEU A 1 359 ? 14.836 15.461 8.734 1 98.94 359 LEU A CA 1
ATOM 2564 C C . LEU A 1 359 ? 15.086 16.141 7.391 1 98.94 359 LEU A C 1
ATOM 2566 O O . LEU A 1 359 ? 15.547 15.5 6.445 1 98.94 359 LEU A O 1
ATOM 2570 N N . LEU A 1 360 ? 14.734 17.375 7.336 1 98.56 360 LEU A N 1
ATOM 2571 C CA . LEU A 1 360 ? 14.883 18.172 6.117 1 98.56 360 LEU A CA 1
ATOM 2572 C C . LEU A 1 360 ? 15.93 19.266 6.309 1 98.56 360 LEU A C 1
ATOM 2574 O O . LEU A 1 360 ? 16.281 19.609 7.441 1 98.56 360 LEU A O 1
ATOM 2578 N N . ARG A 1 361 ? 16.484 19.719 5.238 1 97.25 361 ARG A N 1
ATOM 2579 C CA . ARG A 1 361 ? 17.234 20.969 5.148 1 97.25 361 ARG A CA 1
ATOM 2580 C C . ARG A 1 361 ? 16.562 21.938 4.168 1 97.25 361 ARG A C 1
ATOM 2582 O O . ARG A 1 361 ? 16.438 21.641 2.98 1 97.25 361 ARG A O 1
ATOM 2589 N N . LEU A 1 362 ? 16.156 23.031 4.68 1 95.38 362 LEU A N 1
ATOM 2590 C CA . LEU A 1 362 ? 15.445 24.016 3.859 1 95.38 362 LEU A CA 1
ATOM 2591 C C . LEU A 1 362 ? 16.406 24.688 2.881 1 95.38 362 LEU A C 1
ATOM 2593 O O . LEU A 1 362 ? 17.547 24.984 3.225 1 95.38 362 LEU A O 1
ATOM 2597 N N . GLU A 1 363 ? 15.969 24.797 1.701 1 91.75 363 GLU A N 1
ATOM 2598 C CA . GLU A 1 363 ? 16.781 25.422 0.667 1 91.75 363 GLU A CA 1
ATOM 2599 C C . GLU A 1 363 ? 16.062 26.609 0.032 1 91.75 363 GLU A C 1
ATOM 2601 O O . GLU A 1 363 ? 14.828 26.594 -0.093 1 91.75 363 GLU A O 1
ATOM 2606 N N . GLY A 1 364 ? 17.016 27.469 -0.444 1 76.69 364 GLY A N 1
ATOM 2607 C CA . GLY A 1 364 ? 16.484 28.641 -1.096 1 76.69 364 GLY A CA 1
ATOM 2608 C C . GLY A 1 364 ? 16.25 29.797 -0.141 1 76.69 364 GLY A C 1
ATOM 2609 O O . GLY A 1 364 ? 16.453 29.656 1.067 1 76.69 364 GLY A O 1
ATOM 2610 N N . SER A 1 365 ? 16.438 30.844 -0.472 1 54.09 365 SER A N 1
ATOM 2611 C CA . SER A 1 365 ? 16.172 32.062 0.304 1 54.09 365 SER A CA 1
ATOM 2612 C C . SER A 1 365 ? 15.406 33.094 -0.52 1 54.09 365 SER A C 1
ATOM 2614 O O . SER A 1 365 ? 15.539 33.125 -1.745 1 54.09 365 SER A O 1
ATOM 2616 N N . MET B 1 1 ? 24.266 -6.203 -5.949 1 87.81 1 MET B N 1
ATOM 2617 C CA . MET B 1 1 ? 22.922 -6.738 -6.148 1 87.81 1 MET B CA 1
ATOM 2618 C C . MET B 1 1 ? 22.375 -7.344 -4.855 1 87.81 1 MET B C 1
ATOM 2620 O O . MET B 1 1 ? 23.125 -7.938 -4.082 1 87.81 1 MET B O 1
ATOM 2624 N N . SER B 1 2 ? 21.047 -7.145 -4.625 1 96.56 2 SER B N 1
ATOM 2625 C CA . SER B 1 2 ? 20.453 -7.77 -3.453 1 96.56 2 SER B CA 1
ATOM 2626 C C . SER B 1 2 ? 20.297 -9.273 -3.645 1 96.56 2 SER B C 1
ATOM 2628 O O . SER B 1 2 ? 20.297 -9.766 -4.777 1 96.56 2 SER B O 1
ATOM 2630 N N . ARG B 1 3 ? 20.297 -10.016 -2.572 1 97.56 3 ARG B N 1
ATOM 2631 C CA . ARG B 1 3 ? 20.25 -11.469 -2.625 1 97.56 3 ARG B CA 1
ATOM 2632 C C . ARG B 1 3 ? 19 -12 -1.922 1 97.56 3 ARG B C 1
ATOM 2634 O O . ARG B 1 3 ? 18.75 -11.664 -0.763 1 97.56 3 ARG B O 1
ATOM 2641 N N . VAL B 1 4 ? 18.25 -12.805 -2.604 1 98.19 4 VAL B N 1
ATOM 2642 C CA . VAL B 1 4 ? 17.156 -13.57 -2.006 1 98.19 4 VAL B CA 1
ATOM 2643 C C . VAL B 1 4 ? 17.719 -14.719 -1.175 1 98.19 4 VAL B C 1
ATOM 2645 O O . VAL B 1 4 ? 18.266 -15.68 -1.723 1 98.19 4 VAL B O 1
ATOM 2648 N N . LEU B 1 5 ? 17.5 -14.641 0.11 1 96.81 5 LEU B N 1
ATOM 2649 C CA . LEU B 1 5 ? 18.078 -15.625 1.009 1 96.81 5 LEU B CA 1
ATOM 2650 C C . LEU B 1 5 ? 17.125 -16.812 1.202 1 96.81 5 LEU B C 1
ATOM 2652 O O . LEU B 1 5 ? 17.578 -17.953 1.351 1 96.81 5 LEU B O 1
ATOM 2656 N N . SER B 1 6 ? 15.898 -16.531 1.234 1 97.31 6 SER B N 1
ATOM 2657 C CA . SER B 1 6 ? 14.898 -17.578 1.423 1 97.31 6 SER B CA 1
ATOM 2658 C C . SER B 1 6 ? 13.547 -17.156 0.851 1 97.31 6 SER B C 1
ATOM 2660 O O . SER B 1 6 ? 13.25 -15.961 0.752 1 97.31 6 SER B O 1
ATOM 2662 N N . VAL B 1 7 ? 12.789 -18.062 0.396 1 98.5 7 VAL B N 1
ATOM 2663 C CA . VAL B 1 7 ? 11.406 -17.938 -0.044 1 98.5 7 VAL B CA 1
ATOM 2664 C C . VAL B 1 7 ? 10.57 -19.062 0.558 1 98.5 7 VAL B C 1
ATOM 2666 O O . VAL B 1 7 ? 10.836 -20.234 0.322 1 98.5 7 VAL B O 1
ATOM 2669 N N . GLU B 1 8 ? 9.57 -18.641 1.362 1 98.56 8 GLU B N 1
ATOM 2670 C CA . GLU B 1 8 ? 8.711 -19.625 2.008 1 98.56 8 GLU B CA 1
ATOM 2671 C C . GLU B 1 8 ? 7.238 -19.344 1.739 1 98.56 8 GLU B C 1
ATOM 2673 O O . GLU B 1 8 ? 6.742 -18.25 2.066 1 98.56 8 GLU B O 1
ATOM 2678 N N . ALA B 1 9 ? 6.562 -20.25 1.107 1 98.5 9 ALA B N 1
ATOM 2679 C CA . ALA B 1 9 ? 5.117 -20.188 0.916 1 98.5 9 ALA B CA 1
ATOM 2680 C C . ALA B 1 9 ? 4.398 -21.125 1.886 1 98.5 9 ALA B C 1
ATOM 2682 O O . ALA B 1 9 ? 4.867 -22.234 2.158 1 98.5 9 ALA B O 1
ATOM 2683 N N . VAL B 1 10 ? 3.277 -20.625 2.408 1 98.75 10 VAL B N 1
ATOM 2684 C CA . VAL B 1 10 ? 2.467 -21.375 3.354 1 98.75 10 VAL B CA 1
ATOM 2685 C C . VAL B 1 10 ? 1.021 -21.438 2.865 1 98.75 10 VAL B C 1
ATOM 2687 O O . VAL B 1 10 ? 0.483 -20.438 2.375 1 98.75 10 VAL B O 1
ATOM 2690 N N . LEU B 1 11 ? 0.459 -22.594 2.943 1 98.81 11 LEU B N 1
ATOM 2691 C CA . LEU B 1 11 ? -0.939 -22.828 2.592 1 98.81 11 LEU B CA 1
ATOM 2692 C C . LEU B 1 11 ? -1.771 -23.125 3.834 1 98.81 11 LEU B C 1
ATOM 2694 O O . LEU B 1 11 ? -1.272 -23.719 4.793 1 98.81 11 LEU B O 1
ATOM 2698 N N . PRO B 1 12 ? -3.061 -22.656 3.807 1 98.62 12 PRO B N 1
ATOM 2699 C CA . PRO B 1 12 ? -3.92 -22.969 4.953 1 98.62 12 PRO B CA 1
ATOM 2700 C C . PRO B 1 12 ? -4.168 -24.469 5.113 1 98.62 12 PRO B C 1
ATOM 2702 O O . PRO B 1 12 ? -3.854 -25.25 4.215 1 98.62 12 PRO B O 1
ATOM 2705 N N . ARG B 1 13 ? -4.766 -24.797 6.223 1 97.19 13 ARG B N 1
ATOM 2706 C CA . ARG B 1 13 ? -4.805 -26.203 6.637 1 97.19 13 ARG B CA 1
ATOM 2707 C C . ARG B 1 13 ? -5.918 -26.953 5.918 1 97.19 13 ARG B C 1
ATOM 2709 O O . ARG B 1 13 ? -5.852 -28.172 5.766 1 97.19 13 ARG B O 1
ATOM 2716 N N . HIS B 1 14 ? -6.988 -26.281 5.426 1 98.5 14 HIS B N 1
ATOM 2717 C CA . HIS B 1 14 ? -8.102 -26.984 4.812 1 98.5 14 HIS B CA 1
ATOM 2718 C C . HIS B 1 14 ? -7.863 -27.219 3.324 1 98.5 14 HIS B C 1
ATOM 2720 O O . HIS B 1 14 ? -8.078 -26.312 2.51 1 98.5 14 HIS B O 1
ATOM 2726 N N . SER B 1 15 ? -7.551 -28.391 2.955 1 98.25 15 SER B N 1
ATOM 2727 C CA . SER B 1 15 ? -7.297 -28.766 1.567 1 98.25 15 SER B CA 1
ATOM 2728 C C . SER B 1 15 ? -8.406 -29.656 1.022 1 98.25 15 SER B C 1
ATOM 2730 O O . SER B 1 15 ? -8.844 -30.594 1.696 1 98.25 15 SER B O 1
ATOM 2732 N N . TYR B 1 16 ? -8.898 -29.344 -0.132 1 98.69 16 TYR B N 1
ATOM 2733 C CA . TYR B 1 16 ? -9.969 -30.109 -0.761 1 98.69 16 TYR B CA 1
ATOM 2734 C C . TYR B 1 16 ? -9.68 -30.344 -2.238 1 98.69 16 TYR B C 1
ATOM 2736 O O . TYR B 1 16 ? -9.062 -29.5 -2.896 1 98.69 16 TYR B O 1
ATOM 2744 N N . ALA B 1 17 ? -10.133 -31.484 -2.697 1 98.56 17 ALA B N 1
ATOM 2745 C CA . ALA B 1 17 ? -10.148 -31.688 -4.141 1 98.56 17 ALA B CA 1
ATOM 2746 C C . ALA B 1 17 ? -11.055 -30.672 -4.832 1 98.56 17 ALA B C 1
ATOM 2748 O O . ALA B 1 17 ? -12.07 -30.25 -4.277 1 98.56 17 ALA B O 1
ATOM 2749 N N . GLN B 1 18 ? -10.703 -30.312 -6.043 1 98.25 18 GLN B N 1
ATOM 2750 C CA . GLN B 1 18 ? -11.461 -29.328 -6.805 1 98.25 18 GLN B CA 1
ATOM 2751 C C . GLN B 1 18 ? -12.938 -29.703 -6.871 1 98.25 18 GLN B C 1
ATOM 2753 O O . GLN B 1 18 ? -13.812 -28.828 -6.734 1 98.25 18 GLN B O 1
ATOM 2758 N N . GLU B 1 19 ? -13.203 -30.953 -7.059 1 98 19 GLU B N 1
ATOM 2759 C CA . GLU B 1 19 ? -14.586 -31.406 -7.207 1 98 19 GLU B CA 1
ATOM 2760 C C . GLU B 1 19 ? -15.391 -31.172 -5.93 1 98 19 GLU B C 1
ATOM 2762 O O . GLU B 1 19 ? -16.578 -30.844 -5.984 1 98 19 GLU B O 1
ATOM 2767 N N . THR B 1 20 ? -14.742 -31.359 -4.789 1 98.56 20 THR B N 1
ATOM 2768 C CA . THR B 1 20 ? -15.391 -31.125 -3.502 1 98.56 20 THR B CA 1
ATOM 2769 C C . THR B 1 20 ? -15.719 -29.641 -3.32 1 98.56 20 THR B C 1
ATOM 2771 O O . THR B 1 20 ? -16.812 -29.297 -2.865 1 98.56 20 THR B O 1
ATOM 2774 N N . ILE B 1 21 ? -14.82 -28.781 -3.684 1 98.56 21 ILE B N 1
ATOM 2775 C CA . ILE B 1 21 ? -15.039 -27.344 -3.586 1 98.56 21 ILE B CA 1
ATOM 2776 C C . ILE B 1 21 ? -16.156 -26.922 -4.543 1 98.56 21 ILE B C 1
ATOM 2778 O O . ILE B 1 21 ? -17.047 -26.156 -4.172 1 98.56 21 ILE B O 1
ATOM 2782 N N . THR B 1 22 ? -16.109 -27.484 -5.758 1 98.38 22 THR B N 1
ATOM 2783 C CA . THR B 1 22 ? -17.125 -27.156 -6.762 1 98.38 22 THR B CA 1
ATOM 2784 C C . THR B 1 22 ? -18.516 -27.516 -6.254 1 98.38 22 THR B C 1
ATOM 2786 O O . THR B 1 22 ? -19.469 -26.734 -6.418 1 98.38 22 THR B O 1
ATOM 2789 N N . ALA B 1 23 ? -18.625 -28.656 -5.637 1 97.69 23 ALA B N 1
ATOM 2790 C CA . ALA B 1 23 ? -19.922 -29.094 -5.121 1 97.69 23 ALA B CA 1
ATOM 2791 C C . ALA B 1 23 ? -20.453 -28.141 -4.062 1 97.69 23 ALA B C 1
ATOM 2793 O O . ALA B 1 23 ? -21.656 -27.906 -3.977 1 97.69 23 ALA B O 1
ATOM 2794 N N . ALA B 1 24 ? -19.594 -27.594 -3.289 1 97.44 24 ALA B N 1
ATOM 2795 C CA . ALA B 1 24 ? -19.984 -26.703 -2.213 1 97.44 24 ALA B CA 1
ATOM 2796 C C . ALA B 1 24 ? -20.297 -25.297 -2.752 1 97.44 24 ALA B C 1
ATOM 2798 O O . ALA B 1 24 ? -21.203 -24.625 -2.266 1 97.44 24 ALA B O 1
ATOM 2799 N N . VAL B 1 25 ? -19.578 -24.859 -3.736 1 97.38 25 VAL B N 1
ATOM 2800 C CA . VAL B 1 25 ? -19.609 -23.484 -4.199 1 97.38 25 VAL B CA 1
ATOM 2801 C C . VAL B 1 25 ? -20.719 -23.297 -5.23 1 97.38 25 VAL B C 1
ATOM 2803 O O . VAL B 1 25 ? -21.344 -22.234 -5.289 1 97.38 25 VAL B O 1
ATOM 2806 N N . ALA B 1 26 ? -21.016 -24.312 -5.992 1 97.81 26 ALA B N 1
ATOM 2807 C CA . ALA B 1 26 ? -21.922 -24.203 -7.129 1 97.81 26 ALA B CA 1
ATOM 2808 C C . ALA B 1 26 ? -23.297 -23.672 -6.699 1 97.81 26 ALA B C 1
ATOM 2810 O O . ALA B 1 26 ? -23.797 -22.719 -7.289 1 97.81 26 ALA B O 1
ATOM 2811 N N . PRO B 1 27 ? -23.859 -24.172 -5.594 1 96.56 27 PRO B N 1
ATOM 2812 C CA . PRO B 1 27 ? -25.172 -23.672 -5.191 1 96.56 27 PRO B CA 1
ATOM 2813 C C . PRO B 1 27 ? -25.125 -22.234 -4.645 1 96.56 27 PRO B C 1
ATOM 2815 O O . PRO B 1 27 ? -26.141 -21.562 -4.59 1 96.56 27 PRO B O 1
ATOM 2818 N N . LEU B 1 28 ? -24 -21.797 -4.211 1 97.75 28 LEU B N 1
ATOM 2819 C CA . LEU B 1 28 ? -23.859 -20.453 -3.666 1 97.75 28 LEU B CA 1
ATOM 2820 C C . LEU B 1 28 ? -23.766 -19.422 -4.785 1 97.75 28 LEU B C 1
ATOM 2822 O O . LEU B 1 28 ? -24.172 -18.266 -4.609 1 97.75 28 LEU B O 1
ATOM 2826 N N . VAL B 1 29 ? -23.234 -19.844 -5.922 1 97.81 29 VAL B N 1
ATOM 2827 C CA . VAL B 1 29 ? -22.906 -18.922 -7.004 1 97.81 29 VAL B CA 1
ATOM 2828 C C . VAL B 1 29 ? -24.031 -18.938 -8.047 1 97.81 29 VAL B C 1
ATOM 2830 O O . VAL B 1 29 ? -24.453 -17.875 -8.523 1 97.81 29 VAL B O 1
ATOM 2833 N N . ALA B 1 30 ? -24.422 -20.109 -8.406 1 96.56 30 ALA B N 1
ATOM 2834 C CA . ALA B 1 30 ? -25.391 -20.297 -9.492 1 96.56 30 ALA B CA 1
ATOM 2835 C C . ALA B 1 30 ? -26.562 -21.141 -9.023 1 96.56 30 ALA B C 1
ATOM 2837 O O . ALA B 1 30 ? -26.469 -22.359 -8.914 1 96.56 30 ALA B O 1
ATOM 2838 N N . ARG B 1 31 ? -27.812 -20.625 -8.914 1 91 31 ARG B N 1
ATOM 2839 C CA . ARG B 1 31 ? -29.016 -21.312 -8.469 1 91 31 ARG B CA 1
ATOM 2840 C C . ARG B 1 31 ? -29.656 -22.078 -9.617 1 91 31 ARG B C 1
ATOM 2842 O O . ARG B 1 31 ? -30.234 -23.156 -9.406 1 91 31 ARG B O 1
ATOM 2849 N N . ASP B 1 32 ? -29.391 -21.531 -10.781 1 95.81 32 ASP B N 1
ATOM 2850 C CA . ASP B 1 32 ? -29.922 -22.188 -11.977 1 95.81 32 ASP B CA 1
ATOM 2851 C C . ASP B 1 32 ? -29.078 -23.391 -12.367 1 95.81 32 ASP B C 1
ATOM 2853 O O . ASP B 1 32 ? -27.859 -23.297 -12.5 1 95.81 32 ASP B O 1
ATOM 2857 N N . PRO B 1 33 ? -29.734 -24.5 -12.602 1 95.62 33 PRO B N 1
ATOM 2858 C CA . PRO B 1 33 ? -29 -25.734 -12.922 1 95.62 33 PRO B CA 1
ATOM 2859 C C . PRO B 1 33 ? -28.156 -25.594 -14.195 1 95.62 33 PRO B C 1
ATOM 2861 O O . PRO B 1 33 ? -27.062 -26.156 -14.266 1 95.62 33 PRO B O 1
ATOM 2864 N N . ALA B 1 34 ? -28.656 -24.922 -15.117 1 97.06 34 ALA B N 1
ATOM 2865 C CA . ALA B 1 34 ? -27.906 -24.75 -16.359 1 97.06 34 ALA B CA 1
ATOM 2866 C C . ALA B 1 34 ? -26.641 -23.938 -16.109 1 97.06 34 ALA B C 1
ATOM 2868 O O . ALA B 1 34 ? -25.594 -24.234 -16.688 1 97.06 34 ALA B O 1
ATOM 2869 N N . ARG B 1 35 ? -26.781 -22.953 -15.289 1 97.12 35 ARG B N 1
ATOM 2870 C CA . ARG B 1 35 ? -25.609 -22.141 -14.945 1 97.12 35 ARG B CA 1
ATOM 2871 C C . ARG B 1 35 ? -24.641 -22.922 -14.055 1 97.12 35 ARG B C 1
ATOM 2873 O O . ARG B 1 35 ? -23.438 -22.781 -14.18 1 97.12 35 ARG B O 1
ATOM 2880 N N . ALA B 1 36 ? -25.172 -23.688 -13.227 1 97.25 36 ALA B N 1
ATOM 2881 C CA . ALA B 1 36 ? -24.328 -24.531 -12.391 1 97.25 36 ALA B CA 1
ATOM 2882 C C . ALA B 1 36 ? -23.516 -25.5 -13.242 1 97.25 36 ALA B C 1
ATOM 2884 O O . ALA B 1 36 ? -22.375 -25.812 -12.906 1 97.25 36 ALA B O 1
ATOM 2885 N N . ALA B 1 37 ? -24.078 -26.016 -14.258 1 97.75 37 ALA B N 1
ATOM 2886 C CA . ALA B 1 37 ? -23.359 -26.906 -15.172 1 97.75 37 ALA B CA 1
ATOM 2887 C C . ALA B 1 37 ? -22.203 -26.172 -15.852 1 97.75 37 ALA B C 1
ATOM 2889 O O . ALA B 1 37 ? -21.141 -26.75 -16.062 1 97.75 37 ALA B O 1
ATOM 2890 N N . VAL B 1 38 ? -22.438 -24.938 -16.188 1 98.19 38 VAL B N 1
ATOM 2891 C CA . VAL B 1 38 ? -21.391 -24.109 -16.781 1 98.19 38 VAL B CA 1
ATOM 2892 C C . VAL B 1 38 ? -20.266 -23.938 -15.766 1 98.19 38 VAL B C 1
ATOM 2894 O O . VAL B 1 38 ? -19.078 -24.078 -16.109 1 98.19 38 VAL B O 1
ATOM 2897 N N . LEU B 1 39 ? -20.609 -23.641 -14.555 1 98.25 39 LEU B N 1
ATOM 2898 C CA . LEU B 1 39 ? -19.625 -23.484 -13.492 1 98.25 39 LEU B CA 1
ATOM 2899 C C . LEU B 1 39 ? -18.781 -24.75 -13.336 1 98.25 39 LEU B C 1
ATOM 2901 O O . LEU B 1 39 ? -17.562 -24.672 -13.25 1 98.25 39 LEU B O 1
ATOM 2905 N N . ARG B 1 40 ? -19.422 -25.891 -13.352 1 98.19 40 ARG B N 1
ATOM 2906 C CA . ARG B 1 40 ? -18.719 -27.172 -13.195 1 98.19 40 ARG B CA 1
ATOM 2907 C C . ARG B 1 40 ? -17.719 -27.391 -14.328 1 98.19 40 ARG B C 1
ATOM 2909 O O . ARG B 1 40 ? -16.609 -27.875 -14.109 1 98.19 40 ARG B O 1
ATOM 2916 N N . ARG B 1 41 ? -18.094 -27.031 -15.492 1 98 41 ARG B N 1
ATOM 2917 C CA . ARG B 1 41 ? -17.203 -27.156 -16.641 1 98 41 ARG B CA 1
ATOM 2918 C C . ARG B 1 41 ? -16 -26.219 -16.516 1 98 41 ARG B C 1
ATOM 2920 O O . ARG B 1 41 ? -14.867 -26.609 -16.797 1 98 41 ARG B O 1
ATOM 2927 N N . LEU B 1 42 ? -16.25 -25.031 -16.078 1 98 42 LEU B N 1
ATOM 2928 C CA . LEU B 1 42 ? -15.188 -24.047 -15.891 1 98 42 LEU B CA 1
ATOM 2929 C C . LEU B 1 42 ? -14.211 -24.516 -14.812 1 98 42 LEU B C 1
ATOM 2931 O O . LEU B 1 42 ? -13 -24.391 -14.969 1 98 42 LEU B O 1
ATOM 2935 N N . HIS B 1 43 ? -14.758 -25.062 -13.758 1 98.5 43 HIS B N 1
ATOM 2936 C CA . HIS B 1 43 ? -13.906 -25.562 -12.688 1 98.5 43 HIS B CA 1
ATOM 2937 C C . HIS B 1 43 ? -13.055 -26.734 -13.164 1 98.5 43 HIS B C 1
ATOM 2939 O O . HIS B 1 43 ? -11.891 -26.844 -12.781 1 98.5 43 HIS B O 1
ATOM 2945 N N . ARG B 1 44 ? -13.562 -27.578 -14.008 1 97.62 44 ARG B N 1
ATOM 2946 C CA . ARG B 1 44 ? -12.836 -28.734 -14.539 1 97.62 44 ARG B CA 1
ATOM 2947 C C . ARG B 1 44 ? -11.68 -28.281 -15.43 1 97.62 44 ARG B C 1
ATOM 2949 O O . ARG B 1 44 ? -10.656 -28.953 -15.516 1 97.62 44 ARG B O 1
ATOM 2956 N N . SER B 1 45 ? -11.797 -27.156 -16.031 1 97.31 45 SER B N 1
ATOM 2957 C CA . SER B 1 45 ? -10.805 -26.656 -16.969 1 97.31 45 SER B CA 1
ATOM 2958 C C . SER B 1 45 ? -9.836 -25.688 -16.312 1 97.31 45 SER B C 1
ATOM 2960 O O . SER B 1 45 ? -9 -25.078 -16.984 1 97.31 45 SER B O 1
ATOM 2962 N N . ALA B 1 46 ? -9.914 -25.516 -15.016 1 97.88 46 ALA B N 1
ATOM 2963 C CA . ALA B 1 46 ? -9.164 -24.484 -14.312 1 97.88 46 ALA B CA 1
ATOM 2964 C C . ALA B 1 46 ? -7.723 -24.906 -14.062 1 97.88 46 ALA B C 1
ATOM 2966 O O . ALA B 1 46 ? -6.891 -24.094 -13.656 1 97.88 46 ALA B O 1
ATOM 2967 N N . GLY B 1 47 ? -7.387 -26.125 -14.336 1 98.06 47 GLY B N 1
ATOM 2968 C CA . GLY B 1 47 ? -6.039 -26.609 -14.094 1 98.06 47 GLY B CA 1
ATOM 2969 C C . GLY B 1 47 ? -5.734 -26.812 -12.625 1 98.06 47 GLY B C 1
ATOM 2970 O O . GLY B 1 47 ? -4.57 -26.844 -12.227 1 98.06 47 GLY B O 1
ATOM 2971 N N . VAL B 1 48 ? -6.758 -26.875 -11.766 1 98.75 48 VAL B N 1
ATOM 2972 C CA . VAL B 1 48 ? -6.617 -27.031 -10.328 1 98.75 48 VAL B CA 1
ATOM 2973 C C . VAL B 1 48 ? -7.094 -28.422 -9.898 1 98.75 48 VAL B C 1
ATOM 2975 O O . VAL B 1 48 ? -8.227 -28.797 -10.188 1 98.75 48 VAL B O 1
ATOM 2978 N N . ASP B 1 49 ? -6.223 -29.156 -9.258 1 98.62 49 ASP B N 1
ATOM 2979 C CA . ASP B 1 49 ? -6.59 -30.453 -8.719 1 98.62 49 ASP B CA 1
ATOM 2980 C C . ASP B 1 49 ? -7.07 -30.328 -7.27 1 98.62 49 ASP B C 1
ATOM 2982 O O . ASP B 1 49 ? -8.031 -31 -6.871 1 98.62 49 ASP B O 1
ATOM 2986 N N . GLU B 1 50 ? -6.367 -29.578 -6.555 1 98.06 50 GLU B N 1
ATOM 2987 C CA . GLU B 1 50 ? -6.645 -29.312 -5.145 1 98.06 50 GLU B CA 1
ATOM 2988 C C . GLU B 1 50 ? -6.281 -27.875 -4.777 1 98.06 50 GLU B C 1
ATOM 2990 O O . GLU B 1 50 ? -5.438 -27.25 -5.43 1 98.06 50 GLU B O 1
ATOM 2995 N N . ARG B 1 51 ? -7.004 -27.391 -3.836 1 96.81 51 ARG B N 1
ATOM 2996 C CA . ARG B 1 51 ? -6.57 -26.094 -3.316 1 96.81 51 ARG B CA 1
ATOM 2997 C C . ARG B 1 51 ? -6.91 -25.953 -1.836 1 96.81 51 ARG B C 1
ATOM 2999 O O . ARG B 1 51 ? -7.609 -26.797 -1.273 1 96.81 51 ARG B O 1
ATOM 3006 N N . HIS B 1 52 ? -6.25 -25.031 -1.239 1 98.69 52 HIS B N 1
ATOM 3007 C CA . HIS B 1 52 ? -6.316 -24.797 0.199 1 98.69 52 HIS B CA 1
ATOM 3008 C C . HIS B 1 52 ? -7.16 -23.562 0.522 1 98.69 52 HIS B C 1
ATOM 3010 O O . HIS B 1 52 ? -7.082 -22.547 -0.176 1 98.69 52 HIS B O 1
ATOM 3016 N N . LEU B 1 53 ? -7.973 -23.703 1.54 1 98.69 53 LEU B N 1
ATOM 3017 C CA . LEU B 1 53 ? -8.867 -22.641 1.967 1 98.69 53 LEU B CA 1
ATOM 3018 C C . LEU B 1 53 ? -8.633 -22.297 3.434 1 98.69 53 LEU B C 1
ATOM 3020 O O . LEU B 1 53 ? -8.312 -23.172 4.242 1 98.69 53 LEU B O 1
ATOM 3024 N N . VAL B 1 54 ? -8.828 -21.047 3.768 1 98.81 54 VAL B N 1
ATOM 3025 C CA . VAL B 1 54 ? -8.508 -20.562 5.109 1 98.81 54 VAL B CA 1
ATOM 3026 C C . VAL B 1 54 ? -9.57 -21.047 6.094 1 98.81 54 VAL B C 1
ATOM 3028 O O . VAL B 1 54 ? -9.289 -21.234 7.277 1 98.81 54 VAL B O 1
ATOM 3031 N N . LEU B 1 55 ? -10.789 -21.203 5.633 1 98.75 55 LEU B N 1
ATOM 3032 C CA . LEU B 1 55 ? -11.891 -21.688 6.465 1 98.75 55 LEU B CA 1
ATOM 3033 C C . LEU B 1 55 ? -12.391 -23.047 5.973 1 98.75 55 LEU B C 1
ATOM 3035 O O . LEU B 1 55 ? -12.211 -23.391 4.801 1 98.75 55 LEU B O 1
ATOM 3039 N N . PRO B 1 56 ? -13.055 -23.766 6.914 1 98.38 56 PRO B N 1
ATOM 3040 C CA . PRO B 1 56 ? -13.766 -24.953 6.418 1 98.38 56 PRO B CA 1
ATOM 3041 C C . PRO B 1 56 ? -14.852 -24.594 5.402 1 98.38 56 PRO B C 1
ATOM 3043 O O . PRO B 1 56 ? -15.516 -23.562 5.531 1 98.38 56 PRO B O 1
ATOM 3046 N N . LEU B 1 57 ? -15.062 -25.5 4.465 1 97.38 57 LEU B N 1
ATOM 3047 C CA . LEU B 1 57 ? -15.93 -25.25 3.324 1 97.38 57 LEU B CA 1
ATOM 3048 C C . LEU B 1 57 ? -17.328 -24.844 3.785 1 97.38 57 LEU B C 1
ATOM 3050 O O . LEU B 1 57 ? -17.938 -23.953 3.188 1 97.38 57 LEU B O 1
ATOM 3054 N N . GLU B 1 58 ? -17.812 -25.375 4.875 1 96.94 58 GLU B N 1
ATOM 3055 C CA . GLU B 1 58 ? -19.188 -25.156 5.328 1 96.94 58 GLU B CA 1
ATOM 3056 C C . GLU B 1 58 ? -19.391 -23.734 5.832 1 96.94 58 GLU B C 1
ATOM 3058 O O . GLU B 1 58 ? -20.531 -23.25 5.922 1 96.94 58 GLU B O 1
ATOM 3063 N N . GLU B 1 59 ? -18.328 -23.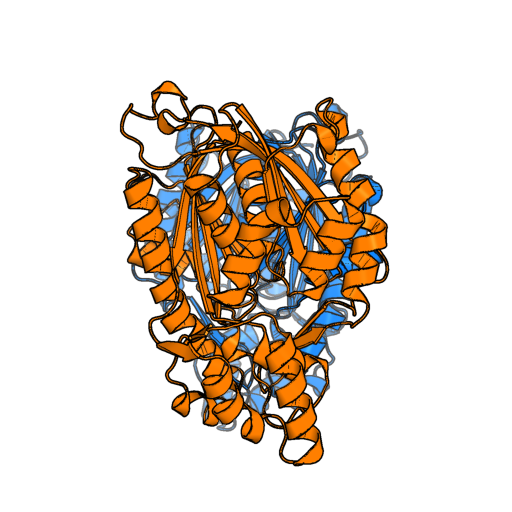047 6.117 1 98.06 59 GLU B N 1
ATOM 3064 C CA . GLU B 1 59 ? -18.438 -21.719 6.691 1 98.06 59 GLU B CA 1
ATOM 3065 C C . GLU B 1 59 ? -18.641 -20.656 5.605 1 98.06 59 GLU B C 1
ATOM 3067 O O . GLU B 1 59 ? -19.047 -19.531 5.898 1 98.06 59 GLU B O 1
ATOM 3072 N N . TYR B 1 60 ? -18.391 -21 4.371 1 97.94 60 TYR B N 1
ATOM 3073 C CA . TYR B 1 60 ? -18.422 -20.016 3.297 1 97.94 60 TYR B CA 1
ATOM 3074 C C . TYR B 1 60 ? -19.844 -19.609 2.955 1 97.94 60 TYR B C 1
ATOM 3076 O O . TYR B 1 60 ? -20.078 -18.516 2.441 1 97.94 60 TYR B O 1
ATOM 3084 N N . ALA B 1 61 ? -20.812 -20.469 3.252 1 97.31 61 ALA B N 1
ATOM 3085 C CA . ALA B 1 61 ? -22.219 -20.141 2.998 1 97.31 61 ALA B CA 1
ATOM 3086 C C . ALA B 1 61 ? -22.656 -18.938 3.836 1 97.31 61 ALA B C 1
ATOM 3088 O O . ALA B 1 61 ? -23.562 -18.203 3.443 1 97.31 61 ALA B O 1
ATOM 3089 N N . GLY B 1 62 ? -21.969 -18.734 4.961 1 97.25 62 GLY B N 1
ATOM 3090 C CA . GLY B 1 62 ? -22.359 -17.672 5.871 1 97.25 62 GLY B CA 1
ATOM 3091 C C . GLY B 1 62 ? -21.594 -16.375 5.633 1 97.25 62 GLY B C 1
ATOM 3092 O O . GLY B 1 62 ? -21.891 -15.352 6.27 1 97.25 62 GLY B O 1
ATOM 3093 N N . LEU B 1 63 ? -20.688 -16.312 4.781 1 96.62 63 LEU B N 1
ATOM 3094 C CA . LEU B 1 63 ? -19.859 -15.141 4.504 1 96.62 63 LEU B CA 1
ATOM 3095 C C . LEU B 1 63 ? -20.438 -14.344 3.334 1 96.62 63 LEU B C 1
ATOM 3097 O O . LEU B 1 63 ? -20.141 -14.633 2.174 1 96.62 63 LEU B O 1
ATOM 3101 N N . GLN B 1 64 ? -21.172 -13.258 3.664 1 95.81 64 GLN B N 1
ATOM 3102 C CA . GLN B 1 64 ? -21.906 -12.594 2.592 1 95.81 64 GLN B CA 1
ATOM 3103 C C . GLN B 1 64 ? -21.719 -11.078 2.656 1 95.81 64 GLN B C 1
ATOM 3105 O O . GLN B 1 64 ? -22.484 -10.328 2.047 1 95.81 64 GLN B O 1
ATOM 3110 N N . SER B 1 65 ? -20.75 -10.633 3.496 1 97.5 65 SER B N 1
ATOM 3111 C CA . SER B 1 65 ? -20.578 -9.188 3.6 1 97.5 65 SER B CA 1
ATOM 3112 C C . SER B 1 65 ? -19.109 -8.805 3.688 1 97.5 65 SER B C 1
ATOM 3114 O O . SER B 1 65 ? -18.281 -9.609 4.117 1 97.5 65 SER B O 1
ATOM 3116 N N . MET B 1 66 ? -18.828 -7.586 3.309 1 97.75 66 MET B N 1
ATOM 3117 C CA . MET B 1 66 ? -17.469 -7.035 3.346 1 97.75 66 MET B CA 1
ATOM 3118 C C . MET B 1 66 ? -16.906 -7.074 4.762 1 97.75 66 MET B C 1
ATOM 3120 O O . MET B 1 66 ? -15.773 -7.492 4.969 1 97.75 66 MET B O 1
ATOM 3124 N N . GLY B 1 67 ? -17.719 -6.621 5.707 1 98.12 67 GLY B N 1
ATOM 3125 C CA . GLY B 1 67 ? -17.266 -6.598 7.09 1 98.12 67 GLY B CA 1
ATOM 3126 C C . GLY B 1 67 ? -16.859 -7.965 7.605 1 98.12 67 GLY B C 1
ATOM 3127 O O . GLY B 1 67 ? -15.789 -8.109 8.203 1 98.12 67 GLY B O 1
ATOM 3128 N N . ALA B 1 68 ? -17.688 -8.969 7.324 1 98.06 68 ALA B N 1
ATOM 3129 C CA . ALA B 1 68 ? -17.453 -10.32 7.824 1 98.06 68 ALA B CA 1
ATOM 3130 C C . ALA B 1 68 ? -16.219 -10.938 7.168 1 98.06 68 ALA B C 1
ATOM 3132 O O . ALA B 1 68 ? -15.367 -11.508 7.852 1 98.06 68 ALA B O 1
ATOM 3133 N N . THR B 1 69 ? -16.125 -10.875 5.855 1 98.56 69 THR B N 1
ATOM 3134 C CA . THR B 1 69 ? -15 -11.477 5.152 1 98.56 69 THR B CA 1
ATOM 3135 C C . THR B 1 69 ? -13.703 -10.766 5.5 1 98.56 69 THR B C 1
ATOM 3137 O O . THR B 1 69 ? -12.664 -11.406 5.684 1 98.56 69 THR B O 1
ATOM 3140 N N . ASN B 1 70 ? -13.719 -9.43 5.637 1 98.75 70 ASN B N 1
ATOM 3141 C CA . ASN B 1 70 ? -12.516 -8.688 5.973 1 98.75 70 ASN B CA 1
ATOM 3142 C C . ASN B 1 70 ? -12.031 -9 7.383 1 98.75 70 ASN B C 1
ATOM 3144 O O . ASN B 1 70 ? -10.828 -9.047 7.637 1 98.75 70 ASN B O 1
ATOM 3148 N N . ALA B 1 71 ? -12.977 -9.188 8.266 1 98.56 71 ALA B N 1
ATOM 3149 C CA . ALA B 1 71 ? -12.586 -9.57 9.617 1 98.56 71 ALA B CA 1
ATOM 3150 C C . ALA B 1 71 ? -11.828 -10.898 9.617 1 98.56 71 ALA B C 1
ATOM 3152 O O . ALA B 1 71 ? -10.828 -11.047 10.328 1 98.56 71 ALA B O 1
ATOM 3153 N N . VAL B 1 72 ? -12.328 -11.844 8.852 1 98.81 72 VAL B N 1
ATOM 3154 C CA . VAL B 1 72 ? -11.641 -13.125 8.719 1 98.81 72 VAL B CA 1
ATOM 3155 C C . VAL B 1 72 ? -10.258 -12.914 8.109 1 98.81 72 VAL B C 1
ATOM 3157 O O . VAL B 1 72 ? -9.273 -13.5 8.562 1 98.81 72 VAL B O 1
ATOM 3160 N N . PHE B 1 73 ? -10.172 -12.062 7.105 1 98.88 73 PHE B N 1
ATOM 3161 C CA . PHE B 1 73 ? -8.898 -11.781 6.465 1 98.88 73 PHE B CA 1
ATOM 3162 C C . PHE B 1 73 ? -7.879 -11.273 7.48 1 98.88 73 PHE B C 1
ATOM 3164 O O . PHE B 1 73 ? -6.738 -11.742 7.508 1 98.88 73 PHE B O 1
ATOM 3171 N N . VAL B 1 74 ? -8.242 -10.328 8.281 1 98.75 74 VAL B N 1
ATOM 3172 C CA . VAL B 1 74 ? -7.305 -9.727 9.227 1 98.75 74 VAL B CA 1
ATOM 3173 C C . VAL B 1 74 ? -6.82 -10.781 10.219 1 98.75 74 VAL B C 1
ATOM 3175 O O . VAL B 1 74 ? -5.617 -10.914 10.453 1 98.75 74 VAL B O 1
ATOM 3178 N N . ARG B 1 75 ? -7.727 -11.539 10.695 1 98.44 75 ARG B N 1
ATOM 3179 C CA . ARG B 1 75 ? -7.383 -12.539 11.711 1 98.44 75 ARG B CA 1
ATOM 3180 C C . ARG B 1 75 ? -6.547 -13.664 11.102 1 98.44 75 ARG B C 1
ATOM 3182 O O . ARG B 1 75 ? -5.406 -13.883 11.516 1 98.44 75 ARG B O 1
ATOM 3189 N N . GLU B 1 76 ? -7.102 -14.32 10.078 1 98.81 76 GLU B N 1
ATOM 3190 C CA . GLU B 1 76 ? -6.48 -15.523 9.523 1 98.81 76 GLU B CA 1
ATOM 3191 C C . GLU B 1 76 ? -5.285 -15.172 8.641 1 98.81 76 GLU B C 1
ATOM 3193 O O . GLU B 1 76 ? -4.312 -15.922 8.578 1 98.81 76 GLU B O 1
ATOM 3198 N N . GLY B 1 77 ? -5.422 -14.07 7.922 1 98.81 77 GLY B N 1
ATOM 3199 C CA . GLY B 1 77 ? -4.305 -13.625 7.102 1 98.81 77 GLY B CA 1
ATOM 3200 C C . GLY B 1 77 ? -3.066 -13.297 7.914 1 98.81 77 GLY B C 1
ATOM 3201 O O . GLY B 1 77 ? -1.947 -13.625 7.52 1 98.81 77 GLY B O 1
ATOM 3202 N N . THR B 1 78 ? -3.275 -12.648 9.07 1 98.75 78 THR B N 1
ATOM 3203 C CA . THR B 1 78 ? -2.164 -12.312 9.953 1 98.75 78 THR B CA 1
ATOM 3204 C C . THR B 1 78 ? -1.473 -13.578 10.461 1 98.75 78 THR B C 1
ATOM 3206 O O . THR B 1 78 ? -0.243 -13.656 10.477 1 98.75 78 THR B O 1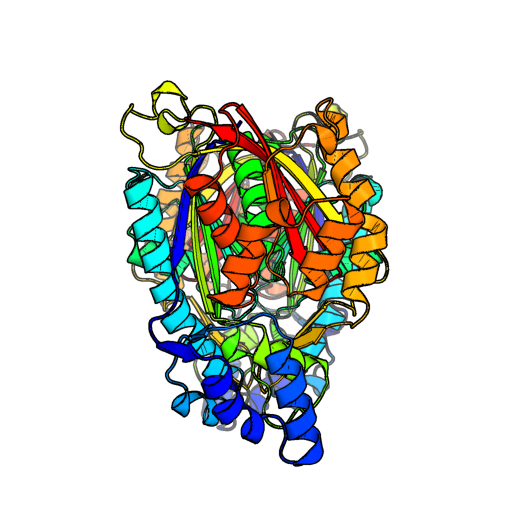
ATOM 3209 N N . LEU B 1 79 ? -2.238 -14.578 10.789 1 98.75 79 LEU B N 1
ATOM 3210 C CA . LEU B 1 79 ? -1.687 -15.82 11.305 1 98.75 79 LEU B CA 1
ATOM 3211 C C . LEU B 1 79 ? -0.896 -16.562 10.227 1 98.75 79 LEU B C 1
ATOM 3213 O O . LEU B 1 79 ? 0.2 -17.062 10.492 1 98.75 79 LEU B O 1
ATOM 3217 N N . LEU B 1 80 ? -1.444 -16.656 9.055 1 98.81 80 LEU B N 1
ATOM 3218 C CA . LEU B 1 80 ? -0.774 -17.328 7.953 1 98.81 80 LEU B CA 1
ATOM 3219 C C . LEU B 1 80 ? 0.518 -16.609 7.578 1 98.81 80 LEU B C 1
ATOM 3221 O O . LEU B 1 80 ? 1.537 -17.25 7.312 1 98.81 80 LEU B O 1
ATOM 3225 N N . ALA B 1 81 ? 0.437 -15.273 7.52 1 98.88 81 ALA B N 1
ATOM 3226 C CA . ALA B 1 81 ? 1.612 -14.469 7.199 1 98.88 81 ALA B CA 1
ATOM 3227 C C . ALA B 1 81 ? 2.693 -14.633 8.266 1 98.88 81 ALA B C 1
ATOM 3229 O O . ALA B 1 81 ? 3.885 -14.664 7.949 1 98.88 81 ALA B O 1
ATOM 3230 N N . GLU B 1 82 ? 2.279 -14.68 9.516 1 98.94 82 GLU B N 1
ATOM 3231 C CA . GLU B 1 82 ? 3.242 -14.898 10.594 1 98.94 82 GLU B CA 1
ATOM 3232 C C . GLU B 1 82 ? 4.008 -16.203 10.391 1 98.94 82 GLU B C 1
ATOM 3234 O O . GLU B 1 82 ? 5.227 -16.25 10.547 1 98.94 82 GLU B O 1
ATOM 3239 N N . GLU B 1 83 ? 3.291 -17.234 10.078 1 98.94 83 GLU B N 1
ATOM 3240 C CA . GLU B 1 83 ? 3.926 -18.531 9.852 1 98.94 83 GLU B CA 1
ATOM 3241 C C . GLU B 1 83 ? 4.93 -18.453 8.703 1 98.94 83 GLU B C 1
ATOM 3243 O O . GLU B 1 83 ? 6.051 -18.953 8.82 1 98.94 83 GLU B O 1
ATOM 3248 N N . ALA B 1 84 ? 4.523 -17.859 7.574 1 98.94 84 ALA B N 1
ATOM 3249 C CA . ALA B 1 84 ? 5.426 -17.719 6.434 1 98.94 84 ALA B CA 1
ATOM 3250 C C . ALA B 1 84 ? 6.68 -16.938 6.828 1 98.94 84 ALA B C 1
ATOM 3252 O O . ALA B 1 84 ? 7.793 -17.312 6.457 1 98.94 84 ALA B O 1
ATOM 3253 N N . CYS B 1 85 ? 6.5 -15.844 7.562 1 98.94 85 CYS B N 1
ATOM 3254 C CA . CYS B 1 85 ? 7.613 -15.008 7.98 1 98.94 85 CYS B CA 1
ATOM 3255 C C . CYS B 1 85 ? 8.578 -15.773 8.875 1 98.94 85 CYS B C 1
ATOM 3257 O O . CYS B 1 85 ? 9.789 -15.719 8.688 1 98.94 85 CYS B O 1
ATOM 3259 N N . ARG B 1 86 ? 8.039 -16.453 9.859 1 98.88 86 ARG B N 1
ATOM 3260 C CA . ARG B 1 86 ? 8.875 -17.219 10.781 1 98.88 86 ARG B CA 1
ATOM 3261 C C . ARG B 1 86 ? 9.68 -18.266 10.031 1 98.88 86 ARG B C 1
ATOM 3263 O O . ARG B 1 86 ? 10.875 -18.453 10.289 1 98.88 86 ARG B O 1
ATOM 3270 N N . ARG B 1 87 ? 9.07 -19 9.102 1 98.81 87 ARG B N 1
ATOM 3271 C CA . ARG B 1 87 ? 9.758 -20 8.305 1 98.81 87 ARG B CA 1
ATOM 3272 C C . ARG B 1 87 ? 10.859 -19.375 7.453 1 98.81 87 ARG B C 1
ATOM 3274 O O . ARG B 1 87 ? 11.969 -19.906 7.379 1 98.81 87 ARG B O 1
ATOM 3281 N N . ALA B 1 88 ? 10.539 -18.281 6.824 1 98.69 88 ALA B N 1
ATOM 3282 C CA . ALA B 1 88 ? 11.508 -17.641 5.941 1 98.69 88 ALA B CA 1
ATOM 3283 C C . ALA B 1 88 ? 12.703 -17.109 6.727 1 98.69 88 ALA B C 1
ATOM 3285 O O . ALA B 1 88 ? 13.844 -17.25 6.301 1 98.69 88 ALA B O 1
ATOM 3286 N N . LEU B 1 89 ? 12.414 -16.422 7.855 1 98.69 89 LEU B N 1
ATOM 3287 C CA . LEU B 1 89 ? 13.484 -15.891 8.688 1 98.69 89 LEU B CA 1
ATOM 3288 C C . LEU B 1 89 ? 14.375 -17.016 9.211 1 98.69 89 LEU B C 1
ATOM 3290 O O . LEU B 1 89 ? 15.602 -16.906 9.164 1 98.69 89 LEU B O 1
ATOM 3294 N N . ALA B 1 90 ? 13.758 -18.078 9.664 1 98.06 90 ALA B N 1
ATOM 3295 C CA . ALA B 1 90 ? 14.516 -19.234 10.141 1 98.06 90 ALA B CA 1
ATOM 3296 C C . ALA B 1 90 ? 15.391 -19.812 9.031 1 98.06 90 ALA B C 1
ATOM 3298 O O . ALA B 1 90 ? 16.578 -20.094 9.242 1 98.06 90 ALA B O 1
ATOM 3299 N N . ALA B 1 91 ? 14.844 -20 7.848 1 96.56 91 ALA B N 1
ATOM 3300 C CA . ALA B 1 91 ? 15.562 -20.562 6.711 1 96.56 91 ALA B CA 1
ATOM 3301 C C . ALA B 1 91 ? 16.734 -19.672 6.312 1 96.56 91 ALA B C 1
ATOM 3303 O O . ALA B 1 91 ? 17.781 -20.156 5.871 1 96.56 91 ALA B O 1
ATOM 3304 N N . ALA B 1 92 ? 16.609 -18.375 6.488 1 96.06 92 ALA B N 1
ATOM 3305 C CA . ALA B 1 92 ? 17.641 -17.422 6.105 1 96.06 92 ALA B CA 1
ATOM 3306 C C . ALA B 1 92 ? 18.672 -17.25 7.211 1 96.06 92 ALA B C 1
ATOM 3308 O O . ALA B 1 92 ? 19.734 -16.656 6.996 1 96.06 92 ALA B O 1
ATOM 3309 N N . GLY B 1 93 ? 18.344 -17.75 8.406 1 95.81 93 GLY B N 1
ATOM 3310 C CA . GLY B 1 93 ? 19.203 -17.516 9.555 1 95.81 93 GLY B CA 1
ATOM 3311 C C . GLY B 1 93 ? 19.188 -16.078 10.031 1 95.81 93 GLY B C 1
ATOM 3312 O O . GLY B 1 93 ? 20.234 -15.531 10.422 1 95.81 93 GLY B O 1
ATOM 3313 N N . VAL B 1 94 ? 18.094 -15.438 9.914 1 97.75 94 VAL B N 1
ATOM 3314 C CA . VAL B 1 94 ? 17.953 -14.031 10.289 1 97.75 94 VAL B CA 1
ATOM 3315 C C . VAL B 1 94 ? 17.016 -13.914 11.492 1 97.75 94 VAL B C 1
ATOM 3317 O O . VAL B 1 94 ? 15.922 -14.484 11.492 1 97.75 94 VAL B O 1
ATOM 3320 N N . GLU B 1 95 ? 17.391 -13.234 12.547 1 98.31 95 GLU B N 1
ATOM 3321 C CA . GLU B 1 95 ? 16.516 -12.93 13.68 1 98.31 95 GLU B CA 1
ATOM 3322 C C . GLU B 1 95 ? 15.547 -11.805 13.344 1 98.31 95 GLU B C 1
ATOM 3324 O O . GLU B 1 95 ? 15.891 -10.883 12.594 1 98.31 95 GLU B O 1
ATOM 3329 N N . PRO B 1 96 ? 14.398 -11.844 13.953 1 98.5 96 PRO B N 1
ATOM 3330 C CA . PRO B 1 96 ? 13.43 -10.781 13.672 1 98.5 96 PRO B CA 1
ATOM 3331 C C . PRO B 1 96 ? 13.992 -9.383 13.914 1 98.5 96 PRO B C 1
ATOM 3333 O O . PRO B 1 96 ? 13.711 -8.461 13.156 1 98.5 96 PRO B O 1
ATOM 3336 N N . GLY B 1 97 ? 14.789 -9.203 14.867 1 98 97 GLY B N 1
ATOM 3337 C CA . GLY B 1 97 ? 15.367 -7.918 15.227 1 98 97 GLY B CA 1
ATOM 3338 C C . GLY B 1 97 ? 16.359 -7.398 14.195 1 98 97 GLY B C 1
ATOM 3339 O O . GLY B 1 97 ? 16.75 -6.23 14.234 1 98 97 GLY B O 1
ATOM 3340 N N . GLU B 1 98 ? 16.719 -8.211 13.203 1 98.25 98 GLU B N 1
ATOM 3341 C CA . GLU B 1 98 ? 17.672 -7.832 12.172 1 98.25 98 GLU B CA 1
ATOM 3342 C C . GLU B 1 98 ? 16.969 -7.301 10.922 1 98.25 98 GLU B C 1
ATOM 3344 O O . GLU B 1 98 ? 17.625 -6.809 10 1 98.25 98 GLU B O 1
ATOM 3349 N N . VAL B 1 99 ? 15.656 -7.363 10.906 1 98.81 99 VAL B N 1
ATOM 3350 C CA . VAL B 1 99 ? 14.898 -6.887 9.758 1 98.81 99 VAL B CA 1
ATOM 3351 C C . VAL B 1 99 ? 14.828 -5.363 9.781 1 98.81 99 VAL B C 1
ATOM 3353 O O . VAL B 1 99 ? 14.453 -4.77 10.789 1 98.81 99 VAL B O 1
ATOM 3356 N N . ASP B 1 100 ? 15.148 -4.73 8.664 1 98.75 100 ASP B N 1
ATOM 3357 C CA . ASP B 1 100 ? 15.211 -3.275 8.578 1 98.75 100 ASP B CA 1
ATOM 3358 C C . ASP B 1 100 ? 13.992 -2.719 7.84 1 98.75 100 ASP B C 1
ATOM 3360 O O . ASP B 1 100 ? 13.641 -1.55 8.008 1 98.75 100 ASP B O 1
ATOM 3364 N N . HIS B 1 101 ? 13.398 -3.523 7.012 1 98.88 101 HIS B N 1
ATOM 3365 C CA . HIS B 1 101 ? 12.328 -3.082 6.125 1 98.88 101 HIS B CA 1
ATOM 3366 C C . HIS B 1 101 ? 11.336 -4.207 5.848 1 98.88 101 HIS B C 1
ATOM 3368 O O . HIS B 1 101 ? 11.742 -5.355 5.641 1 98.88 101 HIS B O 1
ATOM 3374 N N . VAL B 1 102 ? 10.062 -3.902 5.969 1 98.94 102 VAL B N 1
ATOM 3375 C CA . VAL B 1 102 ? 9 -4.848 5.625 1 98.94 102 VAL B CA 1
ATOM 3376 C C . VAL B 1 102 ? 8.141 -4.277 4.5 1 98.94 102 VAL B C 1
ATOM 3378 O O . VAL B 1 102 ? 7.637 -3.154 4.602 1 98.94 102 VAL B O 1
ATOM 3381 N N . PHE B 1 103 ? 8.047 -4.988 3.406 1 98.94 103 PHE B N 1
ATOM 3382 C CA . PHE B 1 103 ? 7.055 -4.754 2.361 1 98.94 103 PHE B CA 1
ATOM 3383 C C . PHE B 1 103 ? 5.938 -5.789 2.432 1 98.94 103 PHE B C 1
ATOM 3385 O O . PHE B 1 103 ? 6.164 -6.973 2.178 1 98.94 103 PHE B O 1
ATOM 3392 N N . ALA B 1 104 ? 4.719 -5.379 2.789 1 98.94 104 ALA B N 1
ATOM 3393 C CA . ALA B 1 104 ? 3.576 -6.277 2.912 1 98.94 104 ALA B CA 1
ATOM 3394 C C . ALA B 1 104 ? 2.525 -5.98 1.847 1 98.94 104 ALA B C 1
ATOM 3396 O O . ALA B 1 104 ? 2.059 -4.844 1.728 1 98.94 104 ALA B O 1
ATOM 3397 N N . THR B 1 105 ? 2.152 -7.039 1.067 1 98.88 105 THR B N 1
ATOM 3398 C CA . THR B 1 105 ? 1.217 -6.77 -0.02 1 98.88 105 THR B CA 1
ATOM 3399 C C . THR B 1 105 ? 0.049 -7.75 0.016 1 98.88 105 THR B C 1
ATOM 3401 O O . THR B 1 105 ? 0.224 -8.922 0.365 1 98.88 105 THR B O 1
ATOM 3404 N N . SER B 1 106 ? -1.096 -7.281 -0.249 1 98.75 106 SER B N 1
ATOM 3405 C CA . SER B 1 106 ? -2.316 -8.055 -0.448 1 98.75 106 SER B CA 1
ATOM 3406 C C . SER B 1 106 ? -3.307 -7.309 -1.336 1 98.75 106 SER B C 1
ATOM 3408 O O . SER B 1 106 ? -3.186 -6.098 -1.526 1 98.75 106 SER B O 1
ATOM 3410 N N . VAL B 1 107 ? -4.23 -8.062 -1.892 1 98.69 107 VAL B N 1
ATOM 3411 C CA . VAL B 1 107 ? -5.328 -7.422 -2.609 1 98.69 107 VAL B CA 1
ATOM 3412 C C . VAL B 1 107 ? -6.656 -8.062 -2.205 1 98.69 107 VAL B C 1
ATOM 3414 O O . VAL B 1 107 ? -7.684 -7.844 -2.852 1 98.69 107 VAL B O 1
ATOM 3417 N N . THR B 1 108 ? -6.703 -8.875 -1.101 1 98.69 108 THR B N 1
ATOM 3418 C CA . THR B 1 108 ? -7.91 -9.625 -0.767 1 98.69 108 THR B CA 1
ATOM 3419 C C . THR B 1 108 ? -8.469 -9.172 0.581 1 98.69 108 THR B C 1
ATOM 3421 O O . THR B 1 108 ? -9.383 -9.797 1.121 1 98.69 108 THR B O 1
ATOM 3424 N N . GLY B 1 109 ? -7.957 -8.156 1.142 1 98.31 109 GLY B N 1
ATOM 3425 C CA . GLY B 1 109 ? -8.406 -7.527 2.375 1 98.31 109 GLY B CA 1
ATOM 3426 C C . GLY B 1 109 ? -7.602 -6.293 2.738 1 98.31 109 GLY B C 1
ATOM 3427 O O . GLY B 1 109 ? -6.566 -6.016 2.131 1 98.31 109 GLY B O 1
ATOM 3428 N N . VAL B 1 110 ? -8.133 -5.535 3.68 1 98.06 110 VAL B N 1
ATOM 3429 C CA . VAL B 1 110 ? -7.457 -4.309 4.094 1 98.06 110 VAL B CA 1
ATOM 3430 C C . VAL B 1 110 ? -7.496 -4.188 5.617 1 98.06 110 VAL B C 1
ATOM 3432 O O . VAL B 1 110 ? -8.398 -4.73 6.266 1 98.06 110 VAL B O 1
ATOM 3435 N N . ALA B 1 111 ? -6.461 -3.521 6.094 1 97.75 111 ALA B N 1
ATOM 3436 C CA . ALA B 1 111 ? -6.398 -3.334 7.543 1 97.75 111 ALA B CA 1
ATOM 3437 C C . ALA B 1 111 ? -5.613 -2.074 7.898 1 97.75 111 ALA B C 1
ATOM 3439 O O . ALA B 1 111 ? -4.613 -1.754 7.25 1 97.75 111 ALA B O 1
ATOM 3440 N N . ALA B 1 112 ? -5.984 -1.348 8.859 1 98.25 112 ALA B N 1
ATOM 3441 C CA . ALA B 1 112 ? -5.289 -0.301 9.602 1 98.25 112 ALA B CA 1
ATOM 3442 C C . ALA B 1 112 ? -5.562 -0.417 11.094 1 98.25 112 ALA B C 1
ATOM 3444 O O . ALA B 1 112 ? -6.676 -0.136 11.555 1 98.25 112 ALA B O 1
ATOM 3445 N N . PRO B 1 113 ? -4.598 -0.809 11.969 1 98.19 113 PRO B N 1
ATOM 3446 C CA . PRO B 1 113 ? -3.201 -1.074 11.617 1 98.19 113 PRO B CA 1
ATOM 3447 C C . PRO B 1 113 ? -3.061 -2.146 10.539 1 98.19 113 PRO B C 1
ATOM 3449 O O . PRO B 1 113 ? -3.779 -3.148 10.562 1 98.19 113 PRO B O 1
ATOM 3452 N N . SER B 1 114 ? -2.184 -1.886 9.586 1 98.25 114 SER B N 1
ATOM 3453 C CA . SER B 1 114 ? -1.915 -2.771 8.461 1 98.25 114 SER B CA 1
ATOM 3454 C C . SER B 1 114 ? -1.214 -4.047 8.914 1 98.25 114 SER B C 1
ATOM 3456 O O . SER B 1 114 ? -0.763 -4.141 10.062 1 98.25 114 SER B O 1
ATOM 3458 N N . LEU B 1 115 ? -1.084 -5.055 8.039 1 98 115 LEU B N 1
ATOM 3459 C CA . LEU B 1 115 ? -0.507 -6.363 8.336 1 98 115 LEU B CA 1
ATOM 3460 C C . LEU B 1 115 ? 0.93 -6.223 8.828 1 98 115 LEU B C 1
ATOM 3462 O O . LEU B 1 115 ? 1.364 -6.965 9.711 1 98 115 LEU B O 1
ATOM 3466 N N . ASP B 1 116 ? 1.657 -5.309 8.227 1 98.12 116 ASP B N 1
ATOM 3467 C CA . ASP B 1 116 ? 3.045 -5.117 8.633 1 98.12 116 ASP B CA 1
ATOM 3468 C C . ASP B 1 116 ? 3.129 -4.719 10.109 1 98.12 116 ASP B C 1
ATOM 3470 O O . ASP B 1 116 ? 4.035 -5.148 10.82 1 98.12 116 ASP B O 1
ATOM 3474 N N . VAL B 1 117 ? 2.189 -3.867 10.594 1 98.5 117 VAL B N 1
ATOM 3475 C CA . VAL B 1 117 ? 2.154 -3.48 12 1 98.5 117 VAL B CA 1
ATOM 3476 C C . VAL B 1 117 ? 1.795 -4.688 12.859 1 98.5 117 VAL B C 1
ATOM 3478 O O . VAL B 1 117 ? 2.459 -4.965 13.867 1 98.5 117 VAL B O 1
ATOM 3481 N N . LEU B 1 118 ? 0.76 -5.414 12.453 1 98.44 118 LEU B N 1
ATOM 3482 C CA . LEU B 1 118 ? 0.312 -6.574 13.219 1 98.44 118 LEU B CA 1
ATOM 3483 C C . LEU B 1 118 ? 1.408 -7.633 13.289 1 98.44 118 LEU B C 1
ATOM 3485 O O . LEU B 1 118 ? 1.63 -8.227 14.352 1 98.44 118 LEU B O 1
ATOM 3489 N N . LEU B 1 119 ? 2.082 -7.828 12.188 1 98.44 119 LEU B N 1
ATOM 3490 C CA . LEU B 1 119 ? 3.164 -8.805 12.133 1 98.44 119 LEU B CA 1
ATOM 3491 C C . LEU B 1 119 ? 4.355 -8.352 12.969 1 98.44 119 LEU B C 1
ATOM 3493 O O . LEU B 1 119 ? 5.043 -9.172 13.578 1 98.44 119 LEU B O 1
ATOM 3497 N N . SER B 1 120 ? 4.66 -7.012 12.93 1 97.94 120 SER B N 1
ATOM 3498 C CA . SER B 1 120 ? 5.785 -6.496 13.703 1 97.94 120 SER B CA 1
ATOM 3499 C C . SER B 1 120 ? 5.652 -6.859 15.18 1 97.94 120 SER B C 1
ATOM 3501 O O . SER B 1 120 ? 6.625 -7.277 15.805 1 97.94 120 SER B O 1
ATOM 3503 N N . GLU B 1 121 ? 4.484 -6.699 15.656 1 95.75 121 GLU B N 1
ATOM 3504 C CA . GLU B 1 121 ? 4.227 -7.023 17.062 1 95.75 121 GLU B CA 1
ATOM 3505 C C . GLU B 1 121 ? 4.367 -8.523 17.312 1 95.75 121 GLU B C 1
ATOM 3507 O O . GLU B 1 121 ? 4.969 -8.93 18.312 1 95.75 121 GLU B O 1
ATOM 3512 N N . ARG B 1 122 ? 3.891 -9.359 16.5 1 97.44 122 ARG B N 1
ATOM 3513 C CA . ARG B 1 122 ? 3.844 -10.805 16.672 1 97.44 122 ARG B CA 1
ATOM 3514 C C . ARG B 1 122 ? 5.227 -11.43 16.5 1 97.44 122 ARG B C 1
ATOM 3516 O O . ARG B 1 122 ? 5.574 -12.391 17.188 1 97.44 122 ARG B O 1
ATOM 3523 N N . LEU B 1 123 ? 6.008 -10.859 15.539 1 98.44 123 LEU B N 1
ATOM 3524 C CA . LEU B 1 123 ? 7.305 -11.422 15.195 1 98.44 123 LEU B CA 1
ATOM 3525 C C . LEU B 1 123 ? 8.398 -10.883 16.109 1 98.44 123 LEU B C 1
ATOM 3527 O O . LEU B 1 123 ? 9.469 -11.484 16.234 1 98.44 123 LEU B O 1
ATOM 3531 N N . GLY B 1 124 ? 8.133 -9.75 16.719 1 97.69 124 GLY B N 1
ATOM 3532 C CA . GLY B 1 124 ? 9.164 -9.102 17.516 1 97.69 124 GLY B CA 1
ATOM 3533 C C . GLY B 1 124 ? 10.156 -8.328 16.672 1 97.69 124 GLY B C 1
ATOM 3534 O O . GLY B 1 124 ? 11.367 -8.398 16.906 1 97.69 124 GLY B O 1
ATOM 3535 N N . LEU B 1 125 ? 9.711 -7.641 15.648 1 98.25 125 LEU B N 1
ATOM 3536 C CA . LEU B 1 125 ? 10.586 -6.793 14.852 1 98.25 125 LEU B CA 1
ATOM 3537 C C . LEU B 1 125 ? 11.016 -5.559 15.633 1 98.25 125 LEU B C 1
ATOM 3539 O O . LEU B 1 125 ? 10.406 -5.227 16.656 1 98.25 125 LEU B O 1
ATOM 3543 N N . ARG B 1 126 ? 12.07 -4.906 15.164 1 96.94 126 ARG B N 1
ATOM 3544 C CA . ARG B 1 126 ? 12.516 -3.672 15.797 1 96.94 126 ARG B CA 1
ATOM 3545 C C . ARG B 1 126 ? 11.453 -2.586 15.695 1 96.94 126 ARG B C 1
ATOM 3547 O O . ARG B 1 126 ? 10.727 -2.514 14.695 1 96.94 126 ARG B O 1
ATOM 3554 N N . GLY B 1 127 ? 11.469 -1.759 16.688 1 96.88 127 GLY B N 1
ATOM 3555 C CA . GLY B 1 127 ? 10.492 -0.683 16.719 1 96.88 127 GLY B CA 1
ATOM 3556 C C . GLY B 1 127 ? 10.688 0.337 15.617 1 96.88 127 GLY B C 1
ATOM 3557 O O . GLY B 1 127 ? 9.766 1.083 15.281 1 96.88 127 GLY B O 1
ATOM 3558 N N . ASP B 1 128 ? 11.867 0.379 15.016 1 97.94 128 ASP B N 1
ATOM 3559 C CA . ASP B 1 128 ? 12.164 1.385 14 1 97.94 128 ASP B CA 1
ATOM 3560 C C . ASP B 1 128 ? 12.133 0.776 12.602 1 97.94 128 ASP B C 1
ATOM 3562 O O . ASP B 1 128 ? 12.672 1.358 11.656 1 97.94 128 ASP B O 1
ATOM 3566 N N . VAL B 1 129 ? 11.594 -0.455 12.461 1 98.44 129 VAL B N 1
ATOM 3567 C CA . VAL B 1 129 ? 11.516 -1.09 11.148 1 98.44 129 VAL B CA 1
ATOM 3568 C C . VAL B 1 129 ? 10.766 -0.178 10.18 1 98.44 129 VAL B C 1
ATOM 3570 O O . VAL B 1 129 ? 9.758 0.433 10.547 1 98.44 129 VAL B O 1
ATOM 3573 N N . ARG B 1 130 ? 11.305 0.048 9.008 1 98.38 130 ARG B N 1
ATOM 3574 C CA . ARG B 1 130 ? 10.602 0.762 7.953 1 98.38 130 ARG B CA 1
ATOM 3575 C C . ARG B 1 130 ? 9.508 -0.109 7.34 1 98.38 130 ARG B C 1
ATOM 3577 O O . ARG B 1 130 ? 9.695 -1.313 7.16 1 98.38 130 ARG B O 1
ATOM 3584 N N . ARG B 1 131 ? 8.359 0.495 7.059 1 98.5 131 ARG B N 1
ATOM 3585 C CA . ARG B 1 131 ? 7.219 -0.31 6.633 1 98.5 131 ARG B CA 1
ATOM 3586 C C . ARG B 1 131 ? 6.598 0.254 5.359 1 98.5 131 ARG B C 1
ATOM 3588 O O . ARG B 1 131 ? 6.469 1.472 5.211 1 98.5 131 ARG B O 1
ATOM 3595 N N . THR B 1 132 ? 6.242 -0.619 4.426 1 98.81 132 THR B N 1
ATOM 3596 C CA . THR B 1 132 ? 5.5 -0.29 3.211 1 98.81 132 THR B CA 1
ATOM 3597 C C . THR B 1 132 ? 4.316 -1.234 3.025 1 98.81 132 THR B C 1
ATOM 3599 O O . THR B 1 132 ? 4.418 -2.23 2.305 1 98.81 132 THR B O 1
ATOM 3602 N N . PRO B 1 133 ? 3.188 -0.907 3.635 1 98.81 133 PRO B N 1
ATOM 3603 C CA . PRO B 1 133 ? 1.974 -1.684 3.369 1 98.81 133 PRO B CA 1
ATOM 3604 C C . PRO B 1 133 ? 1.358 -1.371 2.008 1 98.81 133 PRO B C 1
ATOM 3606 O O . PRO B 1 133 ? 1.03 -0.215 1.725 1 98.81 133 PRO B O 1
ATOM 3609 N N . SER B 1 134 ? 1.21 -2.436 1.177 1 98.88 134 SER B N 1
ATOM 3610 C CA . SER B 1 134 ? 0.784 -2.248 -0.206 1 98.88 134 SER B CA 1
ATOM 3611 C C . SER B 1 134 ? -0.55 -2.938 -0.472 1 98.88 134 SER B C 1
ATOM 3613 O O . SER B 1 134 ? -0.784 -4.051 -0.001 1 98.88 134 SER B O 1
ATOM 3615 N N . PHE B 1 135 ? -1.469 -2.256 -1.074 1 98.69 135 PHE B N 1
ATOM 3616 C CA . PHE B 1 135 ? -2.705 -2.803 -1.62 1 98.69 135 PHE B CA 1
ATOM 3617 C C . PHE B 1 135 ? -2.9 -2.363 -3.066 1 98.69 135 PHE B C 1
ATOM 3619 O O . PHE B 1 135 ? -2.764 -1.18 -3.385 1 98.69 135 PHE B O 1
ATOM 3626 N N . GLY B 1 136 ? -3.176 -3.32 -3.916 1 96.56 136 GLY B N 1
ATOM 3627 C CA . GLY B 1 136 ? -3.613 -2.908 -5.238 1 96.56 136 GLY B CA 1
ATOM 3628 C C . GLY B 1 136 ? -2.75 -3.463 -6.355 1 96.56 136 GLY B C 1
ATOM 3629 O O . GLY B 1 136 ? -3.102 -3.357 -7.531 1 96.56 136 GLY B O 1
ATOM 3630 N N . LEU B 1 137 ? -1.655 -4.152 -5.988 1 98.56 137 LEU B N 1
ATOM 3631 C CA . LEU B 1 137 ? -0.799 -4.73 -7.02 1 98.56 137 LEU B CA 1
ATOM 3632 C C . LEU B 1 137 ? -1.405 -6.016 -7.57 1 98.56 137 LEU B C 1
ATOM 3634 O O . LEU B 1 137 ? -1.026 -6.473 -8.648 1 98.56 137 LEU B O 1
ATOM 3638 N N . GLY B 1 138 ? -2.293 -6.645 -6.801 1 98.25 138 GLY B N 1
ATOM 3639 C CA . GLY B 1 138 ? -2.912 -7.887 -7.223 1 98.25 138 GLY B CA 1
ATOM 3640 C C . GLY B 1 138 ? -1.915 -9.016 -7.422 1 98.25 138 GLY B C 1
ATOM 3641 O O . GLY B 1 138 ? -0.988 -9.18 -6.625 1 98.25 138 GLY B O 1
ATOM 3642 N N . CYS B 1 139 ? -2.123 -9.82 -8.43 1 98.62 139 CYS B N 1
ATOM 3643 C CA . CYS B 1 139 ? -1.28 -10.977 -8.711 1 98.62 139 CYS B CA 1
ATOM 3644 C C . CYS B 1 139 ? 0.153 -10.547 -9.008 1 98.62 139 CYS B C 1
ATOM 3646 O O . CYS B 1 139 ? 1.084 -11.344 -8.859 1 98.62 139 CYS B O 1
ATOM 3648 N N . ALA B 1 140 ? 0.319 -9.305 -9.383 1 98.81 140 ALA B N 1
ATOM 3649 C CA . ALA B 1 140 ? 1.66 -8.805 -9.672 1 98.81 140 ALA B CA 1
ATOM 3650 C C . ALA B 1 140 ? 2.414 -8.477 -8.391 1 98.81 140 ALA B C 1
ATOM 3652 O O . ALA B 1 140 ? 3.613 -8.188 -8.422 1 98.81 140 ALA B O 1
ATOM 3653 N N . GLY B 1 141 ? 1.762 -8.57 -7.277 1 98.88 141 GLY B N 1
ATOM 3654 C CA . GLY B 1 141 ? 2.305 -8.094 -6.012 1 98.88 141 GLY B CA 1
ATOM 3655 C C . GLY B 1 141 ? 3.559 -8.836 -5.586 1 98.88 141 GLY B C 1
ATOM 3656 O O . GLY B 1 141 ? 4.43 -8.258 -4.934 1 98.88 141 GLY B O 1
ATOM 3657 N N . GLY B 1 142 ? 3.641 -10.156 -5.891 1 98.94 142 GLY B N 1
ATOM 3658 C CA . GLY B 1 142 ? 4.855 -10.883 -5.566 1 98.94 142 GLY B CA 1
ATOM 3659 C C . GLY B 1 142 ? 6.07 -10.391 -6.324 1 98.94 142 GLY B C 1
ATOM 3660 O O . GLY B 1 142 ? 7.125 -10.148 -5.727 1 98.94 142 GLY B O 1
ATOM 3661 N N . ALA B 1 143 ? 5.926 -10.234 -7.629 1 98.94 143 ALA B N 1
ATOM 3662 C CA . ALA B 1 143 ? 7.016 -9.75 -8.477 1 98.94 143 ALA B CA 1
ATOM 3663 C C . ALA B 1 143 ? 7.285 -8.266 -8.227 1 98.94 143 ALA B C 1
ATOM 3665 O O . ALA B 1 143 ? 8.438 -7.859 -8.055 1 98.94 143 ALA B O 1
ATOM 3666 N N . GLY B 1 144 ? 6.191 -7.5 -8.227 1 98.88 144 GLY B N 1
ATOM 3667 C CA . GLY B 1 144 ? 6.336 -6.082 -7.941 1 98.88 144 GLY B CA 1
ATOM 3668 C C . GLY B 1 144 ? 6.926 -5.809 -6.574 1 98.88 144 GLY B C 1
ATOM 3669 O O . GLY B 1 144 ? 7.75 -4.902 -6.418 1 98.88 144 GLY B O 1
ATOM 3670 N N . GLY B 1 145 ? 6.453 -6.605 -5.555 1 98.94 145 GLY B N 1
ATOM 3671 C CA . GLY B 1 145 ? 7.02 -6.5 -4.219 1 98.94 145 GLY B CA 1
ATOM 3672 C C . GLY B 1 145 ? 8.508 -6.793 -4.18 1 98.94 145 GLY B C 1
ATOM 3673 O O . GLY B 1 145 ? 9.273 -6.078 -3.527 1 98.94 145 GLY B O 1
ATOM 3674 N N . LEU B 1 146 ? 8.938 -7.824 -4.871 1 98.94 146 LEU B N 1
ATOM 3675 C CA . LEU B 1 146 ? 10.359 -8.141 -4.949 1 98.94 146 LEU B CA 1
ATOM 3676 C C . LEU B 1 146 ? 11.133 -7.004 -5.602 1 98.94 146 LEU B C 1
ATOM 3678 O O . LEU B 1 146 ? 12.234 -6.668 -5.164 1 98.94 146 LEU B O 1
ATOM 3682 N N . GLY B 1 147 ? 10.539 -6.418 -6.656 1 98.88 147 GLY B N 1
ATOM 3683 C CA . GLY B 1 147 ? 11.141 -5.254 -7.285 1 98.88 147 GLY B CA 1
ATOM 3684 C C . GLY B 1 147 ? 11.312 -4.082 -6.332 1 98.88 147 GLY B C 1
ATOM 3685 O O . GLY B 1 147 ? 12.375 -3.461 -6.285 1 98.88 147 GLY B O 1
ATOM 3686 N N . ARG B 1 148 ? 10.281 -3.768 -5.527 1 98.81 148 ARG B N 1
ATOM 3687 C CA . ARG B 1 148 ? 10.312 -2.633 -4.613 1 98.81 148 ARG B CA 1
ATOM 3688 C C . ARG B 1 148 ? 11.297 -2.879 -3.471 1 98.81 148 ARG B C 1
ATOM 3690 O O . ARG B 1 148 ? 11.992 -1.959 -3.033 1 98.81 148 ARG B O 1
ATOM 3697 N N . VAL B 1 149 ? 11.328 -4.133 -3.014 1 98.88 149 VAL B N 1
ATOM 3698 C CA . VAL B 1 149 ? 12.305 -4.52 -2.002 1 98.88 149 VAL B CA 1
ATOM 3699 C C . VAL B 1 149 ? 13.719 -4.316 -2.547 1 98.88 149 VAL B C 1
ATOM 3701 O O . VAL B 1 149 ? 14.586 -3.771 -1.859 1 98.88 149 VAL B O 1
ATOM 3704 N N . HIS B 1 150 ? 13.961 -4.75 -3.779 1 98.88 150 HIS B N 1
ATOM 3705 C CA . HIS B 1 150 ? 15.25 -4.551 -4.426 1 98.88 150 HIS B CA 1
ATOM 3706 C C . HIS B 1 150 ? 15.594 -3.066 -4.527 1 98.88 150 HIS B C 1
ATOM 3708 O O . HIS B 1 150 ? 16.719 -2.662 -4.234 1 98.88 150 HIS B O 1
ATOM 3714 N N . ASP B 1 151 ? 14.633 -2.258 -4.938 1 98.56 151 ASP B N 1
ATOM 3715 C CA . ASP B 1 151 ? 14.836 -0.815 -5.031 1 98.56 151 ASP B CA 1
ATOM 3716 C C . ASP B 1 151 ? 15.297 -0.238 -3.693 1 98.56 151 ASP B C 1
ATOM 3718 O O . ASP B 1 151 ? 16.219 0.572 -3.648 1 98.56 151 ASP B O 1
ATOM 3722 N N . HIS B 1 152 ? 14.609 -0.645 -2.602 1 98.56 152 HIS B N 1
ATOM 3723 C CA . HIS B 1 152 ? 14.977 -0.193 -1.266 1 98.56 152 HIS B CA 1
ATOM 3724 C C . HIS B 1 152 ? 16.422 -0.576 -0.937 1 98.56 152 HIS B C 1
ATOM 3726 O O . HIS B 1 152 ? 17.188 0.253 -0.445 1 98.56 152 HIS B O 1
ATOM 3732 N N . LEU B 1 153 ? 16.797 -1.743 -1.247 1 98.81 153 LEU B N 1
ATOM 3733 C CA . LEU B 1 153 ? 18.094 -2.287 -0.837 1 98.81 153 LEU B CA 1
ATOM 3734 C C . LEU B 1 153 ? 19.219 -1.699 -1.678 1 98.81 153 LEU B C 1
ATOM 3736 O O . LEU B 1 153 ? 20.375 -1.689 -1.25 1 98.81 153 LEU B O 1
ATOM 3740 N N . LEU B 1 154 ? 18.922 -1.218 -2.896 1 98.38 154 LEU B N 1
ATOM 3741 C CA . LEU B 1 154 ? 19.922 -0.474 -3.656 1 98.38 154 LEU B CA 1
ATOM 3742 C C . LEU B 1 154 ? 20.359 0.769 -2.893 1 98.38 154 LEU B C 1
ATOM 3744 O O . LEU B 1 154 ? 21.547 1.142 -2.939 1 98.38 154 LEU B O 1
ATOM 3748 N N . GLY B 1 155 ? 19.422 1.403 -2.201 1 98 155 GLY B N 1
ATOM 3749 C CA . GLY B 1 155 ? 19.719 2.598 -1.429 1 98 155 GLY B CA 1
ATOM 3750 C C . GLY B 1 155 ? 20.188 2.295 -0.016 1 98 155 GLY B C 1
ATOM 3751 O O . GLY B 1 155 ? 20.75 3.158 0.654 1 98 155 GLY B O 1
ATOM 3752 N N . HIS B 1 156 ? 19.938 1.12 0.457 1 98.44 156 HIS B N 1
ATOM 3753 C CA . HIS B 1 156 ? 20.312 0.625 1.775 1 98.44 156 HIS B CA 1
ATOM 3754 C C . HIS B 1 156 ? 20.984 -0.742 1.68 1 98.44 156 HIS B C 1
ATOM 3756 O O . HIS B 1 156 ? 20.453 -1.733 2.186 1 98.44 156 HIS B O 1
ATOM 3762 N N . PRO B 1 157 ? 22.172 -0.781 1.147 1 98.31 157 PRO B N 1
ATOM 3763 C CA . PRO B 1 157 ? 22.797 -2.051 0.779 1 98.31 157 PRO B CA 1
ATOM 3764 C C . PRO B 1 157 ? 23.188 -2.889 1.994 1 98.31 157 PRO B C 1
ATOM 3766 O O . PRO B 1 157 ? 23.531 -4.066 1.854 1 98.31 157 PRO B O 1
ATOM 3769 N N . GLY B 1 158 ? 23.125 -2.346 3.236 1 98.38 158 GLY B N 1
ATOM 3770 C CA . GLY B 1 158 ? 23.438 -3.09 4.445 1 98.38 158 GLY B CA 1
ATOM 3771 C C . GLY B 1 158 ? 22.219 -3.697 5.105 1 98.38 158 GLY B C 1
ATOM 3772 O O . GLY B 1 158 ? 22.344 -4.465 6.062 1 98.38 158 GLY B O 1
ATOM 3773 N N . ASP B 1 159 ? 21.031 -3.453 4.578 1 98.69 159 ASP B N 1
ATOM 3774 C CA . ASP B 1 159 ? 19.781 -3.785 5.242 1 98.69 159 ASP B CA 1
ATOM 3775 C C . ASP B 1 159 ? 19.328 -5.199 4.887 1 98.69 159 ASP B C 1
ATOM 3777 O O . ASP B 1 159 ? 19.812 -5.793 3.926 1 98.69 159 ASP B O 1
ATOM 3781 N N . VAL B 1 160 ? 18.453 -5.719 5.719 1 98.81 160 VAL B N 1
ATOM 3782 C CA . VAL B 1 160 ? 17.641 -6.895 5.441 1 98.81 160 VAL B CA 1
ATOM 3783 C C . VAL B 1 160 ? 16.172 -6.477 5.266 1 98.81 160 VAL B C 1
ATOM 3785 O O . VAL B 1 160 ? 15.625 -5.75 6.098 1 98.81 160 VAL B O 1
ATOM 3788 N N . SER B 1 161 ? 15.609 -6.906 4.152 1 98.88 161 SER B N 1
ATOM 3789 C CA . SER B 1 161 ? 14.195 -6.645 3.895 1 98.88 161 SER B CA 1
ATOM 3790 C C . SER B 1 161 ? 13.383 -7.934 3.91 1 98.88 161 SER B C 1
ATOM 3792 O O . SER B 1 161 ? 13.883 -8.992 3.525 1 98.88 161 SER B O 1
ATOM 3794 N N . LEU B 1 162 ? 12.188 -7.812 4.387 1 98.94 162 LEU B N 1
ATOM 3795 C CA . LEU B 1 162 ? 11.203 -8.891 4.418 1 98.94 162 LEU B CA 1
ATOM 3796 C C . LEU B 1 162 ? 10.008 -8.562 3.525 1 98.94 162 LEU B C 1
ATOM 3798 O O . LEU B 1 162 ? 9.297 -7.582 3.764 1 98.94 162 LEU B O 1
ATOM 3802 N N . LEU B 1 163 ? 9.836 -9.32 2.41 1 98.94 163 LEU B N 1
ATOM 3803 C CA . LEU B 1 163 ? 8.633 -9.242 1.585 1 98.94 163 LEU B CA 1
ATOM 3804 C C . LEU B 1 163 ? 7.578 -10.227 2.076 1 98.94 163 LEU B C 1
ATOM 3806 O O . LEU B 1 163 ? 7.852 -11.422 2.223 1 98.94 163 LEU B O 1
ATOM 3810 N N . VAL B 1 164 ? 6.387 -9.711 2.352 1 98.94 164 VAL B N 1
ATOM 3811 C CA . VAL B 1 164 ? 5.285 -10.539 2.826 1 98.94 164 VAL B CA 1
ATOM 3812 C C . VAL B 1 164 ? 4.086 -10.391 1.892 1 98.94 164 VAL B C 1
ATOM 3814 O O . VAL B 1 164 ? 3.623 -9.281 1.636 1 98.94 164 VAL B O 1
ATOM 3817 N N . ALA B 1 165 ? 3.613 -11.461 1.336 1 98.94 165 ALA B N 1
ATOM 3818 C CA . ALA B 1 165 ? 2.391 -11.516 0.54 1 98.94 165 ALA B CA 1
ATOM 3819 C C . ALA B 1 165 ? 1.35 -12.422 1.191 1 98.94 165 ALA B C 1
ATOM 3821 O O . ALA B 1 165 ? 1.673 -13.516 1.649 1 98.94 165 ALA B O 1
ATOM 3822 N N . VAL B 1 166 ? 0.133 -11.922 1.299 1 98.88 166 VAL B N 1
ATOM 3823 C CA . VAL B 1 166 ? -0.967 -12.711 1.844 1 98.88 166 VAL B CA 1
ATOM 3824 C C . VAL B 1 166 ? -2.211 -12.531 0.977 1 98.88 166 VAL B C 1
ATOM 3826 O O . VAL B 1 166 ? -2.609 -11.406 0.678 1 98.88 166 VAL B O 1
ATOM 3829 N N . GLU B 1 167 ? -2.773 -13.648 0.554 1 98.94 167 GLU B N 1
ATOM 3830 C CA . GLU B 1 167 ? -3.973 -13.625 -0.278 1 98.94 167 GLU B CA 1
ATOM 3831 C C . GLU B 1 167 ? -4.969 -14.695 0.17 1 98.94 167 GLU B C 1
ATOM 3833 O O . GLU B 1 167 ? -4.656 -15.883 0.167 1 98.94 167 GLU B O 1
ATOM 3838 N N . LEU B 1 168 ? -6.078 -14.227 0.602 1 98.88 168 LEU B N 1
ATOM 3839 C CA . LEU B 1 168 ? -7.184 -15.125 0.918 1 98.88 168 LEU B CA 1
ATOM 3840 C C . LEU B 1 168 ? -8.32 -14.961 -0.085 1 98.88 168 LEU B C 1
ATOM 3842 O O . LEU B 1 168 ? -9.391 -14.445 0.26 1 98.88 168 LEU B O 1
ATOM 3846 N N . CYS B 1 169 ? -8.133 -15.492 -1.245 1 98.75 169 CYS B N 1
ATOM 3847 C CA . CYS B 1 169 ? -9.008 -15.266 -2.395 1 98.75 169 CYS B CA 1
ATOM 3848 C C . CYS B 1 169 ? -10.359 -15.93 -2.195 1 98.75 169 CYS B C 1
ATOM 3850 O O . CYS B 1 169 ? -11.367 -15.469 -2.74 1 98.75 169 CYS B O 1
ATOM 3852 N N . SER B 1 170 ? -10.414 -16.969 -1.402 1 98.56 170 SER B N 1
ATOM 3853 C CA . SER B 1 170 ? -11.672 -17.672 -1.154 1 98.56 170 SER B CA 1
ATOM 3854 C C . SER B 1 170 ? -12.695 -16.75 -0.493 1 98.56 170 SER B C 1
ATOM 3856 O O . SER B 1 170 ? -13.898 -17.016 -0.552 1 98.56 170 SER B O 1
ATOM 3858 N N . LEU B 1 171 ? -12.219 -15.68 0.119 1 98.69 171 LEU B N 1
ATOM 3859 C CA . LEU B 1 171 ? -13.102 -14.766 0.838 1 98.69 171 LEU B CA 1
ATOM 3860 C C . LEU B 1 171 ? -13.773 -13.789 -0.122 1 98.69 171 LEU B C 1
ATOM 3862 O O . LEU B 1 171 ? -14.633 -13 0.286 1 98.69 171 LEU B O 1
ATOM 3866 N N . THR B 1 172 ? -13.453 -13.852 -1.407 1 98.25 172 THR B N 1
ATOM 3867 C CA . THR B 1 172 ? -13.969 -12.883 -2.369 1 98.25 172 THR B CA 1
ATOM 3868 C C . THR B 1 172 ? -15.141 -13.469 -3.146 1 98.25 172 THR B C 1
ATOM 3870 O O . THR B 1 172 ? -15.641 -12.852 -4.086 1 98.25 172 THR B O 1
ATOM 3873 N N . LEU B 1 173 ? -15.625 -14.641 -2.787 1 97.94 173 LEU B N 1
ATOM 3874 C CA . LEU B 1 173 ? -16.766 -15.297 -3.418 1 97.94 173 LEU B CA 1
ATOM 3875 C C . LEU B 1 173 ? -18.016 -14.422 -3.34 1 97.94 173 LEU B C 1
ATOM 3877 O O . LEU B 1 173 ? -18.375 -13.938 -2.262 1 97.94 173 LEU B O 1
ATOM 3881 N N . GLN B 1 174 ? -18.656 -14.164 -4.504 1 98.25 174 GLN B N 1
ATOM 3882 C CA . GLN B 1 174 ? -19.891 -13.391 -4.555 1 98.25 174 GLN B CA 1
ATOM 3883 C C . GLN B 1 174 ? -21.109 -14.305 -4.723 1 98.25 174 GLN B C 1
ATOM 3885 O O . GLN B 1 174 ? -21.359 -14.812 -5.816 1 98.25 174 GLN B O 1
ATOM 3890 N N . HIS B 1 175 ? -21.906 -14.43 -3.682 1 98.06 175 HIS B N 1
ATOM 3891 C CA . HIS B 1 175 ? -23.094 -15.273 -3.695 1 98.06 175 HIS B CA 1
ATOM 3892 C C . HIS B 1 175 ? -24.125 -14.766 -4.699 1 98.06 175 HIS B C 1
ATOM 3894 O O . HIS B 1 175 ? -24.359 -13.555 -4.793 1 98.06 175 HIS B O 1
ATOM 3900 N N . GLY B 1 176 ? -24.656 -15.68 -5.457 1 97.44 176 GLY B N 1
ATOM 3901 C CA . GLY B 1 176 ? -25.734 -15.359 -6.383 1 97.44 176 GLY B CA 1
ATOM 3902 C C . GLY B 1 176 ? -25.25 -14.633 -7.625 1 97.44 176 GLY B C 1
ATOM 3903 O O . GLY B 1 176 ? -26.062 -14.211 -8.453 1 97.44 176 GLY B O 1
ATOM 3904 N N . ASP B 1 177 ? -23.969 -14.398 -7.746 1 97.94 177 ASP B N 1
ATOM 3905 C CA . ASP B 1 177 ? -23.359 -13.797 -8.93 1 97.94 177 ASP B CA 1
ATOM 3906 C C . ASP B 1 177 ? -22.891 -14.875 -9.906 1 97.94 177 ASP B C 1
ATOM 3908 O O . ASP B 1 177 ? -21.812 -15.438 -9.742 1 97.94 177 ASP B O 1
ATOM 3912 N N . ASP B 1 178 ? -23.672 -15.109 -10.961 1 97.62 178 ASP B N 1
ATOM 3913 C CA . ASP B 1 178 ? -23.344 -16.172 -11.898 1 97.62 178 ASP B CA 1
ATOM 3914 C C . ASP B 1 178 ? -22.641 -15.617 -13.141 1 97.62 178 ASP B C 1
ATOM 3916 O O . ASP B 1 178 ? -22.781 -16.172 -14.234 1 97.62 178 ASP B O 1
ATOM 3920 N N . SER B 1 179 ? -21.984 -14.43 -12.992 1 97.06 179 SER B N 1
ATOM 3921 C CA . SER B 1 179 ? -21.156 -13.914 -14.07 1 97.06 179 SER B CA 1
ATOM 3922 C C . SER B 1 179 ? -20.016 -14.875 -14.398 1 97.06 179 SER B C 1
ATOM 3924 O O . SER B 1 179 ? -19.562 -15.617 -13.523 1 97.06 179 SER B O 1
ATOM 3926 N N . ALA B 1 180 ? -19.5 -14.859 -15.641 1 96.81 180 ALA B N 1
ATOM 3927 C CA . ALA B 1 180 ? -18.375 -15.695 -16.062 1 96.81 180 ALA B CA 1
ATOM 3928 C C . ALA B 1 180 ? -17.156 -15.438 -15.195 1 96.81 180 ALA B C 1
ATOM 3930 O O . ALA B 1 180 ? -16.438 -16.375 -14.82 1 96.81 180 ALA B O 1
ATOM 3931 N N . ALA B 1 181 ? -16.922 -14.18 -14.875 1 97.44 181 ALA B N 1
ATOM 3932 C CA . ALA B 1 181 ? -15.766 -13.797 -14.07 1 97.44 181 ALA B CA 1
ATOM 3933 C C . ALA B 1 181 ? -15.805 -14.461 -12.703 1 97.44 181 ALA B C 1
ATOM 3935 O O . ALA B 1 181 ? -14.812 -15.047 -12.258 1 97.44 181 ALA B O 1
ATOM 3936 N N . ASN B 1 182 ? -16.953 -14.391 -12.016 1 98.19 182 ASN B N 1
ATOM 3937 C CA . ASN B 1 182 ? -17.078 -14.977 -10.688 1 98.19 182 ASN B CA 1
ATOM 3938 C C . ASN B 1 182 ? -17.016 -16.5 -10.742 1 98.19 182 ASN B C 1
ATOM 3940 O O . ASN B 1 182 ? -16.469 -17.141 -9.844 1 98.19 182 ASN B O 1
ATOM 3944 N N . MET B 1 183 ? -17.578 -17.109 -11.789 1 98.19 183 MET B N 1
ATOM 3945 C CA . MET B 1 183 ? -17.547 -18.562 -11.945 1 98.19 183 MET B CA 1
ATOM 3946 C C . MET B 1 183 ? -16.125 -19.047 -12.164 1 98.19 183 MET B C 1
ATOM 3948 O O . MET B 1 183 ? -15.703 -20.031 -11.555 1 98.19 183 MET B O 1
ATOM 3952 N N . VAL B 1 184 ? -15.375 -18.375 -12.984 1 97.81 184 VAL B N 1
ATOM 3953 C CA . VAL B 1 184 ? -13.984 -18.734 -13.227 1 97.81 184 VAL B CA 1
ATOM 3954 C C . VAL B 1 184 ? -13.172 -18.562 -11.938 1 97.81 184 VAL B C 1
ATOM 3956 O O . VAL B 1 184 ? -12.438 -19.469 -11.539 1 97.81 184 VAL B O 1
ATOM 3959 N N . ALA B 1 185 ? -13.336 -17.422 -11.305 1 97.94 185 ALA B N 1
ATOM 3960 C CA . ALA B 1 185 ? -12.562 -17.094 -10.109 1 97.94 185 ALA B CA 1
ATOM 3961 C C . ALA B 1 185 ? -12.812 -18.094 -8.992 1 97.94 185 ALA B C 1
ATOM 3963 O O . ALA B 1 185 ? -11.891 -18.484 -8.281 1 97.94 185 ALA B O 1
ATOM 3964 N N . SER B 1 186 ? -14.062 -18.531 -8.82 1 98 186 SER B N 1
ATOM 3965 C CA . SER B 1 186 ? -14.43 -19.422 -7.727 1 98 186 SER B CA 1
ATOM 3966 C C . SER B 1 186 ? -13.82 -20.797 -7.914 1 98 186 SER B C 1
ATOM 3968 O O . SER B 1 186 ? -13.758 -21.594 -6.973 1 98 186 SER B O 1
ATOM 3970 N N . GLY B 1 187 ? -13.336 -21.094 -9.102 1 98.19 187 GLY B N 1
ATOM 3971 C CA . GLY B 1 187 ? -12.703 -22.375 -9.367 1 98.19 187 GLY B CA 1
ATOM 3972 C C . GLY B 1 187 ? -11.195 -22.281 -9.484 1 98.19 187 GLY B C 1
ATOM 3973 O O . GLY B 1 187 ? -10.5 -23.312 -9.453 1 98.19 187 GLY B O 1
ATOM 3974 N N . LEU B 1 188 ? -10.656 -21.094 -9.531 1 98.38 188 LEU B N 1
ATOM 3975 C CA . LEU B 1 188 ? -9.266 -20.859 -9.914 1 98.38 188 LEU B CA 1
ATOM 3976 C C . LEU B 1 188 ? -8.43 -20.453 -8.711 1 98.38 188 LEU B C 1
ATOM 3978 O O . LEU B 1 188 ? -7.297 -20.906 -8.547 1 98.38 188 LEU B O 1
ATOM 3982 N N . PHE B 1 189 ? -8.961 -19.609 -7.852 1 98.56 189 PHE B N 1
ATOM 3983 C CA . PHE B 1 189 ? -8.172 -18.922 -6.848 1 98.56 189 PHE B CA 1
ATOM 3984 C C . PHE B 1 189 ? -8.164 -19.672 -5.531 1 98.56 189 PHE B C 1
ATOM 3986 O O . PHE B 1 189 ? -9.18 -20.25 -5.133 1 98.56 189 PHE B O 1
ATOM 3993 N N . GLY B 1 190 ? -7.051 -19.734 -4.875 1 98.62 190 GLY B N 1
ATOM 3994 C CA . GLY B 1 190 ? -6.855 -20.328 -3.564 1 98.62 190 GLY B CA 1
ATOM 3995 C C . GLY B 1 190 ? -6.289 -19.359 -2.545 1 98.62 190 GLY B C 1
ATOM 3996 O O . GLY B 1 190 ? -6.172 -18.156 -2.82 1 98.62 190 GLY B O 1
ATOM 3997 N N . ASP B 1 191 ? -6.035 -19.875 -1.336 1 98.94 191 ASP B N 1
ATOM 3998 C CA . ASP B 1 191 ? -5.543 -19.047 -0.235 1 98.94 191 ASP B CA 1
ATOM 3999 C C . ASP B 1 191 ? -4.102 -19.406 0.114 1 98.94 191 ASP B C 1
ATOM 4001 O O . ASP B 1 191 ? -3.715 -20.578 0.069 1 98.94 191 ASP B O 1
ATOM 4005 N N . GLY B 1 192 ? -3.293 -18.359 0.434 1 98.94 192 GLY B N 1
ATOM 4006 C CA . GLY B 1 192 ? -1.93 -18.609 0.87 1 98.94 192 GLY B CA 1
ATOM 4007 C C . GLY B 1 192 ? -1.191 -17.359 1.277 1 98.94 192 GLY B C 1
ATOM 4008 O O . GLY B 1 192 ? -1.707 -16.25 1.114 1 98.94 192 GLY B O 1
ATOM 4009 N N . ALA B 1 193 ? -0.059 -17.547 1.902 1 98.94 193 ALA B N 1
ATOM 4010 C CA . ALA B 1 193 ? 0.881 -16.484 2.248 1 98.94 193 ALA B CA 1
ATOM 4011 C C . ALA B 1 193 ? 2.309 -16.875 1.87 1 98.94 193 ALA B C 1
ATOM 4013 O O . ALA B 1 193 ? 2.615 -18.062 1.711 1 98.94 193 ALA B O 1
ATOM 4014 N N . ALA B 1 194 ? 3.096 -15.945 1.631 1 98.94 194 ALA B N 1
ATOM 4015 C CA . ALA B 1 194 ? 4.516 -16.172 1.374 1 98.94 194 ALA B CA 1
ATOM 4016 C C . ALA B 1 194 ? 5.371 -15.07 1.978 1 98.94 194 ALA B C 1
ATOM 4018 O O . ALA B 1 194 ? 4.906 -13.938 2.141 1 98.94 194 ALA B O 1
ATOM 4019 N N . ALA B 1 195 ? 6.547 -15.391 2.369 1 98.94 195 ALA B N 1
ATOM 4020 C CA . ALA B 1 195 ? 7.543 -14.43 2.834 1 98.94 195 ALA B CA 1
ATOM 4021 C C . ALA B 1 195 ? 8.883 -14.656 2.146 1 98.94 195 ALA B C 1
ATOM 4023 O O . ALA B 1 195 ? 9.273 -15.797 1.887 1 98.94 195 ALA B O 1
ATOM 4024 N N . VAL B 1 196 ? 9.57 -13.625 1.787 1 98.94 196 VAL B N 1
ATOM 4025 C CA . VAL B 1 196 ? 10.891 -13.641 1.172 1 98.94 196 VAL B CA 1
ATOM 4026 C C . VAL B 1 196 ? 11.852 -12.773 1.983 1 98.94 196 VAL B C 1
ATOM 4028 O O . VAL B 1 196 ? 11.547 -11.617 2.277 1 98.94 196 VAL B O 1
ATOM 4031 N N . VAL B 1 197 ? 12.953 -13.328 2.416 1 98.88 197 VAL B N 1
ATOM 4032 C CA . VAL B 1 197 ? 14.008 -12.562 3.07 1 98.88 197 VAL B CA 1
ATOM 4033 C C . VAL B 1 197 ? 15.078 -12.172 2.049 1 98.88 197 VAL B C 1
ATOM 4035 O O . VAL B 1 197 ? 15.641 -13.039 1.37 1 98.88 197 VAL B O 1
ATOM 4038 N N . VAL B 1 198 ? 15.336 -10.898 1.922 1 98.88 198 VAL B N 1
ATOM 4039 C CA . VAL B 1 198 ? 16.297 -10.375 0.948 1 98.88 198 VAL B CA 1
ATOM 4040 C C . VAL B 1 198 ? 17.344 -9.516 1.657 1 98.88 198 VAL B C 1
ATOM 4042 O O . VAL B 1 198 ? 17 -8.68 2.492 1 98.88 198 VAL B O 1
ATOM 4045 N N . ALA B 1 199 ? 18.578 -9.719 1.358 1 98.56 199 ALA B N 1
ATOM 4046 C CA . ALA B 1 199 ? 19.672 -8.938 1.938 1 98.56 199 ALA B CA 1
ATOM 4047 C C . ALA B 1 199 ? 20.312 -8.023 0.893 1 98.56 199 ALA B C 1
ATOM 4049 O O . ALA B 1 199 ? 20.469 -8.414 -0.267 1 98.56 199 ALA B O 1
ATOM 4050 N N . GLY B 1 200 ? 20.641 -6.797 1.308 1 98.56 200 GLY B N 1
ATOM 4051 C CA . GLY B 1 200 ? 21.359 -5.891 0.431 1 98.56 200 GLY B CA 1
ATOM 4052 C C . GLY B 1 200 ? 22.766 -6.371 0.116 1 98.56 200 GLY B C 1
ATOM 4053 O O . GLY B 1 200 ? 23.297 -7.258 0.792 1 98.56 200 GLY B O 1
ATOM 4054 N N . ALA B 1 201 ? 23.375 -5.77 -0.863 1 97.44 201 ALA B N 1
ATOM 4055 C CA . ALA B 1 201 ? 24.625 -6.234 -1.452 1 97.44 201 ALA B CA 1
ATOM 4056 C C . ALA B 1 201 ? 25.766 -6.168 -0.438 1 97.44 201 ALA B C 1
ATOM 4058 O O . ALA B 1 201 ? 26.703 -6.969 -0.492 1 97.44 201 ALA B O 1
ATOM 4059 N N . ASP B 1 202 ? 25.719 -5.219 0.56 1 97.75 202 ASP B N 1
ATOM 4060 C CA . ASP B 1 202 ? 26.797 -5.012 1.508 1 97.75 202 ASP B CA 1
ATOM 4061 C C . ASP B 1 202 ? 26.562 -5.805 2.793 1 97.75 202 ASP B C 1
ATOM 4063 O O . ASP B 1 202 ? 27.422 -5.809 3.688 1 97.75 202 ASP B O 1
ATOM 4067 N N . HIS B 1 203 ? 25.391 -6.43 2.91 1 97.12 203 HIS B N 1
ATOM 4068 C CA . HIS B 1 203 ? 25.109 -7.246 4.086 1 97.12 203 HIS B CA 1
ATOM 4069 C C . HIS B 1 203 ? 25.953 -8.523 4.074 1 97.12 203 HIS B C 1
ATOM 4071 O O . HIS B 1 203 ? 26.141 -9.141 3.025 1 97.12 203 HIS B O 1
ATOM 4077 N N . PRO B 1 204 ? 26.406 -9 5.219 1 94.62 204 PRO B N 1
ATOM 4078 C CA . PRO B 1 204 ? 27.234 -10.195 5.277 1 94.62 204 PRO B CA 1
ATOM 4079 C C . PRO B 1 204 ? 26.531 -11.43 4.719 1 94.62 204 PRO B C 1
ATOM 4081 O O . PRO B 1 204 ? 27.172 -12.289 4.102 1 94.62 204 PRO B O 1
ATOM 4084 N N . LEU B 1 205 ? 25.297 -11.492 4.809 1 91.44 205 LEU B N 1
ATOM 4085 C CA . LEU B 1 205 ? 24.531 -12.648 4.352 1 91.44 205 LEU B CA 1
ATOM 4086 C C . LEU B 1 205 ? 24.406 -12.656 2.832 1 91.44 205 LEU B C 1
ATOM 4088 O O . LEU B 1 205 ? 24.031 -13.664 2.238 1 91.44 205 LEU B O 1
ATOM 4092 N N . ALA B 1 206 ? 24.688 -11.516 2.184 1 90.75 206 ALA B N 1
ATOM 4093 C CA . ALA B 1 206 ? 24.578 -11.43 0.728 1 90.75 206 ALA B CA 1
ATOM 4094 C C . ALA B 1 206 ? 25.859 -11.961 0.064 1 90.75 206 ALA B C 1
ATOM 4096 O O . ALA B 1 206 ? 25.875 -12.211 -1.144 1 90.75 206 ALA B O 1
ATOM 4097 N N . ARG B 1 207 ? 26.891 -12.18 0.827 1 83 207 ARG B N 1
ATOM 4098 C CA . ARG B 1 207 ? 28.172 -12.656 0.282 1 83 207 ARG B CA 1
ATOM 4099 C C . ARG B 1 207 ? 28.078 -14.141 -0.076 1 83 207 ARG B C 1
ATOM 4101 O O . ARG B 1 207 ? 27.422 -14.914 0.613 1 83 207 ARG B O 1
ATOM 4108 N N . ALA B 1 208 ? 28.5 -14.367 -1.264 1 64.31 208 ALA B N 1
ATOM 4109 C CA . ALA B 1 208 ? 28.438 -15.695 -1.871 1 64.31 208 ALA B CA 1
ATOM 4110 C C . ALA B 1 208 ? 28.906 -16.766 -0.887 1 64.31 208 ALA B C 1
ATOM 4112 O O . ALA B 1 208 ? 28.344 -17.859 -0.828 1 64.31 208 ALA B O 1
ATOM 4113 N N . ASP B 1 209 ? 29.953 -16.406 -0.292 1 58.75 209 ASP B N 1
ATOM 4114 C CA . ASP B 1 209 ? 30.562 -17.422 0.565 1 58.75 209 ASP B CA 1
ATOM 4115 C C . ASP B 1 209 ? 29.734 -17.641 1.83 1 58.75 209 ASP B C 1
ATOM 4117 O O . ASP B 1 209 ? 30.047 -18.516 2.635 1 58.75 209 ASP B O 1
ATOM 4121 N N . ALA B 1 210 ? 28.922 -16.734 1.946 1 52.06 210 ALA B N 1
ATOM 4122 C CA . ALA B 1 210 ? 28.109 -16.875 3.15 1 52.06 210 ALA B CA 1
ATOM 4123 C C . ALA B 1 210 ? 27.188 -18.094 3.051 1 52.06 210 ALA B C 1
ATOM 4125 O O . ALA B 1 210 ? 26.594 -18.5 4.047 1 52.06 210 ALA B O 1
ATOM 4126 N N . ALA B 1 211 ? 26.938 -18.469 1.813 1 52.69 211 ALA B N 1
ATOM 4127 C CA . ALA B 1 211 ? 26.125 -19.672 1.697 1 52.69 211 ALA B CA 1
ATOM 4128 C C . ALA B 1 211 ? 26.875 -20.906 2.18 1 52.69 211 ALA B C 1
ATOM 4130 O O . ALA B 1 211 ? 27.922 -21.25 1.625 1 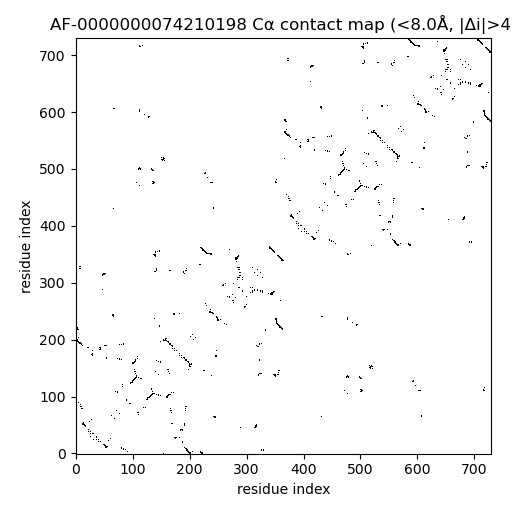52.69 211 ALA B O 1
ATOM 4131 N N . GLY B 1 212 ? 27.016 -21.062 3.348 1 47.69 212 GLY B N 1
ATOM 4132 C CA . GLY B 1 212 ? 27.688 -22.234 3.867 1 47.69 212 GLY B CA 1
ATOM 4133 C C . GLY B 1 212 ? 27.391 -23.484 3.064 1 47.69 212 GLY B C 1
ATOM 4134 O O . GLY B 1 212 ? 26.406 -23.547 2.33 1 47.69 212 GLY B O 1
ATOM 4135 N N . PRO B 1 213 ? 28.406 -24.297 2.766 1 48.31 213 PRO B N 1
ATOM 4136 C CA . PRO B 1 213 ? 28.297 -25.578 2.07 1 48.31 213 PRO B CA 1
ATOM 4137 C C . PRO B 1 213 ? 27 -26.312 2.393 1 48.31 213 PRO B C 1
ATOM 4139 O O . PRO B 1 213 ? 26.547 -27.172 1.616 1 48.31 213 PRO B O 1
ATOM 4142 N N . GLY B 1 214 ? 26.281 -25.719 3.354 1 49.06 214 GLY B N 1
ATOM 4143 C CA . GLY B 1 214 ? 25.172 -26.484 3.902 1 49.06 214 GLY B CA 1
ATOM 4144 C C . GLY B 1 214 ? 23.828 -25.891 3.559 1 49.06 214 GLY B C 1
ATOM 4145 O O . GLY B 1 214 ? 22.797 -26.297 4.117 1 49.06 214 GLY B O 1
ATOM 4146 N N . ARG B 1 215 ? 23.953 -24.891 2.676 1 57.28 215 ARG B N 1
ATOM 4147 C CA . ARG B 1 215 ? 22.594 -24.422 2.412 1 57.28 215 ARG B CA 1
ATOM 4148 C C . ARG B 1 215 ? 21.922 -25.297 1.364 1 57.28 215 ARG B C 1
ATOM 4150 O O . ARG B 1 215 ? 22.453 -25.5 0.272 1 57.28 215 ARG B O 1
ATOM 4157 N N . ALA B 1 216 ? 20.906 -26.062 1.867 1 58.72 216 ALA B N 1
ATOM 4158 C CA . ALA B 1 216 ? 20.125 -27.016 1.077 1 58.72 216 ALA B CA 1
ATOM 4159 C C . ALA B 1 216 ? 19.391 -26.312 -0.063 1 58.72 216 ALA B C 1
ATOM 4161 O O . ALA B 1 216 ? 19.219 -26.891 -1.142 1 58.72 216 ALA B O 1
ATOM 4162 N N . ARG B 1 217 ? 19.094 -24.984 0.096 1 76.38 217 ARG B N 1
ATOM 4163 C CA . ARG B 1 217 ? 18.266 -24.375 -0.941 1 76.38 217 ARG B CA 1
ATOM 4164 C C . ARG B 1 217 ? 19.031 -23.281 -1.682 1 76.38 217 ARG B C 1
ATOM 4166 O O . ARG B 1 217 ? 19.75 -22.5 -1.065 1 76.38 217 ARG B O 1
ATOM 4173 N N . ARG B 1 218 ? 18.922 -23.375 -2.947 1 89.44 218 ARG B N 1
ATOM 4174 C CA . ARG B 1 218 ? 19.531 -22.359 -3.803 1 89.44 218 ARG B CA 1
ATOM 4175 C C . ARG B 1 218 ? 18.969 -20.969 -3.49 1 89.44 218 ARG B C 1
ATOM 4177 O O . ARG B 1 218 ? 17.875 -20.844 -2.934 1 89.44 218 ARG B O 1
ATOM 4184 N N . THR B 1 219 ? 19.766 -20.016 -3.736 1 93.56 219 THR B N 1
ATOM 4185 C CA . THR B 1 219 ? 19.359 -18.625 -3.629 1 93.56 219 THR B CA 1
ATOM 4186 C C . THR B 1 219 ? 19.438 -17.938 -4.988 1 93.56 219 THR B C 1
ATOM 4188 O O . THR B 1 219 ? 19.656 -18.578 -6.012 1 93.56 219 THR B O 1
ATOM 4191 N N . ALA B 1 220 ? 19.125 -16.703 -4.992 1 96.38 220 ALA B N 1
ATOM 4192 C CA . ALA B 1 220 ? 19.188 -15.922 -6.23 1 96.38 220 ALA B CA 1
ATOM 4193 C C . ALA B 1 220 ? 19.562 -14.469 -5.945 1 96.38 220 ALA B C 1
ATOM 4195 O O . ALA B 1 220 ? 19.219 -13.938 -4.887 1 96.38 220 ALA B O 1
ATOM 4196 N N . ARG B 1 221 ? 20.234 -13.883 -6.879 1 97.5 221 ARG B N 1
ATOM 4197 C CA . ARG B 1 221 ? 20.469 -12.445 -6.859 1 97.5 221 ARG B CA 1
ATOM 4198 C C . ARG B 1 221 ? 19.469 -11.711 -7.75 1 97.5 221 ARG B C 1
ATOM 4200 O O . ARG B 1 221 ? 19.125 -12.195 -8.828 1 97.5 221 ARG B O 1
ATOM 4207 N N . VAL B 1 222 ? 19 -10.641 -7.281 1 98.62 222 VAL B N 1
ATOM 4208 C CA . VAL B 1 222 ? 18.172 -9.773 -8.125 1 98.62 222 VAL B CA 1
ATOM 4209 C C . VAL B 1 222 ? 19.062 -8.859 -8.953 1 98.62 222 VAL B C 1
ATOM 4211 O O . VAL B 1 222 ? 19.781 -8.023 -8.414 1 98.62 222 VAL B O 1
ATOM 4214 N N . VAL B 1 223 ? 18.984 -9.031 -10.266 1 98.56 223 VAL B N 1
ATOM 4215 C CA . VAL B 1 223 ? 19.844 -8.289 -11.18 1 98.56 223 VAL B CA 1
ATOM 4216 C C . VAL B 1 223 ? 19.172 -6.984 -11.578 1 98.56 223 VAL B C 1
ATOM 4218 O O . VAL B 1 223 ? 19.812 -5.926 -11.586 1 98.56 223 VAL B O 1
ATOM 4221 N N . ASP B 1 224 ? 17.969 -7.059 -11.938 1 98.56 224 ASP B N 1
ATOM 4222 C CA . ASP B 1 224 ? 17.219 -5.898 -12.406 1 98.56 224 ASP B CA 1
ATOM 4223 C C . ASP B 1 224 ? 15.711 -6.164 -12.352 1 98.56 224 ASP B C 1
ATOM 4225 O O . ASP B 1 224 ? 15.281 -7.301 -12.141 1 98.56 224 ASP B O 1
ATOM 4229 N N . THR B 1 225 ? 14.969 -5.125 -12.359 1 98.69 225 THR B N 1
ATOM 4230 C CA . THR B 1 225 ? 13.516 -5.199 -12.359 1 98.69 225 THR B CA 1
ATOM 4231 C C . THR B 1 225 ? 12.922 -4.242 -13.391 1 98.69 225 THR B C 1
ATOM 4233 O O . THR B 1 225 ? 13.555 -3.246 -13.758 1 98.69 225 THR B O 1
ATOM 4236 N N . ARG B 1 226 ? 11.734 -4.566 -13.875 1 98.25 226 ARG B N 1
ATOM 4237 C CA . ARG B 1 226 ? 11.023 -3.703 -14.82 1 98.25 226 ARG B CA 1
ATOM 4238 C C . ARG B 1 226 ? 9.516 -3.812 -14.633 1 98.25 226 ARG B C 1
ATOM 4240 O O . ARG B 1 226 ? 8.992 -4.906 -14.414 1 98.25 226 ARG B O 1
ATOM 4247 N N . SER B 1 227 ? 8.867 -2.65 -14.688 1 98.44 227 SER B N 1
ATOM 4248 C CA . SER B 1 227 ? 7.41 -2.576 -14.656 1 98.44 227 SER B CA 1
ATOM 4249 C C . SER B 1 227 ? 6.844 -2.174 -16.016 1 98.44 227 SER B C 1
ATOM 4251 O O . SER B 1 227 ? 7.504 -1.472 -16.781 1 98.44 227 SER B O 1
ATOM 4253 N N . ALA B 1 228 ? 5.66 -2.656 -16.312 1 98.38 228 ALA B N 1
ATOM 4254 C CA . ALA B 1 228 ? 4.938 -2.246 -17.516 1 98.38 228 ALA B CA 1
ATOM 4255 C C . ALA B 1 228 ? 3.441 -2.129 -17.234 1 98.38 228 ALA B C 1
ATOM 4257 O O . ALA B 1 228 ? 2.859 -2.973 -16.547 1 98.38 228 ALA B O 1
ATOM 4258 N N . LEU B 1 229 ? 2.863 -1.032 -17.656 1 97.62 229 LEU B N 1
ATOM 4259 C CA . LEU B 1 229 ? 1.418 -0.834 -17.688 1 97.62 229 LEU B CA 1
ATOM 4260 C C . LEU B 1 229 ? 0.913 -0.816 -19.125 1 97.62 229 LEU B C 1
ATOM 4262 O O . LEU B 1 229 ? 1.457 -0.102 -19.969 1 97.62 229 LEU B O 1
ATOM 4266 N N . TYR B 1 230 ? -0.088 -1.635 -19.391 1 96.5 230 TYR B N 1
ATOM 4267 C CA . TYR B 1 230 ? -0.657 -1.658 -20.734 1 96.5 230 TYR B CA 1
ATOM 4268 C C . TYR B 1 230 ? -1.795 -0.653 -20.859 1 96.5 230 TYR B C 1
ATOM 4270 O O . TYR B 1 230 ? -2.742 -0.675 -20.062 1 96.5 230 TYR B O 1
ATOM 4278 N N . PRO B 1 231 ? -1.734 0.213 -21.859 1 92.38 231 PRO B N 1
ATOM 4279 C CA . PRO B 1 231 ? -2.707 1.301 -21.984 1 92.38 231 PRO B CA 1
ATOM 4280 C C . PRO B 1 231 ? -4.121 0.797 -22.25 1 92.38 231 PRO B C 1
ATOM 4282 O O . PRO B 1 231 ? -4.305 -0.204 -22.953 1 92.38 231 PRO B O 1
ATOM 4285 N N . GLY B 1 232 ? -5.109 1.491 -21.672 1 94.06 232 GLY B N 1
ATOM 4286 C CA . GLY B 1 232 ? -6.512 1.242 -21.969 1 94.06 232 GLY B CA 1
ATOM 4287 C C . GLY B 1 232 ? -7.035 -0.04 -21.359 1 94.06 232 GLY B C 1
ATOM 4288 O O . GLY B 1 232 ? -7.98 -0.643 -21.875 1 94.06 232 GLY B O 1
ATOM 4289 N N . THR B 1 233 ? -6.379 -0.521 -20.281 1 96.19 233 THR B N 1
ATOM 4290 C CA . THR B 1 233 ? -6.742 -1.838 -19.781 1 96.19 233 THR B CA 1
ATOM 4291 C C . THR B 1 233 ? -7.254 -1.737 -18.344 1 96.19 233 THR B C 1
ATOM 4293 O O . THR B 1 233 ? -7.258 -2.727 -17.609 1 96.19 233 THR B O 1
ATOM 4296 N N . THR B 1 234 ? -7.723 -0.577 -17.859 1 95.75 234 THR B N 1
ATOM 4297 C CA . THR B 1 234 ? -8.102 -0.36 -16.469 1 95.75 234 THR B CA 1
ATOM 4298 C C . THR B 1 234 ? -9.344 -1.169 -16.109 1 95.75 234 THR B C 1
ATOM 4300 O O . THR B 1 234 ? -9.641 -1.378 -14.93 1 95.75 234 THR B O 1
ATOM 4303 N N . ASP B 1 235 ? -10.055 -1.696 -17.109 1 95.56 235 ASP B N 1
ATOM 4304 C CA . ASP B 1 235 ? -11.281 -2.439 -16.844 1 95.56 235 ASP B CA 1
ATOM 4305 C C . ASP B 1 235 ? -11.086 -3.934 -17.094 1 95.56 235 ASP B C 1
ATOM 4307 O O . ASP B 1 235 ? -12.047 -4.703 -17.062 1 95.56 235 ASP B O 1
ATOM 4311 N N . ALA B 1 236 ? -9.844 -4.355 -17.281 1 96.94 236 ALA B N 1
ATOM 4312 C CA . ALA B 1 236 ? -9.594 -5.723 -17.719 1 96.94 236 ALA B CA 1
ATOM 4313 C C . ALA B 1 236 ? -9.375 -6.66 -16.531 1 96.94 236 ALA B C 1
ATOM 4315 O O . ALA B 1 236 ? -9.641 -7.863 -16.625 1 96.94 236 ALA B O 1
ATOM 4316 N N . LEU B 1 237 ? -8.891 -6.145 -15.5 1 97.75 237 LEU B N 1
ATOM 4317 C CA . LEU B 1 237 ? -8.531 -6.949 -14.336 1 97.75 237 LEU B CA 1
ATOM 4318 C C . LEU B 1 237 ? -8.578 -6.113 -13.062 1 97.75 237 LEU B C 1
ATOM 4320 O O . LEU B 1 237 ? -8.016 -5.016 -13.016 1 97.75 237 LEU B O 1
ATOM 4324 N N . GLY B 1 238 ? -9.258 -6.637 -12.078 1 97.81 238 GLY B N 1
ATOM 4325 C CA . GLY B 1 238 ? -9.289 -5.914 -10.812 1 97.81 238 GLY B CA 1
ATOM 4326 C C . GLY B 1 238 ? -10.477 -6.27 -9.945 1 97.81 238 GLY B C 1
ATOM 4327 O O . GLY B 1 238 ? -10.93 -7.418 -9.938 1 97.81 238 GLY B O 1
ATOM 4328 N N . TRP B 1 239 ? -10.836 -5.32 -9.078 1 98.31 239 TRP B N 1
ATOM 4329 C CA . TRP B 1 239 ? -11.953 -5.516 -8.156 1 98.31 239 TRP B CA 1
ATOM 4330 C C . TRP B 1 239 ? -13.023 -4.445 -8.352 1 98.31 239 TRP B C 1
ATOM 4332 O O . TRP B 1 239 ? -12.703 -3.287 -8.641 1 98.31 239 TRP B O 1
ATOM 4342 N N . GLU B 1 240 ? -14.203 -4.793 -8.258 1 97.81 240 GLU B N 1
ATOM 4343 C CA . GLU B 1 240 ? -15.289 -3.904 -7.844 1 97.81 240 GLU B CA 1
ATOM 4344 C C . GLU B 1 240 ? -15.594 -4.066 -6.359 1 97.81 240 GLU B C 1
ATOM 4346 O O . GLU B 1 240 ? -16 -5.145 -5.922 1 97.81 240 GLU B O 1
ATOM 4351 N N . VAL B 1 241 ? -15.375 -3.053 -5.551 1 97.94 241 VAL B N 1
ATOM 4352 C CA . VAL B 1 241 ? -15.672 -3.121 -4.125 1 97.94 241 VAL B CA 1
ATOM 4353 C C . VAL B 1 241 ? -17.172 -2.971 -3.896 1 97.94 241 VAL B C 1
ATOM 4355 O O . VAL B 1 241 ? -17.766 -1.943 -4.242 1 97.94 241 VAL B O 1
ATOM 4358 N N . ARG B 1 242 ? -17.766 -3.996 -3.35 1 97.75 242 ARG B N 1
ATOM 4359 C CA . ARG B 1 242 ? -19.188 -4.039 -3.059 1 97.75 242 ARG B CA 1
ATOM 4360 C C . ARG B 1 242 ? -19.438 -4.223 -1.563 1 97.75 242 ARG B C 1
ATOM 4362 O O . ARG B 1 242 ? -18.5 -4.43 -0.794 1 97.75 242 ARG B O 1
ATOM 4369 N N . ASP B 1 243 ? -20.734 -4.055 -1.186 1 97.62 243 ASP B N 1
ATOM 4370 C CA . ASP B 1 243 ? -21.125 -4.344 0.193 1 97.62 243 ASP B CA 1
ATOM 4371 C C . ASP B 1 243 ? -20.922 -5.824 0.517 1 97.62 243 ASP B C 1
ATOM 4373 O O . ASP B 1 243 ? -20.719 -6.188 1.678 1 97.62 243 ASP B O 1
ATOM 4377 N N . THR B 1 244 ? -20.938 -6.648 -0.56 1 97.56 244 THR B N 1
ATOM 4378 C CA . THR B 1 244 ? -20.812 -8.094 -0.396 1 97.56 244 THR B CA 1
ATOM 4379 C C . THR B 1 244 ? -19.344 -8.516 -0.458 1 97.56 244 THR B C 1
ATOM 4381 O O . THR B 1 244 ? -19.031 -9.695 -0.327 1 97.56 244 THR B O 1
ATOM 4384 N N . GLY B 1 245 ? -18.406 -7.566 -0.65 1 97.62 245 GLY B N 1
ATOM 4385 C CA . GLY B 1 245 ? -17 -7.883 -0.724 1 97.62 245 GLY B CA 1
ATOM 4386 C C . GLY B 1 245 ? -16.359 -7.469 -2.037 1 97.62 245 GLY B C 1
ATOM 4387 O O . GLY B 1 245 ? -16.891 -6.609 -2.746 1 97.62 245 GLY B O 1
ATOM 4388 N N . PHE B 1 246 ? -15.18 -7.996 -2.311 1 98.19 246 PHE B N 1
ATOM 4389 C CA . PHE B 1 246 ? -14.438 -7.73 -3.537 1 98.19 246 PHE B CA 1
ATOM 4390 C C . PHE B 1 246 ? -14.961 -8.586 -4.684 1 98.19 246 PHE B C 1
ATOM 4392 O O . PHE B 1 246 ? -14.75 -9.797 -4.707 1 98.19 246 PHE B O 1
ATOM 4399 N N . ALA B 1 247 ? -15.625 -7.945 -5.637 1 98.44 247 ALA B N 1
ATOM 4400 C CA . ALA B 1 247 ? -16.109 -8.656 -6.816 1 98.44 247 ALA B CA 1
ATOM 4401 C C . ALA B 1 247 ? -15.094 -8.617 -7.949 1 98.44 247 ALA B C 1
ATOM 4403 O O . ALA B 1 247 ? -14.672 -7.535 -8.375 1 98.44 247 ALA B O 1
ATOM 4404 N N . ILE B 1 248 ? -14.797 -9.719 -8.477 1 98.06 248 ILE B N 1
ATOM 4405 C CA . ILE B 1 248 ? -13.711 -9.852 -9.438 1 98.06 248 ILE B CA 1
ATOM 4406 C C . ILE B 1 248 ? -14.141 -9.242 -10.773 1 98.06 248 ILE B C 1
ATOM 4408 O O . ILE B 1 248 ? -15.289 -9.383 -11.188 1 98.06 248 ILE B O 1
ATOM 4412 N N . VAL B 1 249 ? -13.234 -8.422 -11.297 1 97.88 249 VAL B N 1
ATOM 4413 C CA . VAL B 1 249 ? -13.242 -8.023 -12.703 1 97.88 249 VAL B CA 1
ATOM 4414 C C . VAL B 1 249 ? -12.172 -8.805 -13.469 1 97.88 249 VAL B C 1
ATOM 4416 O O . VAL B 1 249 ? -10.992 -8.75 -13.117 1 97.88 249 VAL B O 1
ATOM 4419 N N . LEU B 1 250 ? -12.555 -9.539 -14.43 1 96.94 250 LEU B N 1
ATOM 4420 C CA . LEU B 1 250 ? -11.648 -10.398 -15.188 1 96.94 250 LEU B CA 1
ATOM 4421 C C . LEU B 1 250 ? -12.062 -10.469 -16.656 1 96.94 250 LEU B C 1
ATOM 4423 O O . LEU B 1 250 ? -13.07 -11.094 -17 1 96.94 250 LEU B O 1
ATOM 4427 N N . SER B 1 251 ? -11.227 -9.859 -17.469 1 96 251 SER B N 1
ATOM 4428 C CA . SER B 1 251 ? -11.5 -9.867 -18.891 1 96 251 SER B CA 1
ATOM 4429 C C . SER B 1 251 ? -11.062 -11.18 -19.531 1 96 251 SER B C 1
ATOM 4431 O O . SER B 1 251 ? -10.008 -11.727 -19.188 1 96 251 SER B O 1
ATOM 4433 N N . ALA B 1 252 ? -11.812 -11.688 -20.484 1 93.5 252 ALA B N 1
ATOM 4434 C CA . ALA B 1 252 ? -11.461 -12.875 -21.25 1 93.5 252 ALA B CA 1
ATOM 4435 C C . ALA B 1 252 ? -10.289 -12.586 -22.188 1 93.5 252 ALA B C 1
ATOM 4437 O O . ALA B 1 252 ? -9.641 -13.516 -22.688 1 93.5 252 ALA B O 1
ATOM 4438 N N . ASP B 1 253 ? -9.953 -11.289 -22.344 1 94.56 253 ASP B N 1
ATOM 4439 C CA . ASP B 1 253 ? -8.922 -10.883 -23.297 1 94.56 253 ASP B CA 1
ATOM 4440 C C . ASP B 1 253 ? -7.547 -10.844 -22.625 1 94.56 253 ASP B C 1
ATOM 4442 O O . ASP B 1 253 ? -6.543 -10.57 -23.297 1 94.56 253 ASP B O 1
ATOM 4446 N N . LEU B 1 254 ? -7.508 -11.148 -21.391 1 95.62 254 LEU B N 1
ATOM 4447 C CA . LEU B 1 254 ? -6.27 -11 -20.641 1 95.62 254 LEU B CA 1
ATOM 4448 C C . LEU B 1 254 ? -5.145 -11.812 -21.281 1 95.62 254 LEU B C 1
ATOM 4450 O O . LEU B 1 254 ? -4.051 -11.289 -21.516 1 95.62 254 LEU B O 1
ATOM 4454 N N . PRO B 1 255 ? -5.367 -13.07 -21.719 1 95.25 255 PRO B N 1
ATOM 4455 C CA . PRO B 1 255 ? -4.293 -13.828 -22.359 1 95.25 255 PRO B CA 1
ATOM 4456 C C . PRO B 1 255 ? -3.805 -13.188 -23.656 1 95.25 255 PRO B C 1
ATOM 4458 O O . PRO B 1 255 ? -2.6 -13.148 -23.906 1 95.25 255 PRO B O 1
ATOM 4461 N N . ASP B 1 256 ? -4.715 -12.617 -24.328 1 95.69 256 ASP B N 1
ATOM 4462 C CA . ASP B 1 256 ? -4.352 -11.961 -25.578 1 95.69 256 ASP B CA 1
ATOM 4463 C C . ASP B 1 256 ? -3.535 -10.695 -25.312 1 95.69 256 ASP B C 1
ATOM 4465 O O . ASP B 1 256 ? -2.596 -10.391 -26.062 1 95.69 256 ASP B O 1
ATOM 4469 N N . LEU B 1 257 ? -3.934 -10.023 -24.312 1 95.44 257 LEU B N 1
ATOM 4470 C CA . LEU B 1 257 ? -3.195 -8.82 -23.938 1 95.44 257 LEU B CA 1
ATOM 4471 C C . LEU B 1 257 ? -1.754 -9.164 -23.578 1 95.44 257 LEU B C 1
ATOM 4473 O O . LEU B 1 257 ? -0.825 -8.469 -23.984 1 95.44 257 LEU B O 1
ATOM 4477 N N . LEU B 1 258 ? -1.555 -10.203 -22.875 1 94.94 258 LEU B N 1
ATOM 4478 C CA . LEU B 1 258 ? -0.216 -10.656 -22.5 1 94.94 258 LEU B CA 1
ATOM 4479 C C . LEU B 1 258 ? 0.571 -11.078 -23.734 1 94.94 258 LEU B C 1
ATOM 4481 O O . LEU B 1 258 ? 1.74 -10.719 -23.891 1 94.94 258 LEU B O 1
ATOM 4485 N N . GLY B 1 259 ? -0.095 -11.844 -24.609 1 95 259 GLY B N 1
ATOM 4486 C CA . GLY B 1 259 ? 0.548 -12.297 -25.844 1 95 259 GLY B CA 1
ATOM 4487 C C . GLY B 1 259 ? 1.057 -11.156 -26.703 1 95 259 GLY B C 1
ATOM 4488 O O . GLY B 1 259 ? 2.092 -11.281 -27.359 1 95 259 GLY B O 1
ATOM 4489 N N . ALA B 1 260 ? 0.418 -10.023 -26.594 1 96.19 260 ALA B N 1
ATOM 4490 C CA . ALA B 1 260 ? 0.715 -8.891 -27.469 1 96.19 260 ALA B CA 1
ATOM 4491 C C . ALA B 1 260 ? 1.9 -8.086 -26.938 1 96.19 260 ALA B C 1
ATOM 4493 O O . ALA B 1 260 ? 2.615 -7.441 -27.719 1 96.19 260 ALA B O 1
ATOM 4494 N N . HIS B 1 261 ? 2.209 -8.156 -25.625 1 97.5 261 HIS B N 1
ATOM 4495 C CA . HIS B 1 261 ? 3.141 -7.184 -25.078 1 97.5 261 HIS B CA 1
ATOM 4496 C C . HIS B 1 261 ? 4.32 -7.871 -24.391 1 97.5 261 HIS B C 1
ATOM 4498 O O . HIS B 1 261 ? 5.41 -7.301 -24.312 1 97.5 261 HIS B O 1
ATOM 4504 N N . LEU B 1 262 ? 4.176 -9.07 -23.984 1 98.31 262 LEU B N 1
ATOM 4505 C CA . LEU B 1 262 ? 5.082 -9.703 -23.031 1 98.31 262 LEU B CA 1
ATOM 4506 C C . LEU B 1 262 ? 6.469 -9.883 -23.641 1 98.31 262 LEU B C 1
ATOM 4508 O O . LEU B 1 262 ? 7.477 -9.617 -22.984 1 98.31 262 LEU B O 1
ATOM 4512 N N . LEU B 1 263 ? 6.504 -10.367 -24.891 1 98.44 263 LEU B N 1
ATOM 4513 C CA . LEU B 1 263 ? 7.797 -10.625 -25.516 1 98.44 263 LEU B CA 1
ATOM 4514 C C . LEU B 1 263 ? 8.641 -9.359 -25.562 1 98.44 263 LEU B C 1
ATOM 4516 O O . LEU B 1 263 ? 9.836 -9.391 -25.25 1 98.44 263 LEU B O 1
ATOM 4520 N N . ALA B 1 264 ? 8.062 -8.273 -25.953 1 98.31 264 ALA B N 1
ATOM 4521 C CA . ALA B 1 264 ? 8.781 -7 -26.031 1 98.31 264 ALA B CA 1
ATOM 4522 C C . ALA B 1 264 ? 9.289 -6.578 -24.656 1 98.31 264 ALA B C 1
ATOM 4524 O O . ALA B 1 264 ? 10.406 -6.066 -24.516 1 98.31 264 ALA B O 1
ATOM 4525 N N . ASP B 1 265 ? 8.477 -6.734 -23.625 1 98.44 265 ASP B N 1
ATOM 4526 C CA . ASP B 1 265 ? 8.859 -6.375 -22.266 1 98.44 265 ASP B CA 1
ATOM 4527 C C . ASP B 1 265 ? 10.062 -7.199 -21.797 1 98.44 265 ASP B C 1
ATOM 4529 O O . ASP B 1 265 ? 11.016 -6.652 -21.25 1 98.44 265 ASP B O 1
ATOM 4533 N N . VAL B 1 266 ? 10 -8.5 -22 1 98.81 266 VAL B N 1
ATOM 4534 C CA . VAL B 1 266 ? 11.055 -9.406 -21.578 1 98.81 266 VAL B CA 1
ATOM 4535 C C . VAL B 1 266 ? 12.344 -9.102 -22.344 1 98.81 266 VAL B C 1
ATOM 4537 O O . VAL B 1 266 ? 13.422 -9.008 -21.75 1 98.81 266 VAL B O 1
ATOM 4540 N N . LYS B 1 267 ? 12.266 -8.922 -23.656 1 98.75 267 LYS B N 1
ATOM 4541 C CA . LYS B 1 267 ? 13.43 -8.578 -24.469 1 98.75 267 LYS B CA 1
ATOM 4542 C C . LYS B 1 267 ? 14.055 -7.27 -24 1 98.75 267 LYS B C 1
ATOM 4544 O O . LYS B 1 267 ? 15.281 -7.137 -23.953 1 98.75 267 LYS B O 1
ATOM 4549 N N . GLY B 1 268 ? 13.188 -6.32 -23.703 1 98.38 268 GLY B N 1
ATOM 4550 C CA . GLY B 1 268 ? 13.688 -5.047 -23.219 1 98.38 268 GLY B CA 1
ATOM 4551 C C . GLY B 1 268 ? 14.508 -5.18 -21.953 1 98.38 268 GLY B C 1
ATOM 4552 O O . GLY B 1 268 ? 15.602 -4.613 -21.844 1 98.38 268 GLY B O 1
ATOM 4553 N N . LEU B 1 269 ? 14.008 -5.906 -20.969 1 98.62 269 LEU B N 1
ATOM 4554 C CA . LEU B 1 269 ? 14.734 -6.148 -19.734 1 98.62 269 LEU B CA 1
ATOM 4555 C C . LEU B 1 269 ? 16.062 -6.855 -20 1 98.62 269 LEU B C 1
ATOM 4557 O O . LEU B 1 269 ? 17.094 -6.449 -19.484 1 98.62 269 LEU B O 1
ATOM 4561 N N . LEU B 1 270 ? 16.047 -7.891 -20.812 1 98.75 270 LEU B N 1
ATOM 4562 C CA . LEU B 1 270 ? 17.219 -8.727 -21.062 1 98.75 270 LEU B CA 1
ATOM 4563 C C . LEU B 1 270 ? 18.266 -7.973 -21.875 1 98.75 270 LEU B C 1
ATOM 4565 O O . LEU B 1 270 ? 19.469 -8.102 -21.625 1 98.75 270 LEU B O 1
ATOM 4569 N N . ALA B 1 271 ? 17.828 -7.137 -22.812 1 98.62 271 ALA B N 1
ATOM 4570 C CA . ALA B 1 271 ? 18.719 -6.406 -23.688 1 98.62 271 ALA B CA 1
ATOM 4571 C C . ALA B 1 271 ? 19.641 -5.484 -22.891 1 98.62 271 ALA B C 1
ATOM 4573 O O . ALA B 1 271 ? 20.797 -5.277 -23.266 1 98.62 271 ALA B O 1
ATOM 4574 N N . GLU B 1 272 ? 19.156 -4.934 -21.859 1 97.81 272 GLU B N 1
ATOM 4575 C CA . GLU B 1 272 ? 19.953 -4.039 -21.016 1 97.81 272 GLU B CA 1
ATOM 4576 C C . GLU B 1 272 ? 21.125 -4.777 -20.375 1 97.81 272 GLU B C 1
ATOM 4578 O O . GLU B 1 272 ? 22.062 -4.148 -19.859 1 97.81 272 GLU B O 1
ATOM 4583 N N . HIS B 1 273 ? 21.094 -6.09 -20.406 1 98.19 273 HIS B N 1
ATOM 4584 C CA . HIS B 1 273 ? 22.125 -6.898 -19.781 1 98.19 273 HIS B CA 1
ATOM 4585 C C . HIS B 1 273 ? 22.812 -7.801 -20.812 1 98.19 273 HIS B C 1
ATOM 4587 O O . HIS B 1 273 ? 23.469 -8.781 -20.438 1 98.19 273 HIS B O 1
ATOM 4593 N N . GLY B 1 274 ? 22.547 -7.555 -22.078 1 98.44 274 GLY B N 1
ATOM 4594 C CA . GLY B 1 274 ? 23.188 -8.305 -23.141 1 98.44 274 GLY B CA 1
ATOM 4595 C C . GLY B 1 274 ? 22.688 -9.727 -23.266 1 98.44 274 GLY B C 1
ATOM 4596 O O . GLY B 1 274 ? 23.422 -10.617 -23.688 1 98.44 274 GLY B O 1
ATOM 4597 N N . LEU B 1 275 ? 21.516 -9.961 -22.844 1 98.69 275 LEU B N 1
ATOM 4598 C CA . LEU B 1 275 ? 20.906 -11.281 -22.875 1 98.69 275 LEU B CA 1
ATOM 4599 C C . LEU B 1 275 ? 19.734 -11.312 -23.844 1 98.69 275 LEU B C 1
ATOM 4601 O O . LEU B 1 275 ? 19.219 -10.258 -24.234 1 98.69 275 LEU B O 1
ATOM 4605 N N . THR B 1 276 ? 19.375 -12.43 -24.297 1 98.31 276 THR B N 1
ATOM 4606 C CA . THR B 1 276 ? 18.156 -12.734 -25.047 1 98.31 276 THR B CA 1
ATOM 4607 C C . THR B 1 276 ? 17.359 -13.836 -24.344 1 98.31 276 THR B C 1
ATOM 4609 O O . THR B 1 276 ? 17.859 -14.492 -23.438 1 98.31 276 THR B O 1
ATOM 4612 N N . PRO B 1 277 ? 16.109 -13.984 -24.75 1 98.06 277 PRO B N 1
ATOM 4613 C CA . PRO B 1 277 ? 15.328 -15.062 -24.141 1 98.06 277 PRO B CA 1
ATOM 4614 C C . PRO B 1 277 ? 15.992 -16.422 -24.266 1 98.06 277 PRO B C 1
ATOM 4616 O O . PRO B 1 277 ? 15.844 -17.281 -23.391 1 98.06 277 PRO B O 1
ATOM 4619 N N . ALA B 1 278 ? 16.766 -16.672 -25.25 1 97 278 ALA B N 1
ATOM 4620 C CA . ALA B 1 278 ? 17.453 -17.938 -25.484 1 97 278 ALA B CA 1
ATOM 4621 C C . ALA B 1 278 ? 18.516 -18.203 -24.406 1 97 278 ALA B C 1
ATOM 4623 O O . ALA B 1 278 ? 18.938 -19.344 -24.203 1 97 278 ALA B O 1
ATOM 4624 N N . ASP B 1 279 ? 18.953 -17.156 -23.75 1 97.56 279 ASP B N 1
ATOM 4625 C CA . ASP B 1 279 ? 20 -17.25 -22.734 1 97.56 279 ASP B CA 1
ATOM 4626 C C . ASP B 1 279 ? 19.422 -17.609 -21.375 1 97.56 279 ASP B C 1
ATOM 4628 O O . ASP B 1 279 ? 20.156 -17.844 -20.406 1 97.56 279 ASP B O 1
ATOM 4632 N N . VAL B 1 280 ? 18.109 -17.688 -21.266 1 98.19 280 VAL B N 1
ATOM 4633 C CA . VAL B 1 280 ? 17.438 -17.875 -19.984 1 98.19 280 VAL B CA 1
ATOM 4634 C C . VAL B 1 280 ? 17.016 -19.328 -19.812 1 98.19 280 VAL B C 1
ATOM 4636 O O . VAL B 1 280 ? 16.078 -19.781 -20.469 1 98.19 280 VAL B O 1
ATOM 4639 N N . PRO B 1 281 ? 17.609 -20.047 -18.922 1 97.06 281 PRO B N 1
ATOM 4640 C CA . PRO B 1 281 ? 17.281 -21.469 -18.75 1 97.06 281 PRO B CA 1
ATOM 4641 C C . PRO B 1 281 ? 16.156 -21.688 -17.734 1 97.06 281 PRO B C 1
ATOM 4643 O O . PRO B 1 281 ? 15.625 -22.797 -17.641 1 97.06 281 PRO B O 1
ATOM 4646 N N . ALA B 1 282 ? 15.789 -20.688 -16.953 1 97.31 282 ALA B N 1
ATOM 4647 C CA . ALA B 1 282 ? 14.766 -20.859 -15.922 1 97.31 282 ALA B CA 1
ATOM 4648 C C . ALA B 1 282 ? 13.758 -19.703 -15.961 1 97.31 282 ALA B C 1
ATOM 4650 O O . ALA B 1 282 ? 14.148 -18.531 -16.016 1 97.31 282 ALA B O 1
ATOM 4651 N N . TRP B 1 283 ? 12.5 -20.078 -15.992 1 98.44 283 TRP B N 1
ATOM 4652 C CA . TRP B 1 283 ? 11.391 -19.125 -16.031 1 98.44 283 TRP B CA 1
ATOM 4653 C C . TRP B 1 283 ? 10.477 -19.297 -14.836 1 98.44 283 TRP B C 1
ATOM 4655 O O . TRP B 1 283 ? 10.008 -20.406 -14.562 1 98.44 283 TRP B O 1
ATOM 4665 N N . VAL B 1 284 ? 10.305 -18.25 -14.047 1 98.81 284 VAL B N 1
ATOM 4666 C CA . VAL B 1 284 ? 9.383 -18.219 -12.914 1 98.81 284 VAL B CA 1
ATOM 4667 C C . VAL B 1 284 ? 8.117 -17.469 -13.289 1 98.81 284 VAL B C 1
ATOM 4669 O O . VAL B 1 284 ? 8.031 -16.25 -13.102 1 98.81 284 VAL B O 1
ATOM 4672 N N . VAL B 1 285 ? 7.129 -18.172 -13.734 1 98.88 285 VAL B N 1
ATOM 4673 C CA . VAL B 1 285 ? 5.922 -17.578 -14.312 1 98.88 285 VAL B CA 1
ATOM 4674 C C . VAL B 1 285 ? 4.77 -17.703 -13.32 1 98.88 285 VAL B C 1
ATOM 4676 O O . VAL B 1 285 ? 4.453 -18.797 -12.844 1 98.88 285 VAL B O 1
ATOM 4679 N N . HIS B 1 286 ? 4.133 -16.547 -13.023 1 98.75 286 HIS B N 1
ATOM 4680 C CA . HIS B 1 286 ? 2.943 -16.516 -12.172 1 98.75 286 HIS B CA 1
ATOM 4681 C C . HIS B 1 286 ? 1.914 -17.547 -12.641 1 98.75 286 HIS B C 1
ATOM 4683 O O . HIS B 1 286 ? 1.599 -17.609 -13.828 1 98.75 286 HIS B O 1
ATOM 4689 N N . ALA B 1 287 ? 1.396 -18.297 -11.719 1 98.31 287 ALA B N 1
ATOM 4690 C CA . ALA B 1 287 ? 0.398 -19.312 -12.031 1 98.31 287 ALA B CA 1
ATOM 4691 C C . ALA B 1 287 ? -1.005 -18.719 -12.07 1 98.31 287 ALA B C 1
ATOM 4693 O O . ALA B 1 287 ? -1.854 -19.047 -11.242 1 98.31 287 ALA B O 1
ATOM 4694 N N . GLY B 1 288 ? -1.268 -17.922 -13.117 1 97.56 288 GLY B N 1
ATOM 4695 C CA . GLY B 1 288 ? -2.504 -17.156 -13.211 1 97.56 288 GLY B CA 1
ATOM 4696 C C . GLY B 1 288 ? -3.682 -18 -13.68 1 97.56 288 GLY B C 1
ATOM 4697 O O . GLY B 1 288 ? -4.828 -17.547 -13.617 1 97.56 288 GLY B O 1
ATOM 4698 N N . GLY B 1 289 ? -3.58 -19.156 -14.148 1 97.94 289 GLY B N 1
ATOM 4699 C CA . GLY B 1 289 ? -4.504 -20.062 -14.805 1 97.94 289 GLY B CA 1
ATOM 4700 C C . GLY B 1 289 ? -3.926 -20.703 -16.047 1 97.94 289 GLY B C 1
ATOM 4701 O O . GLY B 1 289 ? -2.877 -20.297 -16.547 1 97.94 289 GLY B O 1
ATOM 4702 N N . PRO B 1 290 ? -4.547 -21.766 -16.469 1 97.81 290 PRO B N 1
ATOM 4703 C CA . PRO B 1 290 ? -3.98 -22.484 -17.609 1 97.81 290 PRO B CA 1
ATOM 4704 C C . PRO B 1 290 ? -3.832 -21.594 -18.859 1 97.81 290 PRO B C 1
ATOM 4706 O O . PRO B 1 290 ? -2.818 -21.672 -19.547 1 97.81 290 PRO B O 1
ATOM 4709 N N . ARG B 1 291 ? -4.758 -20.719 -19.125 1 97.25 291 ARG B N 1
ATOM 4710 C CA . ARG B 1 291 ? -4.715 -19.875 -20.312 1 97.25 291 ARG B CA 1
ATOM 4711 C C . ARG B 1 291 ? -3.621 -18.828 -20.203 1 97.25 291 ARG B C 1
ATOM 4713 O O . ARG B 1 291 ? -3.006 -18.453 -21.203 1 97.25 291 ARG B O 1
ATOM 4720 N N . VAL B 1 292 ? -3.465 -18.312 -19 1 97.44 292 VAL B N 1
ATOM 4721 C CA . VAL B 1 292 ? -2.406 -17.328 -18.781 1 97.44 292 VAL B CA 1
ATOM 4722 C C . VAL B 1 292 ? -1.043 -18 -18.969 1 97.44 292 VAL B C 1
ATOM 4724 O O . VAL B 1 292 ? -0.163 -17.438 -19.625 1 97.44 292 VAL B O 1
ATOM 4727 N N . ILE B 1 293 ? -0.859 -19.172 -18.391 1 98.69 293 ILE B N 1
ATOM 4728 C CA . ILE B 1 293 ? 0.398 -19.891 -18.531 1 98.69 293 ILE B CA 1
ATOM 4729 C C . ILE B 1 293 ? 0.66 -20.219 -20 1 98.69 293 ILE B C 1
ATOM 4731 O O . ILE B 1 293 ? 1.775 -20.031 -20.484 1 98.69 293 ILE B O 1
ATOM 4735 N N . ASP B 1 294 ? -0.354 -20.641 -20.719 1 98.56 294 ASP B N 1
ATOM 4736 C CA . ASP B 1 294 ? -0.233 -20.922 -22.141 1 98.56 294 ASP B CA 1
ATOM 4737 C C . ASP B 1 294 ? 0.171 -19.672 -22.922 1 98.56 294 ASP B C 1
ATOM 4739 O O . ASP B 1 294 ? 1.034 -19.734 -23.797 1 98.56 294 ASP B O 1
ATOM 4743 N N . ALA B 1 295 ? -0.484 -18.562 -22.625 1 98.31 295 ALA B N 1
ATOM 4744 C CA . ALA B 1 295 ? -0.203 -17.312 -23.312 1 98.31 295 ALA B CA 1
ATOM 4745 C C . ALA B 1 295 ? 1.253 -16.891 -23.125 1 98.31 295 ALA B C 1
ATOM 4747 O O . ALA B 1 295 ? 1.901 -16.438 -24.062 1 98.31 295 ALA B O 1
ATOM 4748 N N . VAL B 1 296 ? 1.743 -17.062 -21.922 1 98.44 296 VAL B N 1
ATOM 4749 C CA . VAL B 1 296 ? 3.131 -16.719 -21.625 1 98.44 296 VAL B CA 1
ATOM 4750 C C . VAL B 1 296 ? 4.066 -17.656 -22.391 1 98.44 296 VAL B C 1
ATOM 4752 O O . VAL B 1 296 ? 5.012 -17.203 -23.047 1 98.44 296 VAL B O 1
ATOM 4755 N N . ARG B 1 297 ? 3.797 -18.969 -22.297 1 98.44 297 ARG B N 1
ATOM 4756 C CA . ARG B 1 297 ? 4.598 -19.969 -22.984 1 98.44 297 ARG B CA 1
ATOM 4757 C C . ARG B 1 297 ? 4.672 -19.688 -24.469 1 98.44 297 ARG B C 1
ATOM 4759 O O . ARG B 1 297 ? 5.762 -19.672 -25.047 1 98.44 297 ARG B O 1
ATOM 4766 N N . ASP B 1 298 ? 3.543 -19.406 -25.016 1 98.5 298 ASP B N 1
ATOM 4767 C CA . ASP B 1 298 ? 3.463 -19.172 -26.453 1 98.5 298 ASP B CA 1
ATOM 4768 C C . ASP B 1 298 ? 4.141 -17.859 -26.828 1 98.5 298 ASP B C 1
ATOM 4770 O O . ASP B 1 298 ? 4.871 -17.797 -27.828 1 98.5 298 ASP B O 1
ATOM 4774 N N . ALA B 1 299 ? 3.924 -16.781 -26.094 1 98.19 299 ALA B N 1
ATOM 4775 C CA . ALA B 1 299 ? 4.488 -15.469 -26.375 1 98.19 299 ALA B CA 1
ATOM 4776 C C . ALA B 1 299 ? 6.012 -15.508 -26.359 1 98.19 299 ALA B C 1
ATOM 4778 O O . ALA B 1 299 ? 6.668 -14.82 -27.141 1 98.19 299 ALA B O 1
ATOM 4779 N N . LEU B 1 300 ? 6.559 -16.328 -25.484 1 98.31 300 LEU B N 1
ATOM 4780 C CA . LEU B 1 300 ? 8.008 -16.328 -25.297 1 98.31 300 LEU B CA 1
ATOM 4781 C C . LEU B 1 300 ? 8.641 -17.516 -26.031 1 98.31 300 LEU B C 1
ATOM 4783 O O . LEU B 1 300 ? 9.859 -17.672 -26.016 1 98.31 300 LEU B O 1
ATOM 4787 N N . GLY B 1 301 ? 7.844 -18.375 -26.609 1 98 301 GLY B N 1
ATOM 4788 C CA . GLY B 1 301 ? 8.359 -19.547 -27.297 1 98 301 GLY B CA 1
ATOM 4789 C C . GLY B 1 301 ? 8.977 -20.562 -26.344 1 98 301 GLY B C 1
ATOM 4790 O O . GLY B 1 301 ? 10 -21.172 -26.672 1 98 301 GLY B O 1
ATOM 4791 N N . LEU B 1 302 ? 8.367 -20.734 -25.219 1 98.12 302 LEU B N 1
ATOM 4792 C CA . LEU B 1 302 ? 8.906 -21.641 -24.203 1 98.12 302 LEU B CA 1
ATOM 4793 C C . LEU B 1 302 ? 8.406 -23.062 -24.438 1 98.12 302 LEU B C 1
ATOM 4795 O O . LEU B 1 302 ? 7.363 -23.266 -25.062 1 98.12 302 LEU B O 1
ATOM 4799 N N . ALA B 1 303 ? 9.18 -24.047 -23.906 1 97.69 303 ALA B N 1
ATOM 4800 C CA . ALA B 1 303 ? 8.734 -25.438 -23.844 1 97.69 303 ALA B CA 1
ATOM 4801 C C . ALA B 1 303 ? 7.844 -25.672 -22.625 1 97.69 303 ALA B C 1
ATOM 4803 O O . ALA B 1 303 ? 7.812 -24.844 -21.703 1 97.69 303 ALA B O 1
ATOM 4804 N N . GLU B 1 304 ? 7.117 -26.766 -22.641 1 97.81 304 GLU B N 1
ATOM 4805 C CA . GLU B 1 304 ? 6.254 -27.109 -21.516 1 97.81 304 GLU B CA 1
ATOM 4806 C C . GLU B 1 304 ? 7.059 -27.281 -20.234 1 97.81 304 GLU B C 1
ATOM 4808 O O . GLU B 1 304 ? 6.586 -26.938 -19.156 1 97.81 304 GLU B O 1
ATOM 4813 N N . ASP B 1 305 ? 8.219 -27.75 -20.359 1 97.12 305 ASP B N 1
ATOM 4814 C CA . ASP B 1 305 ? 9.07 -27.984 -19.203 1 97.12 305 ASP B CA 1
ATOM 4815 C C . ASP B 1 305 ? 9.445 -26.656 -18.531 1 97.12 305 ASP B C 1
ATOM 4817 O O . ASP B 1 305 ? 9.672 -26.609 -17.312 1 97.12 305 ASP B O 1
ATOM 4821 N N . ASP B 1 306 ? 9.461 -25.594 -19.297 1 97.38 306 ASP B N 1
ATOM 4822 C CA . ASP B 1 306 ? 9.82 -24.281 -18.781 1 97.38 306 ASP B CA 1
ATOM 4823 C C . ASP B 1 306 ? 8.75 -23.75 -17.828 1 97.38 306 ASP B C 1
ATOM 4825 O O . ASP B 1 306 ? 9.023 -22.891 -17 1 97.38 306 ASP B O 1
ATOM 4829 N N . VAL B 1 307 ? 7.504 -24.234 -17.984 1 98.38 307 VAL B N 1
ATOM 4830 C CA . VAL B 1 307 ? 6.418 -23.719 -17.156 1 98.38 307 VAL B CA 1
ATOM 4831 C C . VAL B 1 307 ? 5.91 -24.812 -16.234 1 98.38 307 VAL B C 1
ATOM 4833 O O . VAL B 1 307 ? 4.797 -24.734 -15.703 1 98.38 307 VAL B O 1
ATOM 4836 N N . ARG B 1 308 ? 6.668 -25.875 -16.016 1 97.81 308 ARG B N 1
ATOM 4837 C CA . ARG B 1 308 ? 6.25 -27.031 -15.234 1 97.81 308 ARG B CA 1
ATOM 4838 C C . ARG B 1 308 ? 5.949 -26.656 -13.789 1 97.81 308 ARG B C 1
ATOM 4840 O O . ARG B 1 308 ? 4.965 -27.109 -13.211 1 97.81 308 ARG B O 1
ATOM 4847 N N . GLU B 1 309 ? 6.828 -25.812 -13.18 1 98.25 309 GLU B N 1
ATOM 4848 C CA . GLU B 1 309 ? 6.625 -25.422 -11.781 1 98.25 309 GLU B CA 1
ATOM 4849 C C . GLU B 1 309 ? 5.371 -24.562 -11.625 1 98.25 309 GLU B C 1
ATOM 4851 O O . GLU B 1 309 ? 4.688 -24.641 -10.602 1 98.25 309 GLU B O 1
ATOM 4856 N N . SER B 1 310 ? 5.074 -23.719 -12.609 1 98.69 310 SER B N 1
ATOM 4857 C CA . SER B 1 310 ? 3.848 -22.922 -12.586 1 98.69 310 SER B CA 1
ATOM 4858 C C . SER B 1 310 ? 2.613 -23.812 -12.656 1 98.69 310 SER B C 1
ATOM 4860 O O . SER B 1 310 ? 1.645 -23.609 -11.922 1 98.69 310 SER B O 1
ATOM 4862 N N . ARG B 1 311 ? 2.67 -24.812 -13.547 1 98.62 311 ARG B N 1
ATOM 4863 C CA . ARG B 1 311 ? 1.554 -25.75 -13.672 1 98.62 311 ARG B CA 1
ATOM 4864 C C . ARG B 1 311 ? 1.369 -26.547 -12.391 1 98.62 311 ARG B C 1
ATOM 4866 O O . ARG B 1 311 ? 0.24 -26.812 -11.977 1 98.62 311 ARG B O 1
ATOM 4873 N N . ALA B 1 312 ? 2.469 -26.953 -11.812 1 98.5 312 ALA B N 1
ATOM 4874 C CA . ALA B 1 312 ? 2.402 -27.719 -10.578 1 98.5 312 ALA B CA 1
ATOM 4875 C C . ALA B 1 312 ? 1.828 -26.875 -9.438 1 98.5 312 ALA B C 1
ATOM 4877 O O . ALA B 1 312 ? 1.017 -27.375 -8.648 1 98.5 312 ALA B O 1
ATOM 4878 N N . SER B 1 313 ? 2.293 -25.672 -9.328 1 98.75 313 SER B N 1
ATOM 4879 C CA . SER B 1 313 ? 1.759 -24.75 -8.32 1 98.75 313 SER B CA 1
ATOM 4880 C C . SER B 1 313 ? 0.254 -24.562 -8.492 1 98.75 313 SER B C 1
ATOM 4882 O O . SER B 1 313 ? -0.498 -24.641 -7.516 1 98.75 313 SER B O 1
ATOM 4884 N N . LEU B 1 314 ? -0.172 -24.312 -9.727 1 98.88 314 LEU B N 1
ATOM 4885 C CA . LEU B 1 314 ? -1.588 -24.141 -10.023 1 98.88 314 LEU B CA 1
ATOM 4886 C C . LEU B 1 314 ? -2.389 -25.375 -9.641 1 98.88 314 LEU B C 1
ATOM 4888 O O . LEU B 1 314 ? -3.43 -25.266 -8.984 1 98.88 314 LEU B O 1
ATOM 4892 N N . ALA B 1 315 ? -1.899 -26.5 -10.039 1 98.81 315 ALA B N 1
ATOM 4893 C CA . ALA B 1 315 ? -2.611 -27.766 -9.805 1 98.81 315 ALA B CA 1
ATOM 4894 C C . ALA B 1 315 ? -2.768 -28.031 -8.312 1 98.81 315 ALA B C 1
ATOM 4896 O O . ALA B 1 315 ? -3.818 -28.5 -7.871 1 98.81 315 ALA B O 1
ATOM 4897 N N . GLY B 1 316 ? -1.802 -27.688 -7.566 1 98.62 316 GLY B N 1
ATOM 4898 C CA . GLY B 1 316 ? -1.776 -28.094 -6.172 1 98.62 316 GLY B CA 1
ATOM 4899 C C . GLY B 1 316 ? -2.314 -27.047 -5.23 1 98.62 316 GLY B C 1
ATOM 4900 O O . GLY B 1 316 ? -2.613 -27.328 -4.07 1 98.62 316 GLY B O 1
ATOM 4901 N N . ALA B 1 317 ? -2.477 -25.781 -5.715 1 98.69 317 ALA B N 1
ATOM 4902 C CA . ALA B 1 317 ? -2.818 -24.734 -4.758 1 98.69 317 ALA B CA 1
ATOM 4903 C C . ALA B 1 317 ? -3.787 -23.719 -5.371 1 98.69 317 ALA B C 1
ATOM 4905 O O . ALA B 1 317 ? -4.383 -22.922 -4.66 1 98.69 317 ALA B O 1
ATOM 4906 N N . GLY B 1 318 ? -4.008 -23.812 -6.715 1 98.75 318 GLY B N 1
ATOM 4907 C CA . GLY B 1 318 ? -4.738 -22.766 -7.391 1 98.75 318 GLY B CA 1
ATOM 4908 C C . GLY B 1 318 ? -3.926 -21.484 -7.566 1 98.75 318 GLY B C 1
ATOM 4909 O O . GLY B 1 318 ? -2.725 -21.469 -7.289 1 98.75 318 GLY B O 1
ATOM 4910 N N . ASN B 1 319 ? -4.566 -20.5 -8.172 1 98.75 319 ASN B N 1
ATOM 4911 C CA . ASN B 1 319 ? -3.965 -19.172 -8.258 1 98.75 319 ASN B CA 1
ATOM 4912 C C . ASN B 1 319 ? -3.965 -18.469 -6.898 1 98.75 319 ASN B C 1
ATOM 4914 O O . ASN B 1 319 ? -5.023 -18.125 -6.371 1 98.75 319 ASN B O 1
ATOM 4918 N N . LEU B 1 320 ? -2.83 -18.203 -6.387 1 98.88 320 LEU B N 1
ATOM 4919 C CA . LEU B 1 320 ? -2.691 -17.609 -5.059 1 98.88 320 LEU B CA 1
ATOM 4920 C C . LEU B 1 320 ? -2.461 -16.109 -5.152 1 98.88 320 LEU B C 1
ATOM 4922 O O . LEU B 1 320 ? -1.854 -15.508 -4.262 1 98.88 320 LEU B O 1
ATOM 4926 N N . SER B 1 321 ? -2.807 -15.516 -6.238 1 98.69 321 SER B N 1
ATOM 4927 C CA . SER B 1 321 ? -2.623 -14.086 -6.473 1 98.69 321 SER B CA 1
ATOM 4928 C C . SER B 1 321 ? -1.168 -13.68 -6.277 1 98.69 321 SER B C 1
ATOM 4930 O O . SER B 1 321 ? -0.266 -14.258 -6.883 1 98.69 321 SER B O 1
ATOM 4932 N N . SER B 1 322 ? -0.873 -12.719 -5.402 1 98.94 322 SER B N 1
ATOM 4933 C CA . SER B 1 322 ? 0.486 -12.211 -5.25 1 98.94 322 SER B CA 1
ATOM 4934 C C . SER B 1 322 ? 1.419 -13.289 -4.695 1 98.94 322 SER B C 1
ATOM 4936 O O . SER B 1 322 ? 2.637 -13.203 -4.863 1 98.94 322 SER B O 1
ATOM 4938 N N . VAL B 1 323 ? 0.904 -14.289 -4.047 1 98.94 323 VAL B N 1
ATOM 4939 C CA . VAL B 1 323 ? 1.674 -15.359 -3.43 1 98.94 323 VAL B CA 1
ATOM 4940 C C . VAL B 1 323 ? 2.133 -16.344 -4.5 1 98.94 323 VAL B C 1
ATOM 4942 O O . VAL B 1 323 ? 3.188 -16.969 -4.363 1 98.94 323 VAL B O 1
ATOM 4945 N N . SER B 1 324 ? 1.398 -16.406 -5.551 1 98.81 324 SER B N 1
ATOM 4946 C CA . SER B 1 324 ? 1.551 -17.453 -6.559 1 98.81 324 SER B CA 1
ATOM 4947 C C . SER B 1 324 ? 2.959 -17.453 -7.145 1 98.81 324 SER B C 1
ATOM 4949 O O . SER B 1 324 ? 3.615 -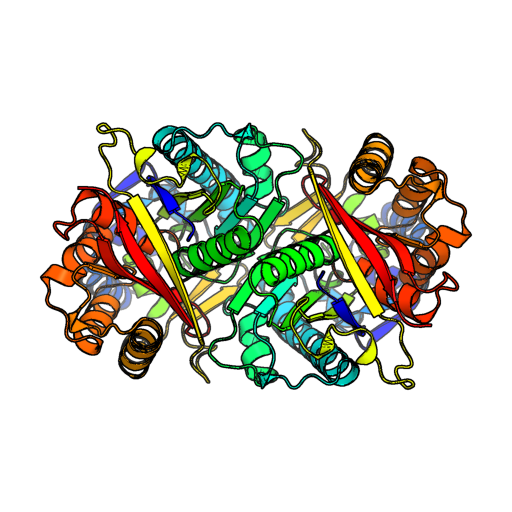18.5 -7.188 1 98.81 324 SER B O 1
ATOM 4951 N N . VAL B 1 325 ? 3.447 -16.312 -7.578 1 98.94 325 VAL B N 1
ATOM 4952 C CA . VAL B 1 325 ? 4.742 -16.266 -8.25 1 98.94 325 VAL B CA 1
ATOM 4953 C C . VAL B 1 325 ? 5.855 -16.562 -7.25 1 98.94 325 VAL B C 1
ATOM 4955 O O . VAL B 1 325 ? 6.906 -17.094 -7.621 1 98.94 325 VAL B O 1
ATOM 4958 N N . LEU B 1 326 ? 5.641 -16.266 -5.984 1 98.94 326 LEU B N 1
ATOM 4959 C CA . LEU B 1 326 ? 6.625 -16.562 -4.949 1 98.94 326 LEU B CA 1
ATOM 4960 C C . LEU B 1 326 ? 6.672 -18.047 -4.648 1 98.94 326 LEU B C 1
ATOM 4962 O O . LEU B 1 326 ? 7.738 -18.594 -4.355 1 98.94 326 LEU B O 1
ATOM 4966 N N . ASP B 1 327 ? 5.48 -18.688 -4.676 1 98.88 327 ASP B N 1
ATOM 4967 C CA . ASP B 1 327 ? 5.457 -20.156 -4.57 1 98.88 327 ASP B CA 1
ATOM 4968 C C . ASP B 1 327 ? 6.23 -20.797 -5.719 1 98.88 327 ASP B C 1
ATOM 4970 O O . ASP B 1 327 ? 6.996 -21.734 -5.504 1 98.88 327 ASP B O 1
ATOM 4974 N N . VAL B 1 328 ? 6.027 -20.281 -6.941 1 98.88 328 VAL B N 1
ATOM 4975 C CA . VAL B 1 328 ? 6.73 -20.812 -8.109 1 98.88 328 VAL B CA 1
ATOM 4976 C C . VAL B 1 328 ? 8.227 -20.547 -7.969 1 98.88 328 VAL B C 1
ATOM 4978 O O . VAL B 1 328 ? 9.047 -21.391 -8.344 1 98.88 328 VAL B O 1
ATOM 4981 N N . LEU B 1 329 ? 8.586 -19.406 -7.438 1 98.75 329 LEU B N 1
ATOM 4982 C CA . LEU B 1 329 ? 9.992 -19.109 -7.203 1 98.75 329 LEU B CA 1
ATOM 4983 C C . LEU B 1 329 ? 10.602 -20.109 -6.234 1 98.75 329 LEU B C 1
ATOM 4985 O O . LEU B 1 329 ? 11.695 -20.625 -6.477 1 98.75 329 LEU B O 1
ATOM 4989 N N . ALA B 1 330 ? 9.922 -20.391 -5.148 1 98.12 330 ALA B N 1
ATOM 4990 C CA . ALA B 1 330 ? 10.406 -21.359 -4.176 1 98.12 330 ALA B CA 1
ATOM 4991 C C . ALA B 1 330 ? 10.625 -22.719 -4.824 1 98.12 330 ALA B C 1
ATOM 4993 O O . ALA B 1 330 ? 11.664 -23.344 -4.633 1 98.12 330 ALA B O 1
ATOM 4994 N N . ARG B 1 331 ? 9.648 -23.156 -5.625 1 97 331 ARG B N 1
ATOM 4995 C CA . ARG B 1 331 ? 9.734 -24.438 -6.332 1 97 331 ARG B CA 1
ATOM 4996 C C . ARG B 1 331 ? 10.914 -24.453 -7.293 1 97 331 ARG B C 1
ATOM 4998 O O . ARG B 1 331 ? 11.609 -25.469 -7.422 1 97 331 ARG B O 1
ATOM 5005 N N . THR B 1 332 ? 11.07 -23.344 -7.953 1 96.31 332 THR B N 1
ATOM 5006 C CA . THR B 1 332 ? 12.141 -23.234 -8.938 1 96.31 332 THR B CA 1
ATOM 5007 C C . THR B 1 332 ? 13.508 -23.297 -8.25 1 96.31 332 THR B C 1
ATOM 5009 O O . THR B 1 332 ? 14.406 -23.984 -8.727 1 96.31 332 THR B O 1
ATOM 5012 N N . LEU B 1 333 ? 13.68 -22.578 -7.164 1 94.94 333 LEU B N 1
ATOM 5013 C CA . LEU B 1 333 ? 14.945 -22.594 -6.43 1 94.94 333 LEU B CA 1
ATOM 5014 C 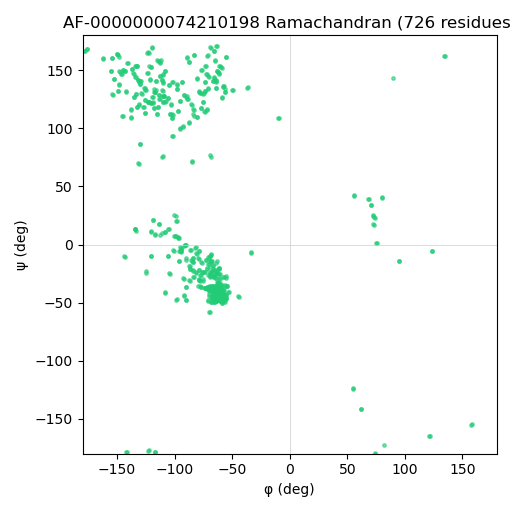C . LEU B 1 333 ? 15.242 -23.984 -5.891 1 94.94 333 LEU B C 1
ATOM 5016 O O . LEU B 1 333 ? 16.406 -24.406 -5.863 1 94.94 333 LEU B O 1
ATOM 5020 N N . ASP B 1 334 ? 14.258 -24.719 -5.539 1 92.06 334 ASP B N 1
ATOM 5021 C CA . ASP B 1 334 ? 14.414 -26.062 -4.977 1 92.06 334 ASP B CA 1
ATOM 5022 C C . ASP B 1 334 ? 14.711 -27.078 -6.066 1 92.06 334 ASP B C 1
ATOM 5024 O O . ASP B 1 334 ? 15.398 -28.078 -5.824 1 92.06 334 ASP B O 1
ATOM 5028 N N . GLY B 1 335 ? 14.172 -26.828 -7.27 1 88.69 335 GLY B N 1
ATOM 5029 C CA . GLY B 1 335 ? 14.156 -27.938 -8.219 1 88.69 335 GLY B CA 1
ATOM 5030 C C . GLY B 1 335 ? 14.914 -27.625 -9.5 1 88.69 335 GLY B C 1
ATOM 5031 O O . GLY B 1 335 ? 15.102 -28.5 -10.344 1 88.69 335 GLY B O 1
ATOM 5032 N N . SER B 1 336 ? 15.281 -26.453 -9.68 1 86.81 336 SER B N 1
ATOM 5033 C CA . SER B 1 336 ? 15.883 -26.094 -10.961 1 86.81 336 SER B CA 1
ATOM 5034 C C . SER B 1 336 ? 17.234 -26.797 -11.156 1 86.81 336 SER B C 1
ATOM 5036 O O . SER B 1 336 ? 18.031 -26.875 -10.227 1 86.81 336 SER B O 1
ATOM 5038 N N . GLY B 1 337 ? 17.484 -27.25 -12.406 1 87.5 337 GLY B N 1
ATOM 5039 C CA . GLY B 1 337 ? 18.766 -27.828 -12.773 1 87.5 337 GLY B CA 1
ATOM 5040 C C . GLY B 1 337 ? 19.688 -26.828 -13.445 1 87.5 337 GLY B C 1
ATOM 5041 O O . GLY B 1 337 ? 20.766 -27.203 -13.922 1 87.5 337 GLY B O 1
ATOM 5042 N N . ALA B 1 338 ? 19.25 -25.594 -13.484 1 90.88 338 ALA B N 1
ATOM 5043 C CA . ALA B 1 338 ? 20.078 -24.562 -14.117 1 90.88 338 ALA B CA 1
ATOM 5044 C C . ALA B 1 338 ? 21.375 -24.375 -13.359 1 90.88 338 ALA B C 1
ATOM 5046 O O . ALA B 1 338 ? 21.422 -24.469 -12.133 1 90.88 338 ALA B O 1
ATOM 5047 N N . PRO B 1 339 ? 22.516 -24.172 -14.047 1 90.88 339 PRO B N 1
ATOM 5048 C CA . PRO B 1 339 ? 23.797 -23.984 -13.359 1 90.88 339 PRO B CA 1
ATOM 5049 C C . PRO B 1 339 ? 23.828 -22.703 -12.531 1 90.88 339 PRO B C 1
ATOM 5051 O O . PRO B 1 339 ? 23.062 -21.766 -12.789 1 90.88 339 PRO B O 1
ATOM 5054 N N . ALA B 1 340 ? 24.719 -22.719 -11.57 1 90.12 340 ALA B N 1
ATOM 5055 C CA . ALA B 1 340 ? 24.953 -21.5 -10.781 1 90.12 340 ALA B CA 1
ATOM 5056 C C . ALA B 1 340 ? 25.328 -20.328 -11.68 1 90.12 340 ALA B C 1
ATOM 5058 O O . ALA B 1 340 ? 26.109 -20.484 -12.625 1 90.12 340 ALA B O 1
ATOM 5059 N N . GLY B 1 341 ? 24.703 -19.25 -11.398 1 92.62 341 GLY B N 1
ATOM 5060 C CA . GLY B 1 341 ? 24.984 -18.062 -12.188 1 92.62 341 GLY B CA 1
ATOM 5061 C C . GLY B 1 341 ? 24.016 -17.859 -13.336 1 92.62 341 GLY B C 1
ATOM 5062 O O . GLY B 1 341 ? 23.969 -16.781 -13.938 1 92.62 341 GLY B O 1
ATOM 5063 N N . ALA B 1 342 ? 23.281 -18.844 -13.633 1 95.75 342 ALA B N 1
ATOM 5064 C CA . ALA B 1 342 ? 22.359 -18.781 -14.766 1 95.75 342 ALA B CA 1
ATOM 5065 C C . ALA B 1 342 ? 21.281 -17.734 -14.531 1 95.75 342 ALA B C 1
ATOM 5067 O O . ALA B 1 342 ? 20.797 -17.578 -13.406 1 95.75 342 ALA B O 1
ATOM 5068 N N . PRO B 1 343 ? 20.922 -17.016 -15.633 1 98 343 PRO B N 1
ATOM 5069 C CA . PRO B 1 343 ? 19.812 -16.062 -15.5 1 98 343 PRO B CA 1
ATOM 5070 C C . PRO B 1 343 ? 18.453 -16.75 -15.375 1 98 343 PRO B C 1
ATOM 5072 O O . PRO B 1 343 ? 18.266 -17.844 -15.914 1 98 343 PRO B O 1
ATOM 5075 N N . ALA B 1 344 ? 17.609 -16.188 -14.664 1 98.44 344 ALA B N 1
ATOM 5076 C CA . ALA B 1 344 ? 16.203 -16.531 -14.57 1 98.44 344 ALA B CA 1
ATOM 5077 C C . ALA B 1 344 ? 15.32 -15.281 -14.656 1 98.44 344 ALA B C 1
ATOM 5079 O O . ALA B 1 344 ? 15.727 -14.203 -14.219 1 98.44 344 ALA B O 1
ATOM 5080 N N . VAL B 1 345 ? 14.141 -15.359 -15.289 1 98.88 345 VAL B N 1
ATOM 5081 C CA . VAL B 1 345 ? 13.195 -14.25 -15.367 1 98.88 345 VAL B CA 1
ATOM 5082 C C . VAL B 1 345 ? 11.914 -14.609 -14.609 1 98.88 345 VAL B C 1
ATOM 5084 O O . VAL B 1 345 ? 11.289 -15.633 -14.891 1 98.88 345 VAL B O 1
ATOM 5087 N N . LEU B 1 346 ? 11.641 -13.844 -13.609 1 98.94 346 LEU B N 1
ATOM 5088 C CA . LEU B 1 346 ? 10.414 -13.945 -12.828 1 98.94 346 LEU B CA 1
ATOM 5089 C C . LEU B 1 346 ? 9.383 -12.922 -13.289 1 98.94 346 LEU B C 1
ATOM 5091 O O . LEU B 1 346 ? 9.727 -11.766 -13.555 1 98.94 346 LEU B O 1
ATOM 5095 N N . MET B 1 347 ? 8.102 -13.336 -13.477 1 98.88 347 MET B N 1
ATOM 5096 C CA . MET B 1 347 ? 7.102 -12.406 -13.992 1 98.88 347 MET B CA 1
ATOM 5097 C C . MET B 1 347 ? 5.73 -12.688 -13.391 1 98.88 347 MET B C 1
ATOM 5099 O O . MET B 1 347 ? 5.395 -13.836 -13.109 1 98.88 347 MET B O 1
ATOM 5103 N N . ALA B 1 348 ? 4.949 -11.664 -13.203 1 98.88 348 ALA B N 1
ATOM 5104 C CA . ALA B 1 348 ? 3.564 -11.711 -12.734 1 98.88 348 ALA B CA 1
ATOM 5105 C C . ALA B 1 348 ? 2.756 -10.547 -13.297 1 98.88 348 ALA B C 1
ATOM 5107 O O . ALA B 1 348 ? 3.326 -9.562 -13.773 1 98.88 348 ALA B O 1
ATOM 5108 N N . PHE B 1 349 ? 1.432 -10.625 -13.242 1 98.5 349 PHE B N 1
ATOM 5109 C CA . PHE B 1 349 ? 0.533 -9.688 -13.898 1 98.5 349 PHE B CA 1
ATOM 5110 C C . PHE B 1 349 ? -0.553 -9.211 -12.938 1 98.5 349 PHE B C 1
ATOM 5112 O O . PHE B 1 349 ? -1.034 -9.984 -12.109 1 98.5 349 PHE B O 1
ATOM 5119 N N . GLY B 1 350 ? -0.886 -7.961 -13.031 1 98.12 350 GLY B N 1
ATOM 5120 C CA . GLY B 1 350 ? -1.833 -7.41 -12.07 1 98.12 350 GLY B CA 1
ATOM 5121 C C . GLY B 1 350 ? -2.799 -6.418 -12.695 1 98.12 350 GLY B C 1
ATOM 5122 O O . GLY B 1 350 ? -2.801 -6.227 -13.914 1 98.12 350 GLY B O 1
ATOM 5123 N N . PRO B 1 351 ? -3.73 -5.797 -11.859 1 97.25 351 PRO B N 1
ATOM 5124 C CA . PRO B 1 351 ? -4.773 -4.883 -12.328 1 97.25 351 PRO B CA 1
ATOM 5125 C C . PRO B 1 351 ? -4.211 -3.713 -13.133 1 97.25 351 PRO B C 1
ATOM 5127 O O . PRO B 1 351 ? -3.1 -3.252 -12.867 1 97.25 351 PRO B O 1
ATOM 5130 N N . GLY B 1 352 ? -5.332 -2.955 -14.062 1 93.38 352 GLY B N 1
ATOM 5131 C CA . GLY B 1 352 ? -4.738 -2.076 -15.055 1 93.38 352 GLY B CA 1
ATOM 5132 C C . GLY B 1 352 ? -3.742 -2.783 -15.953 1 93.38 352 GLY B C 1
ATOM 5133 O O . GLY B 1 352 ? -2.85 -2.146 -16.516 1 93.38 352 GLY B O 1
ATOM 5134 N N . VAL B 1 353 ? -3.977 -3.863 -16.391 1 95.94 353 VAL B N 1
ATOM 5135 C CA . VAL B 1 353 ? -3.072 -4.953 -16.75 1 95.94 353 VAL B CA 1
ATOM 5136 C C . VAL B 1 353 ? -1.629 -4.457 -16.719 1 95.94 353 VAL B C 1
ATOM 5138 O O . VAL B 1 353 ? -1.26 -3.557 -17.484 1 95.94 353 VAL B O 1
ATOM 5141 N N . SER B 1 354 ? -0.984 -4.906 -15.773 1 97.81 354 SER B N 1
ATOM 5142 C CA . SER B 1 354 ? 0.426 -4.59 -15.578 1 97.81 354 SER B CA 1
ATOM 5143 C C . SER B 1 354 ? 1.284 -5.848 -15.586 1 97.81 354 SER B C 1
ATOM 5145 O O . SER B 1 354 ? 0.784 -6.949 -15.344 1 97.81 354 SER B O 1
ATOM 5147 N N . CYS B 1 355 ? 2.477 -5.703 -15.953 1 98.56 355 CYS B N 1
ATOM 5148 C CA . CYS B 1 355 ? 3.484 -6.758 -15.922 1 98.56 355 CYS B CA 1
ATOM 5149 C C . CYS B 1 355 ? 4.684 -6.34 -15.078 1 98.56 355 CYS B C 1
ATOM 5151 O O . CYS B 1 355 ? 5.25 -5.266 -15.281 1 98.56 355 CYS B O 1
ATOM 5153 N N . GLU B 1 356 ? 5.004 -7.094 -14.086 1 98.88 356 GLU B N 1
ATOM 5154 C CA . GLU B 1 356 ? 6.203 -6.914 -13.281 1 98.88 356 GLU B CA 1
ATOM 5155 C C . GLU B 1 356 ? 7.234 -8 -13.57 1 98.88 356 GLU B C 1
ATOM 5157 O O . GLU B 1 356 ? 6.93 -9.195 -13.469 1 98.88 356 GLU B O 1
ATOM 5162 N N . LEU B 1 357 ? 8.43 -7.602 -13.961 1 98.94 357 LEU B N 1
ATOM 5163 C CA . LEU B 1 357 ? 9.516 -8.5 -14.328 1 98.94 357 LEU B CA 1
ATOM 5164 C C . LEU B 1 357 ? 10.688 -8.352 -13.367 1 98.94 357 LEU B C 1
ATOM 5166 O O . LEU B 1 357 ? 11.008 -7.242 -12.938 1 98.94 357 LEU B O 1
ATOM 5170 N N . VAL B 1 358 ? 11.32 -9.453 -13.016 1 98.94 358 VAL B N 1
ATOM 5171 C CA . VAL B 1 358 ? 12.547 -9.477 -12.234 1 98.94 358 VAL B CA 1
ATOM 5172 C C . VAL B 1 358 ? 13.57 -10.383 -12.914 1 98.94 358 VAL B C 1
ATOM 5174 O O . VAL B 1 358 ? 13.297 -11.555 -13.18 1 98.94 358 VAL B O 1
ATOM 5177 N N . LEU B 1 359 ? 14.695 -9.852 -13.273 1 98.94 359 LEU B N 1
ATOM 5178 C CA . LEU B 1 359 ? 15.828 -10.648 -13.734 1 98.94 359 LEU B CA 1
ATOM 5179 C C . LEU B 1 359 ? 1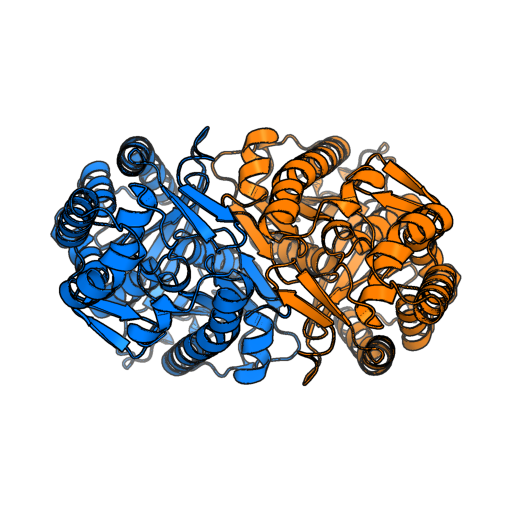6.656 -11.141 -12.555 1 98.94 359 LEU B C 1
ATOM 5181 O O . LEU B 1 359 ? 17.141 -10.344 -11.75 1 98.94 359 LEU B O 1
ATOM 5185 N N . LEU B 1 360 ? 16.766 -12.43 -12.445 1 98.56 360 LEU B N 1
ATOM 5186 C CA . LEU B 1 360 ? 17.5 -13.062 -11.367 1 98.56 360 LEU B CA 1
ATOM 5187 C C . LEU B 1 360 ? 18.75 -13.766 -11.906 1 98.56 360 LEU B C 1
ATOM 5189 O O . LEU B 1 360 ? 18.828 -14.047 -13.109 1 98.56 360 LEU B O 1
ATOM 5193 N N . ARG B 1 361 ? 19.703 -13.953 -11.07 1 97.19 361 ARG B N 1
ATOM 5194 C CA . ARG B 1 361 ? 20.812 -14.883 -11.266 1 97.19 361 ARG B CA 1
ATOM 5195 C C . ARG B 1 361 ? 20.812 -15.961 -10.188 1 97.19 361 ARG B C 1
ATOM 5197 O O . ARG B 1 361 ? 20.953 -15.664 -9 1 97.19 361 ARG B O 1
ATOM 5204 N N . LEU B 1 362 ? 20.641 -17.172 -10.594 1 95.31 362 LEU B N 1
ATOM 5205 C CA . LEU B 1 362 ? 20.562 -18.281 -9.648 1 95.31 362 LEU B CA 1
ATOM 5206 C C . LEU B 1 362 ? 21.922 -18.562 -9.031 1 95.31 362 LEU B C 1
ATOM 5208 O O . LEU B 1 362 ? 22.953 -18.484 -9.711 1 95.31 362 LEU B O 1
ATOM 5212 N N . GLU B 1 363 ? 21.875 -18.719 -7.734 1 91.75 363 GLU B N 1
ATOM 5213 C CA . GLU B 1 363 ? 23.125 -19 -7.016 1 91.75 363 GLU B CA 1
ATOM 5214 C C . GLU B 1 363 ? 23.047 -20.312 -6.246 1 91.75 363 GLU B C 1
ATOM 5216 O O . GLU B 1 363 ? 21.969 -20.688 -5.766 1 91.75 363 GLU B O 1
ATOM 5221 N N . GLY B 1 364 ? 24.297 -20.688 -5.887 1 78.12 364 GLY B N 1
ATOM 5222 C CA . GLY B 1 364 ? 24.406 -21.938 -5.145 1 78.12 364 GLY B CA 1
ATOM 5223 C C . GLY B 1 364 ? 24.391 -23.156 -6.031 1 78.12 364 GLY B C 1
ATOM 5224 O O . GLY B 1 364 ? 24.375 -23.047 -7.258 1 78.12 364 GLY B O 1
ATOM 5225 N N . SER B 1 365 ? 24.344 -24.125 -5.746 1 58.69 365 SER B N 1
ATOM 5226 C CA . SER B 1 365 ? 24.781 -25.281 -6.527 1 58.69 365 SER B CA 1
ATOM 5227 C C . SER B 1 365 ? 23.594 -25.969 -7.195 1 58.69 365 SER B C 1
ATOM 5229 O O . SER B 1 365 ? 22.469 -25.891 -6.699 1 58.69 365 SER B O 1
#

InterPro domains:
  IPR001099 Chalcone/stilbene synthase, N-terminal [PF00195] (59-201)
  IPR011141 Polyketide synthase, type III [PIRSF000451] (1-363)
  IPR011141 Polyketide synthase, type III [PTHR11877] (4-361)
  IPR012328 Chalcone/stilbene synthase, C-terminal [PF02797] (228-361)
  IPR016039 Thiolase-like [G3DSA:3.40.47.10] (1-203)
  IPR016039 Thiolase-like [G3DSA:3.40.47.10] (219-362)
  IPR016039 Thiolase-like [SSF53901] (2-204)
  IPR016039 Thiolase-like [SSF53901] (221-361)

Secondary structure (DSSP, 8-state):
-EEEEEEEEE--SEEEEHHHHHHHHHHHH--SHHHHHHHHHHHHTS--SEEEESS-GGGGGG--SHHHHHHHIIIIIHHHHHHHHHHHHHHHT--GGG--EEEEEESS---SS-HHHHHHHHHT--TT-EEEEEES-GGGHHHHHHHHHHHHHHH-TT-EEEEEEEEEGGGG--TT---HHHHHHHHHB-EEEEEEEEE-TTSGGGSGGGS-TT--S-EEEEEEEEEEE-TT-TTTEEEEEETTEEEEEE-TTHHHHHHHHHHHHHHHHHHTTT--GGG--EEEE----HHHHHHHHHHHT--GGGGHHHHHHHHHH-B-GGGHHHHHHHHHHHH--PPTT-EEEEEEEETTTEEEEEEEEEE--/--EEEEEEEE--SEEEEHHHHHHHHHHHH--SHHHHHHHHHHHHTS--SEEEESS-GGGGGG--SHHHHHHHIIIIIHHHHHHHHHHHHHHHT--GGG--EEEEEESS---SS-HHHHHHHHHT--TT-EEEEEES-GGGHHHHHHHHHHHHHHH-TT-EEEEEEEEEGGGG--TT---HHHHHHHHHB-EEEEEEEEE-TTSGGGSGGGS-TT--S-EEEEEEEEEEE-TT-TTTEEEEEETTEEEEEE-TTHHHHHHHHHHHHHHHHHHTTT--GGG--EEEE----HHHHHHHHHHHT--GGGGHHHHHHHHHH-B-GGGHHHHHHHHHHHH--PPTT-EEEEEEEETTTEEEEEEEEEE--

Solvent-accessible surface area (backbone atoms only — not comparable to full-atom values): 34160 Å² total; per-residue (Å²): 95,33,21,40,53,26,55,26,64,35,65,42,86,42,67,42,47,40,67,59,50,47,65,64,44,34,67,46,25,25,82,48,65,72,53,28,52,52,38,52,53,44,30,70,65,29,51,33,53,24,31,19,30,83,58,62,77,82,58,55,82,73,51,66,30,27,21,60,35,31,51,49,35,55,56,54,42,48,53,44,35,45,53,10,39,54,53,8,30,59,70,48,71,47,59,48,64,61,41,43,32,39,40,28,34,28,64,54,54,75,46,27,36,19,65,57,53,57,42,33,66,75,63,49,38,41,49,52,38,38,76,46,40,30,38,22,44,33,32,11,28,33,39,41,46,52,39,52,52,45,38,37,24,59,40,36,28,66,36,28,34,36,40,35,23,37,20,46,43,68,60,36,54,52,71,67,40,69,47,69,40,43,38,45,46,72,40,29,41,11,22,26,12,21,13,32,32,33,25,5,47,69,18,73,79,37,38,74,78,54,56,48,98,71,56,88,59,41,36,32,31,48,74,48,62,50,39,38,46,46,84,94,25,61,80,36,24,34,48,46,67,37,45,49,21,49,37,66,36,57,43,90,54,51,38,57,55,46,41,74,44,46,45,63,54,52,45,54,62,30,48,78,70,77,41,51,75,87,64,44,80,41,56,31,47,31,26,74,36,55,61,45,45,48,25,52,31,62,44,65,69,52,55,71,77,51,46,42,54,21,51,49,44,16,21,59,30,20,23,16,44,21,20,25,30,47,40,21,41,36,51,41,44,69,61,56,83,65,58,58,62,38,39,28,46,35,36,21,48,21,31,21,39,26,41,19,36,34,37,31,27,34,32,60,129,96,32,22,40,54,26,56,26,64,36,66,43,87,42,66,42,47,40,68,60,50,47,67,64,44,33,66,46,25,25,81,49,67,71,53,29,51,51,36,52,52,45,30,70,65,29,50,34,53,24,29,19,29,85,57,63,76,80,56,54,83,74,50,67,30,27,21,59,35,30,51,48,34,55,55,54,42,48,53,43,34,45,51,11,39,54,51,9,29,58,70,49,71,48,59,48,64,60,40,42,31,38,40,29,34,29,64,54,55,76,46,27,35,19,64,56,52,57,43,33,68,76,62,49,39,42,50,52,36,38,78,46,41,30,38,22,43,34,30,11,27,33,38,42,44,51,41,52,52,46,38,37,23,59,40,36,28,66,35,27,34,36,40,35,23,38,22,48,45,67,59,36,54,52,72,68,40,67,47,70,40,47,38,44,45,72,40,29,43,10,22,27,12,22,13,33,32,33,25,5,48,69,19,73,80,36,38,75,76,53,56,48,98,73,58,87,58,36,33,33,32,48,74,46,61,49,39,38,47,48,84,94,24,60,80,36,23,33,48,45,67,37,44,49,21,46,36,65,36,59,42,89,55,51,38,58,55,46,41,74,44,45,45,62,55,53,44,54,62,30,48,80,70,77,41,50,76,89,66,43,81,41,55,30,47,31,26,74,35,55,61,44,44,47,26,51,31,62,44,64,69,52,56,72,76,51,46,42,52,22,51,50,43,16,21,59,30,20,22,18,44,21,20,25,31,46,42,21,39,35,49,42,44,70,63,58,84,64,57,59,61,37,39,28,45,36,34,21,48,20,31,20,40,26,41,18,37,34,37,30,28,34,32,59,119

Foldseek 3Di:
DKKWQFKFKDFADAKDFLVVLLVLQLVQAPVDPVLSVVLVVLLVQFLAGMAGALDPSVCLSVQFFAVRLQVSCLVSQLVQQLVQQVVQCVLSVHQQQQAQEEEEEEAAHADVVGSVVSSCVVRVYDPNRHYHYYYFFKLQCQLVQVQVQQVVCVVVQAHKYKYKYWYRQCSAQHGHHSDPQNSNSSSFEHTIMMMIIMHGCPHPSNDQPVCDPPNLWWMKDWDHKDKDFDPPCQQAWDFDQDRRGTDTRHHPCLLVSCLVPVQVRVQVVQVVVPHHLVQAPEEQEQLQGPSNLVSNCVSSVHDPVNCVLSSVLRHHHGRHINCRSSSSVRVCRNDPPDDAQGWYKGWTFGHSTMIMITIMTIHDD/DKKWQFKFKDFADDKDFLVVLLVLQLVQAPVDPVLSVVLVVLLVQFLAGMAGALDPSVCLSVQFFAVRLQVSCLVSQLVQQLVQQVVQCVLNVHQQQQAQEEEEEEAAYADVVGSVVSSCVVRVYDPNRHYHYYYFFKLQCQLVQVQVQQVVCVVVQAHKYKYKYWYRQCSAQHGHHSDPQNSNSSSFEHTIMMMIIMHGCPHPSNDQPVCDPPNLWWMKDWDHKDKDFDPPCQQAWDFDQDRRGTDTRHHPCLLVSCLVPVQVRVQVVQVVVPHHLVQAPEEQEQLQTPSNLVSNCVSSVHDPVNCVLSSVLRHHHGRHINCRSSSSVRVCRNDPPDDAQGWYKGWTFGHSTMIMITIITIHDD